Protein AF-U2RN91-F1 (afdb_monomer_lite)

pLDDT: mean 80.44, std 17.22, range [24.92, 97.69]

Organism: Leptotrichia wadei (strain F0279) (NCBI:txid888055)

Secondary structure (DSSP, 8-state):
--SHHHHHHHHHHHGGGS---EEPPPPEEEGGGS-GGG--------SSS---EEEETTEEEEEETTTEEEEETT--TTT-EEEETTEEE-SS-EEEEETTEEEE-PPTT--TTT-EEEETTEEE-SS-EEEEETTEEEEETT--TTT-EEEETTEEE-SS-EEEEEEPTTSTT-EEEEEESS--TTT-EE-STTSSEEE-SS-EEETTEE-TT--TTT-EEEETTEEEEEE-SS-EEETTEE-TT--TTT-EE-SSTTEEE-SS-EEETTEEPS-SS---SEEEETTEEEETTEEPTT--TTT-EEEGGGTEEEETTEEEEE-TT--EEEE-TTTS-GGG-B-SSTT-SEEE-SS-EEEEETTEEEEPBTPPP-S--EEEETTEEESSSEEEEETTTTEEEE-TT--SSEEEEE-SSSEEEEEEE-TTS-S-EEEEEEETTEE-TT--TTT-EEEEETTTTEEEEE-SS-EEEEE---

Sequence (478 aa):
MVMKNKIFKVLIIAILSANVVYAESSRKIRISDVPMSKIEEDYKKLGDREDLFIKDKNGVYKYSYGDTVQKLNGIDPKTVEVFNKFYLKDKNGVYYLDKNKIKILNLEGMDLKTLEVVDNSYLKDKNSVYLVQENKLKRLEKIDPNTFKNVGGNYVKDKNGVYKYYFTYITINDKELKKEPNFDAKTFEIVDPDGRYVKDKNNVYCDGEIINGADPATFEMLKKGNINYTKDKNNIYYWKTKIEGVDRDTFKIMENPNFSKDKNNIYFLGEKTESESYPPEYEKKGNDVYYKNKKLKDIDANTFETMIPFFGFKDKNGYYVLDRDGSVVKINDKEVKIKNLAKSSFNSNFFYDGKNLYFIKNHKFEKIKKAPKTDGISEISDRYVEIGKVYYLDYDKGELIKLEKNDGRGVFFALGEDYGKDFNLNAEGVETTRRYIYFKGRILKNADYDSFGIKYNDQKNVFEIRDKNRVYETLKNE

Foldseek 3Di:
DPPVVVVVVVVVVVVVPDDWDKDAKDDKDALVPPPPPDWPPPDDPQDDDPQDWTADCVAIWTDDPPRIIIGDPPAHRVAWDDFHSQWIAGLVAIWGHDPRIITGADDPPDDSVQWDDQHSAWIDGQPFIWGDFVGYIDTDPPAHRVAWDDQALQWIDGPVAIWGWDQAPLDNTDTDIGGLPDAPRVAWHAQARNSQWIDGCPFIHGNNHTLPPDHRVAKHAPDHPQPQWIDGPPFIDGRSHTQPPAPVVQWDQDPPNQWIDGPQFIAGSSHTAPDPDDDDCWDDDPQWIDGNRHTAPPAGSVAWDADPFARWIDGPVATWDADPVRHTAGDPVVVAQSVQWHDDDNPEQWIDRQAWIWGDDPSYIGTQPPDDRADDKDDQDRQWIDGVFIWGQPRVRSYTQTQPPGNVQWDWHDQDNFKTKTWHDDPVNDPDIDIFIGGNSYTDPPADRSQFDWDQDPVVRWIFRHGPVDTDDTHDPD

Structure (mmCIF, N/CA/C/O backbone):
data_AF-U2RN91-F1
#
_entry.id   AF-U2RN91-F1
#
loop_
_atom_site.group_PDB
_atom_site.id
_atom_site.type_symbol
_atom_site.label_atom_id
_atom_site.label_alt_id
_atom_site.label_comp_id
_atom_site.label_asym_id
_atom_site.label_entity_id
_atom_site.label_seq_id
_atom_site.pdbx_PDB_ins_code
_atom_site.Cartn_x
_atom_site.Cartn_y
_atom_site.Cartn_z
_atom_site.occupancy
_atom_site.B_iso_or_equiv
_atom_site.auth_seq_id
_atom_site.auth_comp_id
_atom_site.auth_asym_id
_atom_site.auth_atom_id
_atom_site.pdbx_PDB_model_num
ATOM 1 N N . MET A 1 1 ? -26.823 11.655 57.488 1.00 41.94 1 MET A N 1
ATOM 2 C CA . MET A 1 1 ? -26.639 10.578 56.483 1.00 41.94 1 MET A CA 1
ATOM 3 C C . MET A 1 1 ? -27.103 10.942 55.057 1.00 41.94 1 MET A C 1
ATOM 5 O O . MET A 1 1 ? -26.951 10.122 54.168 1.00 41.94 1 MET A O 1
ATOM 9 N N . VAL A 1 2 ? -27.566 12.175 54.776 1.00 35.31 2 VAL A N 1
ATOM 10 C CA . VAL A 1 2 ? -28.061 12.567 53.429 1.00 35.31 2 VAL A CA 1
ATOM 11 C C . VAL A 1 2 ? -27.070 13.443 52.627 1.00 35.31 2 VAL A C 1
ATOM 13 O O . VAL A 1 2 ? -27.155 13.515 51.406 1.00 35.31 2 VAL A O 1
ATOM 16 N N . MET A 1 3 ? -26.046 14.032 53.263 1.00 24.92 3 MET A N 1
ATOM 17 C CA . MET A 1 3 ? -25.064 14.900 52.577 1.00 24.92 3 MET A CA 1
ATOM 18 C C . MET A 1 3 ? -23.907 14.166 51.871 1.00 24.92 3 MET A C 1
ATOM 20 O O . MET A 1 3 ? -23.389 14.675 50.880 1.00 24.92 3 MET A O 1
ATOM 24 N N . LYS A 1 4 ? -23.531 12.947 52.295 1.00 29.11 4 LYS A N 1
ATOM 25 C CA . LYS A 1 4 ? -22.427 12.189 51.660 1.00 29.11 4 LYS A CA 1
ATOM 26 C C . LYS A 1 4 ? -22.757 11.691 50.243 1.00 29.11 4 LYS A C 1
ATOM 28 O O . LYS A 1 4 ? -21.855 11.576 49.421 1.00 29.11 4 LYS A O 1
ATOM 33 N N . ASN A 1 5 ? -24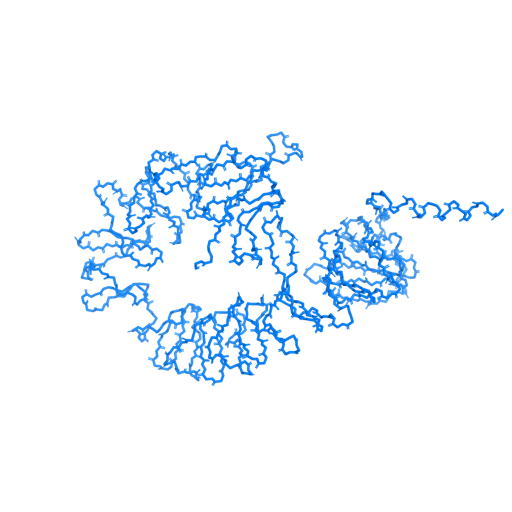.038 11.472 49.925 1.00 32.31 5 ASN A N 1
ATOM 34 C CA . ASN A 1 5 ? -24.461 10.967 48.611 1.00 32.31 5 ASN A CA 1
ATOM 35 C C . ASN A 1 5 ? -24.527 12.048 47.517 1.00 32.31 5 ASN A C 1
ATOM 37 O O . ASN A 1 5 ? -24.420 11.726 46.335 1.00 32.31 5 ASN A O 1
ATOM 41 N N . LYS A 1 6 ? -24.665 13.333 47.882 1.00 30.69 6 LYS A N 1
ATOM 42 C CA . LYS A 1 6 ? -24.594 14.438 46.909 1.00 30.69 6 LYS A CA 1
ATOM 43 C C . LYS A 1 6 ? -23.148 14.770 46.529 1.00 30.69 6 LYS A C 1
ATOM 45 O O . LYS A 1 6 ? -22.886 14.996 45.356 1.00 30.69 6 LYS A O 1
ATOM 50 N N . ILE A 1 7 ? -22.208 14.695 47.475 1.00 31.27 7 ILE A N 1
ATOM 51 C CA . ILE A 1 7 ? -20.782 14.959 47.212 1.00 31.27 7 ILE A CA 1
ATOM 52 C C . ILE A 1 7 ? -20.176 13.885 46.291 1.00 31.27 7 ILE A C 1
ATOM 54 O O . ILE A 1 7 ? -19.438 14.229 45.376 1.00 31.27 7 ILE A O 1
ATOM 58 N N . PHE A 1 8 ? -20.560 12.609 46.434 1.00 33.09 8 PHE A N 1
ATOM 59 C CA . PHE A 1 8 ? -20.076 11.538 45.546 1.00 33.09 8 PHE A CA 1
ATOM 60 C C . PHE A 1 8 ? -20.596 11.654 44.102 1.00 33.09 8 PHE A C 1
ATOM 62 O O . PHE A 1 8 ? -19.854 11.393 43.160 1.00 33.09 8 PHE A O 1
ATOM 69 N N . LYS A 1 9 ? -21.846 12.099 43.904 1.00 32.88 9 LYS A N 1
ATOM 70 C CA . LYS A 1 9 ? -22.384 12.353 42.555 1.00 32.88 9 LYS A CA 1
ATOM 71 C C . LYS A 1 9 ? -21.765 13.589 41.899 1.00 32.88 9 LYS A C 1
ATOM 73 O O . LYS A 1 9 ? -21.515 13.560 40.701 1.00 32.88 9 LYS A O 1
ATOM 78 N N . VAL A 1 10 ? -21.473 14.640 42.669 1.00 29.27 10 VAL A N 1
ATOM 79 C CA . VAL A 1 10 ? -20.812 15.850 42.149 1.00 29.27 10 VAL A CA 1
ATOM 80 C C . VAL A 1 10 ? -19.335 15.587 41.823 1.00 29.27 10 VAL A C 1
ATOM 82 O O . VAL A 1 10 ? -18.845 16.101 40.823 1.00 29.27 10 VAL A O 1
ATOM 85 N N . LEU A 1 11 ? -18.647 14.715 42.575 1.00 28.56 11 LEU A N 1
ATOM 86 C CA . LEU A 1 11 ? -17.261 14.327 42.280 1.00 28.56 11 LEU A CA 1
ATOM 87 C C . LEU A 1 11 ? -17.148 13.485 40.995 1.00 28.56 11 LEU A C 1
ATOM 89 O O . LEU A 1 11 ? -16.221 13.687 40.221 1.00 28.56 11 LEU A O 1
ATOM 93 N N . ILE A 1 12 ? -18.116 12.602 40.717 1.00 34.22 12 ILE A N 1
ATOM 94 C CA . ILE A 1 12 ? -18.158 11.828 39.459 1.00 34.22 12 ILE A CA 1
ATOM 95 C C . ILE A 1 12 ? -18.437 12.739 38.250 1.00 34.22 12 ILE A C 1
ATOM 97 O O . ILE A 1 12 ? -17.870 12.520 37.184 1.00 34.22 12 ILE A O 1
ATOM 101 N N . ILE A 1 13 ? -19.252 13.787 38.416 1.00 31.02 13 ILE A N 1
ATOM 102 C CA . ILE A 1 13 ? -19.549 14.746 37.337 1.00 31.02 13 ILE A CA 1
ATOM 103 C C . ILE A 1 13 ? -18.364 15.701 37.090 1.00 31.02 13 ILE A C 1
ATOM 105 O O . ILE A 1 13 ? -18.092 16.038 35.944 1.00 31.02 13 ILE A O 1
ATOM 109 N N . ALA A 1 14 ? -17.602 16.079 38.123 1.00 26.52 14 ALA A N 1
ATOM 110 C CA . ALA A 1 14 ? -16.435 16.961 37.981 1.00 26.52 14 ALA A CA 1
ATOM 111 C C . ALA A 1 14 ? -15.175 16.266 37.411 1.00 26.52 14 ALA A C 1
ATOM 113 O O . ALA A 1 14 ? -14.302 16.936 36.862 1.00 26.52 14 ALA A O 1
ATOM 114 N N . ILE A 1 15 ? -15.079 14.931 37.493 1.00 35.25 15 ILE A N 1
ATOM 115 C CA . ILE A 1 15 ? -13.976 14.147 36.896 1.00 35.25 15 ILE A CA 1
ATOM 116 C C . ILE A 1 15 ? -14.116 14.031 35.364 1.00 35.25 15 ILE A C 1
ATOM 118 O O . ILE A 1 15 ? -13.131 13.784 34.674 1.00 35.25 15 ILE A O 1
ATOM 122 N N . LEU A 1 16 ? -15.300 14.286 34.796 1.00 34.75 16 LEU A N 1
ATOM 123 C CA . LEU A 1 16 ? -15.509 14.257 33.341 1.00 34.75 16 LEU A CA 1
ATOM 124 C C . LEU A 1 16 ? -14.874 15.447 32.597 1.00 34.75 16 LEU A C 1
ATOM 126 O O . LEU A 1 16 ? -14.715 15.377 31.382 1.00 34.75 16 LEU A O 1
ATOM 130 N N . SER A 1 17 ? -14.475 16.515 33.297 1.00 30.55 17 SER A N 1
ATOM 131 C CA . SER A 1 17 ? -13.957 17.743 32.671 1.00 30.55 17 SER A CA 1
ATOM 132 C C . SER A 1 17 ? -12.443 17.960 32.789 1.00 30.55 17 SER A C 1
ATOM 134 O O . SER A 1 17 ? -11.943 18.958 32.273 1.00 30.55 17 SER A O 1
ATOM 136 N N . ALA A 1 18 ? -11.685 17.064 33.433 1.00 29.38 18 ALA A N 1
ATOM 137 C CA . ALA A 1 18 ? -10.234 17.218 33.531 1.00 29.38 18 ALA A CA 1
ATOM 138 C C . ALA A 1 18 ? -9.486 15.882 33.625 1.00 29.38 18 ALA A C 1
ATOM 140 O O . ALA A 1 18 ? -9.710 15.092 34.533 1.00 29.38 18 ALA A O 1
ATOM 141 N N . ASN A 1 19 ? -8.475 15.757 32.764 1.00 32.25 19 ASN A N 1
ATOM 142 C CA . ASN A 1 19 ? -7.267 14.957 32.951 1.00 32.25 19 ASN A CA 1
ATOM 143 C C . ASN A 1 19 ? -7.378 13.430 32.861 1.00 32.25 19 ASN A C 1
ATOM 145 O O . ASN A 1 19 ? -8.241 12.762 33.415 1.00 32.25 19 ASN A O 1
ATOM 149 N N . VAL A 1 20 ? -6.382 12.873 32.174 1.00 37.81 20 VAL A N 1
ATOM 150 C CA . VAL A 1 20 ? -6.059 11.450 32.143 1.00 37.81 20 VAL A CA 1
ATOM 151 C C . VAL A 1 20 ? -5.942 10.922 33.579 1.00 37.81 20 VAL A C 1
ATOM 153 O O . VAL A 1 20 ? -4.964 11.208 34.268 1.00 37.81 20 VAL A O 1
ATOM 156 N N . VAL A 1 21 ? -6.930 10.147 34.032 1.00 41.59 21 VAL A N 1
ATOM 157 C CA . VAL A 1 21 ? -6.876 9.470 35.332 1.00 41.59 21 VAL A CA 1
ATOM 158 C C . VAL A 1 21 ? -6.035 8.208 35.169 1.00 41.59 21 VAL A C 1
ATOM 160 O O . VAL A 1 21 ? -6.469 7.229 34.557 1.00 41.59 21 VAL A O 1
ATOM 163 N N . TYR A 1 22 ? -4.813 8.241 35.697 1.00 43.03 22 TYR A N 1
ATOM 164 C CA . TYR A 1 22 ? -4.023 7.034 35.909 1.00 43.03 22 TYR A CA 1
ATOM 165 C C . TYR A 1 22 ? -4.441 6.411 37.243 1.00 43.03 22 TYR A C 1
ATOM 167 O O . TYR A 1 22 ? -4.311 7.051 38.285 1.00 43.03 22 TYR A O 1
ATOM 175 N N . ALA A 1 23 ? -4.924 5.170 37.231 1.00 48.00 23 ALA A N 1
ATOM 176 C CA . ALA A 1 23 ? -5.040 4.384 38.455 1.00 48.00 23 ALA A CA 1
ATOM 177 C C . ALA A 1 23 ? -3.670 3.757 38.768 1.00 48.00 23 ALA A C 1
ATOM 179 O O . ALA A 1 23 ? -3.048 3.134 37.900 1.00 48.00 23 ALA A O 1
ATOM 180 N N . GLU A 1 24 ? -3.174 3.942 39.995 1.00 45.66 24 GLU A N 1
ATOM 181 C CA . GLU A 1 24 ? -1.916 3.336 40.437 1.00 45.66 24 GLU A CA 1
ATOM 182 C C . GLU A 1 24 ? -2.061 1.814 40.592 1.00 45.66 24 GLU A C 1
ATOM 184 O O . GLU A 1 24 ? -2.947 1.308 41.286 1.00 45.66 24 GLU A O 1
ATOM 189 N N . SER A 1 25 ? -1.153 1.066 39.967 1.00 54.28 25 SER A N 1
ATOM 190 C CA . SER A 1 25 ? -0.948 -0.363 40.220 1.00 54.28 25 SER A CA 1
ATOM 191 C C . SER A 1 25 ? -0.284 -0.607 41.575 1.00 54.28 25 SER A C 1
ATOM 193 O O . SER A 1 25 ? 0.556 0.191 41.996 1.00 54.28 25 SER A O 1
ATOM 195 N N . SER A 1 26 ? -0.566 -1.744 42.218 1.00 58.78 26 SER A N 1
ATOM 196 C CA . SER A 1 26 ? 0.095 -2.114 43.480 1.00 58.78 26 SER A CA 1
ATOM 197 C C . SER A 1 26 ? 1.604 -2.358 43.314 1.00 58.78 26 SER A C 1
ATOM 199 O O . SER A 1 26 ? 2.115 -2.498 42.202 1.00 58.78 26 SER A O 1
ATOM 201 N N . ARG A 1 27 ? 2.336 -2.498 44.430 1.00 60.38 27 ARG A N 1
ATOM 202 C CA . ARG A 1 27 ? 3.682 -3.103 44.409 1.00 60.38 27 ARG A CA 1
ATOM 203 C C . ARG A 1 27 ? 3.612 -4.532 43.847 1.00 60.38 27 ARG A C 1
ATOM 205 O O . ARG A 1 27 ? 2.570 -5.185 43.951 1.00 60.38 27 ARG A O 1
ATOM 212 N N . LYS A 1 28 ? 4.714 -4.993 43.247 1.00 66.25 28 LYS A N 1
ATOM 213 C CA . LYS A 1 28 ? 4.861 -6.377 42.773 1.00 66.25 28 LYS A CA 1
ATOM 214 C C . LYS A 1 28 ? 4.845 -7.348 43.959 1.00 66.25 28 LYS A C 1
ATOM 216 O O . LYS A 1 28 ? 5.453 -7.052 44.986 1.00 66.25 28 LYS A O 1
ATOM 221 N N . ILE A 1 29 ? 4.185 -8.488 43.791 1.00 66.69 29 ILE A N 1
ATOM 222 C CA . ILE A 1 29 ? 4.139 -9.609 44.745 1.00 66.69 29 ILE A CA 1
ATOM 223 C C . ILE A 1 29 ? 4.601 -10.891 44.043 1.00 66.69 29 ILE A C 1
ATOM 225 O O . ILE A 1 29 ? 4.631 -10.920 42.809 1.00 66.69 29 ILE A O 1
ATOM 229 N N . ARG A 1 30 ? 4.984 -11.942 44.778 1.00 62.16 30 ARG A N 1
ATOM 230 C CA . ARG A 1 30 ? 5.301 -13.231 44.141 1.00 62.16 30 ARG A CA 1
ATOM 231 C C . ARG A 1 30 ? 4.018 -13.901 43.664 1.00 62.16 30 ARG A C 1
ATOM 233 O O . ARG A 1 30 ? 2.977 -13.774 44.305 1.00 62.16 30 ARG A O 1
ATOM 240 N N . ILE A 1 31 ? 4.092 -14.639 42.559 1.00 61.38 31 ILE A N 1
ATOM 241 C CA . ILE A 1 31 ? 2.942 -15.397 42.046 1.00 61.38 31 ILE A CA 1
ATOM 242 C C . ILE A 1 31 ? 2.434 -16.432 43.062 1.00 61.38 31 ILE A C 1
ATOM 244 O O . ILE A 1 31 ? 1.232 -16.651 43.157 1.00 61.38 31 ILE A O 1
ATOM 248 N N . SER A 1 32 ? 3.335 -16.983 43.886 1.00 56.88 32 SER A N 1
ATOM 249 C CA . SER A 1 32 ? 3.022 -17.899 44.992 1.00 56.88 32 SER A CA 1
ATOM 250 C C . SER A 1 32 ? 2.084 -17.306 46.042 1.00 56.88 32 SER A C 1
ATOM 252 O O . SER A 1 32 ? 1.428 -18.050 46.765 1.00 56.88 32 SER A O 1
ATOM 254 N N . ASP A 1 33 ? 2.031 -15.976 46.135 1.00 63.97 33 ASP A N 1
ATOM 255 C CA . ASP A 1 33 ? 1.242 -15.255 47.133 1.00 63.97 33 ASP A CA 1
ATOM 256 C C . ASP A 1 33 ? -0.177 -14.946 46.618 1.00 63.97 33 ASP A C 1
ATOM 258 O O . ASP A 1 33 ? -1.017 -14.423 47.355 1.00 63.97 33 ASP A O 1
ATOM 262 N N . VAL A 1 34 ? -0.466 -15.267 45.351 1.00 57.97 34 VAL A N 1
ATOM 263 C CA . VAL A 1 34 ? -1.819 -15.228 44.791 1.00 57.97 34 VAL A CA 1
ATOM 264 C C . VAL A 1 34 ? -2.526 -16.539 45.148 1.00 57.97 34 VAL A C 1
ATOM 266 O O . VAL A 1 34 ? -1.980 -17.605 44.867 1.00 57.97 34 VAL A O 1
ATOM 269 N N . PRO A 1 35 ? -3.733 -16.510 45.750 1.00 54.44 35 PRO A N 1
ATOM 270 C CA . PRO A 1 35 ? -4.481 -17.716 46.098 1.00 54.44 35 PRO A CA 1
ATOM 271 C C . PRO A 1 35 ? -4.741 -18.603 44.872 1.00 54.44 35 PRO A C 1
ATOM 273 O O . PRO A 1 35 ? -5.682 -18.400 44.107 1.00 54.44 35 PRO A O 1
ATOM 276 N N . MET A 1 36 ? -3.903 -19.625 44.714 1.00 46.75 36 MET A N 1
ATOM 277 C CA . MET A 1 36 ? -3.785 -20.446 43.508 1.00 46.75 36 MET A CA 1
ATOM 278 C C . MET A 1 36 ? -4.944 -21.455 43.329 1.00 46.75 36 MET A C 1
ATOM 280 O O . MET A 1 36 ? -4.975 -22.244 42.396 1.00 46.75 36 MET A O 1
ATOM 284 N N . SER A 1 37 ? -5.944 -21.446 44.215 1.00 43.31 37 SER A N 1
ATOM 285 C CA . SER A 1 37 ? -7.045 -22.421 44.220 1.00 43.31 37 SER A CA 1
ATOM 286 C C . SER A 1 37 ? -8.242 -22.063 43.324 1.00 43.31 37 SER A C 1
ATOM 288 O O . SER A 1 37 ? -9.223 -22.805 43.323 1.00 43.31 37 SER A O 1
ATOM 290 N N . LYS A 1 38 ? -8.189 -20.955 42.564 1.00 42.97 38 LYS A N 1
ATOM 291 C CA . LYS A 1 38 ? -9.222 -20.535 41.588 1.00 42.97 38 LYS A CA 1
ATOM 292 C C . LYS A 1 38 ? -8.669 -19.628 40.468 1.00 42.97 38 LYS A C 1
ATOM 294 O O . LYS A 1 38 ? -9.209 -18.544 40.251 1.00 42.97 38 LYS A O 1
ATOM 299 N N . ILE A 1 39 ? -7.600 -20.023 39.772 1.00 44.12 39 ILE A N 1
ATOM 300 C CA . ILE A 1 39 ? -7.313 -19.410 38.461 1.00 44.12 39 ILE A CA 1
ATOM 301 C C . ILE A 1 39 ? -8.223 -20.103 37.446 1.00 44.12 39 ILE A C 1
ATOM 303 O O . ILE A 1 39 ? -8.055 -21.284 37.165 1.00 44.12 39 ILE A O 1
ATOM 307 N N . GLU A 1 40 ? -9.229 -19.387 36.944 1.00 43.50 40 GLU A N 1
ATOM 308 C CA . GLU A 1 40 ? -9.895 -19.777 35.701 1.00 43.50 40 GLU A CA 1
ATOM 309 C C . GLU A 1 40 ? -8.908 -19.514 34.561 1.00 43.50 40 GLU A C 1
ATOM 311 O O . GLU A 1 40 ? -8.520 -18.371 34.310 1.00 43.50 40 GLU A O 1
ATOM 316 N N . GLU A 1 41 ? -8.462 -20.597 33.934 1.00 39.50 41 GLU A N 1
ATOM 317 C CA . GLU A 1 41 ? -7.556 -20.658 32.792 1.00 39.50 41 GLU A CA 1
ATOM 318 C C . GLU A 1 41 ? -8.150 -19.998 31.528 1.00 39.50 41 GLU A C 1
ATOM 320 O O . GLU A 1 41 ? -8.399 -20.658 30.525 1.00 39.50 41 GLU A O 1
ATOM 325 N N . ASP A 1 42 ? -8.343 -18.678 31.514 1.00 40.28 42 ASP A N 1
ATOM 326 C CA . ASP A 1 42 ? -8.571 -17.923 30.267 1.00 40.28 42 ASP A CA 1
ATOM 327 C C . ASP A 1 42 ? -7.229 -17.676 29.543 1.00 40.28 42 ASP A C 1
ATOM 329 O O . ASP A 1 42 ? -6.855 -16.547 29.207 1.00 40.28 42 ASP A O 1
ATOM 333 N N . TYR A 1 43 ? -6.469 -18.754 29.314 1.00 43.78 43 TYR A N 1
ATOM 334 C CA . TYR A 1 43 ? -5.225 -18.756 28.544 1.00 43.78 43 TYR A CA 1
ATOM 335 C C . TYR A 1 43 ? -5.505 -18.377 27.080 1.00 43.78 43 TYR A C 1
ATOM 337 O O . TYR A 1 43 ? -5.684 -19.234 26.216 1.00 43.78 43 TYR A O 1
ATOM 345 N N . LYS A 1 44 ? -5.481 -17.083 26.751 1.00 40.72 44 LYS A N 1
ATOM 346 C CA . LYS A 1 44 ? -5.281 -16.627 25.368 1.00 40.72 44 LYS A CA 1
ATOM 347 C C . LYS A 1 44 ? -3.815 -16.258 25.171 1.00 40.72 44 LYS A C 1
ATOM 349 O O . LYS A 1 44 ? -3.362 -15.217 25.640 1.00 40.72 44 LYS A O 1
ATOM 354 N N . LYS A 1 45 ? -3.072 -17.094 24.435 1.00 39.28 45 LYS A N 1
ATOM 355 C CA . LYS A 1 45 ? -1.772 -16.708 23.863 1.00 39.28 45 LYS A CA 1
ATOM 356 C C . LYS A 1 45 ? -1.981 -15.505 22.938 1.00 39.28 45 LYS A C 1
ATOM 358 O O . LYS A 1 45 ? -2.527 -15.644 21.847 1.00 39.28 45 LYS A O 1
ATOM 363 N N . LEU A 1 46 ? -1.561 -14.323 23.383 1.00 43.91 46 LEU A N 1
ATOM 364 C CA . LEU A 1 46 ? -1.584 -13.081 22.607 1.00 43.91 46 LEU A CA 1
ATOM 365 C C . LEU A 1 46 ? -0.178 -12.808 22.031 1.00 43.91 46 LEU A C 1
ATOM 367 O O . LEU A 1 46 ? 0.524 -11.905 22.482 1.00 43.91 46 LEU A O 1
ATOM 371 N N . GLY A 1 47 ? 0.236 -13.597 21.033 1.00 46.28 47 GLY A N 1
ATOM 372 C CA . GLY A 1 47 ? 1.489 -13.405 20.279 1.00 46.28 47 GLY A CA 1
ATOM 373 C C . GLY A 1 47 ? 2.765 -13.974 20.926 1.00 46.28 47 GLY A C 1
ATOM 374 O O . GLY A 1 47 ? 2.699 -14.828 21.805 1.00 46.28 47 GLY A O 1
ATOM 375 N N . ASP A 1 48 ? 3.932 -13.491 20.472 1.00 39.19 48 ASP A N 1
ATOM 376 C CA . ASP A 1 48 ? 5.260 -14.102 20.719 1.00 39.19 48 ASP A CA 1
ATOM 377 C C . ASP A 1 48 ? 5.949 -13.671 22.035 1.00 39.19 48 ASP A C 1
ATOM 379 O O . ASP A 1 48 ? 7.030 -14.151 22.377 1.00 39.19 48 ASP A O 1
ATOM 383 N N . ARG A 1 49 ? 5.339 -12.752 22.797 1.00 43.16 49 ARG A N 1
ATOM 384 C CA . ARG A 1 49 ? 5.719 -12.430 24.185 1.00 43.16 49 ARG A CA 1
ATOM 385 C C . ARG A 1 49 ? 4.480 -12.541 25.062 1.00 43.16 49 ARG A C 1
ATOM 387 O O . ARG A 1 49 ? 3.595 -11.693 24.962 1.00 43.16 49 ARG A O 1
ATOM 394 N N . GLU A 1 50 ? 4.454 -13.551 25.922 1.00 46.66 50 GLU A N 1
ATOM 395 C CA . GLU A 1 50 ? 3.365 -13.826 26.861 1.00 46.66 50 GLU A CA 1
ATOM 396 C C . GLU A 1 50 ? 3.324 -12.770 27.987 1.00 46.66 50 GLU A C 1
ATOM 398 O O . GLU A 1 50 ? 3.789 -12.994 29.103 1.00 46.66 50 GLU A O 1
ATOM 403 N N . ASP A 1 51 ? 2.772 -11.584 27.714 1.00 54.69 51 ASP A N 1
ATOM 404 C CA . ASP A 1 51 ? 2.273 -10.721 28.791 1.00 54.69 51 ASP A CA 1
ATOM 405 C C . ASP A 1 51 ? 0.994 -11.384 29.330 1.00 54.69 51 ASP A C 1
ATOM 407 O O . ASP A 1 51 ? -0.102 -11.191 28.802 1.00 54.69 51 ASP A O 1
ATOM 411 N N . LEU A 1 52 ? 1.155 -12.236 30.344 1.00 61.19 52 LEU A N 1
ATOM 412 C CA . LEU A 1 52 ? 0.063 -12.998 30.948 1.00 61.19 52 LEU A CA 1
ATOM 413 C C . LEU A 1 52 ? -0.732 -12.108 31.911 1.00 61.19 52 LEU A C 1
ATOM 415 O O . LEU A 1 52 ? -0.172 -11.501 32.826 1.00 61.19 52 LEU A O 1
ATOM 419 N N . PHE A 1 53 ? -2.048 -12.053 31.729 1.00 72.38 53 PHE A N 1
ATOM 420 C CA . PHE A 1 53 ? -2.968 -11.554 32.746 1.00 72.38 53 PHE A CA 1
ATOM 421 C C . PHE A 1 53 ? -3.521 -12.750 33.515 1.00 72.38 53 PHE A C 1
ATOM 423 O O . PHE A 1 53 ? -3.944 -13.729 32.908 1.00 72.38 53 PHE A O 1
ATOM 430 N N . ILE A 1 54 ? -3.533 -12.669 34.841 1.00 71.88 54 ILE A N 1
ATOM 431 C CA . ILE A 1 54 ? -4.168 -13.668 35.705 1.00 71.88 54 ILE A CA 1
ATOM 432 C C . ILE A 1 54 ? -5.243 -12.986 36.548 1.00 71.88 54 ILE A C 1
ATOM 434 O O . ILE A 1 54 ? -5.105 -11.817 36.910 1.00 71.88 54 ILE A O 1
ATOM 438 N N . LYS A 1 55 ? -6.324 -13.694 36.866 1.00 74.06 55 LYS A N 1
ATOM 439 C CA . LYS A 1 55 ? -7.403 -13.184 37.722 1.00 74.06 55 LYS A CA 1
ATOM 440 C C . LYS A 1 55 ? -7.728 -14.196 38.815 1.00 74.06 55 LYS A C 1
ATOM 442 O O . LYS A 1 55 ? -7.629 -15.400 38.601 1.00 74.06 55 LYS A O 1
ATOM 447 N N . ASP A 1 56 ? -8.143 -13.692 39.967 1.00 72.19 56 ASP A N 1
ATOM 448 C CA . ASP A 1 56 ? -8.803 -14.465 41.014 1.00 72.19 56 ASP A CA 1
ATOM 449 C C . ASP A 1 56 ? -10.084 -13.729 41.450 1.00 72.19 56 ASP A C 1
ATOM 451 O O . ASP A 1 56 ? -10.447 -12.679 40.917 1.00 72.19 56 ASP A O 1
ATOM 455 N N . LYS A 1 57 ? -10.786 -14.243 42.463 1.00 76.50 57 LYS A N 1
ATOM 456 C CA . LYS A 1 57 ? -11.983 -13.574 43.011 1.00 76.50 57 LYS A CA 1
ATOM 457 C C . LYS A 1 57 ? -11.711 -12.182 43.619 1.00 76.50 57 LYS A C 1
ATOM 459 O O . LYS A 1 57 ? -12.663 -11.450 43.884 1.00 76.50 57 LYS A O 1
ATOM 464 N N . ASN A 1 58 ? -10.452 -11.852 43.911 1.00 75.88 58 ASN A N 1
ATOM 465 C CA . ASN A 1 58 ? -10.013 -10.668 44.651 1.00 75.88 58 ASN A CA 1
ATOM 466 C C . ASN A 1 58 ? -9.369 -9.597 43.751 1.00 75.88 58 ASN A C 1
ATOM 468 O O . ASN A 1 58 ? -9.153 -8.468 44.217 1.00 75.88 58 ASN A O 1
ATOM 472 N N . GLY A 1 59 ? -9.031 -9.918 42.502 1.00 79.94 59 GLY A N 1
ATOM 473 C CA . GLY A 1 59 ? -8.510 -8.953 41.546 1.00 79.94 59 GLY A CA 1
ATOM 474 C C . GLY A 1 59 ? -7.967 -9.538 40.249 1.00 79.94 59 GLY A C 1
ATOM 475 O O . GLY A 1 59 ? -7.993 -10.739 39.995 1.00 79.94 59 GLY A O 1
ATOM 476 N N . VAL A 1 60 ? -7.467 -8.620 39.428 1.00 82.00 60 VAL A N 1
ATOM 477 C CA . VAL A 1 60 ? -6.792 -8.894 38.159 1.00 82.00 60 VAL A CA 1
ATOM 478 C C . VAL A 1 60 ? -5.329 -8.516 38.321 1.00 82.00 60 VAL A C 1
ATOM 480 O O . VAL A 1 60 ? -5.014 -7.515 38.968 1.00 82.00 60 VAL A O 1
ATOM 483 N N . TYR A 1 61 ? -4.430 -9.305 37.756 1.00 79.12 61 TYR A N 1
ATOM 484 C CA . TYR A 1 61 ? -2.996 -9.157 37.921 1.00 79.12 61 TYR A CA 1
ATOM 485 C C . TYR A 1 61 ? -2.288 -9.293 36.578 1.00 79.12 61 TYR A C 1
ATOM 487 O O . TYR A 1 61 ? -2.692 -10.075 35.720 1.00 79.12 61 TYR A O 1
ATOM 495 N N . LYS A 1 62 ? -1.198 -8.548 36.416 1.00 77.00 62 LYS A N 1
ATOM 496 C CA . LYS A 1 62 ? -0.286 -8.663 35.279 1.00 77.00 62 LYS A CA 1
ATOM 497 C C . LYS A 1 62 ? 0.962 -9.429 35.697 1.00 77.00 62 LYS A C 1
ATOM 499 O O . LYS A 1 62 ? 1.611 -9.048 36.674 1.00 77.00 62 LYS A O 1
ATOM 504 N N . TYR A 1 63 ? 1.325 -10.452 34.941 1.00 71.38 63 TYR A N 1
ATOM 505 C CA . TYR A 1 63 ? 2.592 -11.149 35.089 1.00 71.38 63 TYR A CA 1
ATOM 506 C C . TYR A 1 63 ? 3.775 -10.237 34.735 1.00 71.38 63 TYR A C 1
ATOM 508 O O . TYR A 1 63 ? 3.708 -9.382 33.849 1.00 71.38 63 TYR A O 1
ATOM 516 N N . SER A 1 64 ? 4.862 -10.388 35.479 1.00 64.81 64 SER A N 1
ATOM 517 C CA . SER A 1 64 ? 6.112 -9.652 35.339 1.00 64.81 64 SER A CA 1
ATOM 518 C C . SER A 1 64 ? 7.287 -10.618 35.427 1.00 64.81 64 SER A C 1
ATOM 520 O O . SER A 1 64 ? 7.228 -11.634 36.111 1.00 64.81 64 SER A O 1
ATOM 522 N N . TYR A 1 65 ? 8.392 -10.257 34.773 1.00 58.22 65 TYR A N 1
ATOM 523 C CA . TYR A 1 65 ? 9.623 -11.047 34.778 1.00 58.22 65 TYR A CA 1
ATOM 524 C C . TYR A 1 65 ? 10.074 -11.425 36.205 1.00 58.22 65 TYR A C 1
ATOM 526 O O . TYR A 1 65 ? 10.080 -10.564 37.093 1.00 58.22 65 TYR A O 1
ATOM 534 N N . GLY A 1 66 ? 10.461 -12.692 36.401 1.00 62.50 66 GLY A N 1
ATOM 535 C CA . GLY A 1 66 ? 10.936 -13.241 37.678 1.00 62.50 66 GLY A CA 1
ATOM 536 C C . GLY A 1 66 ? 9.837 -13.740 38.626 1.00 62.50 66 GLY A C 1
ATOM 537 O O . GLY A 1 66 ? 9.937 -13.479 39.822 1.00 62.50 66 GLY A O 1
ATOM 538 N N . ASP A 1 67 ? 8.787 -14.393 38.109 1.00 66.81 67 ASP A N 1
ATOM 539 C CA . ASP A 1 67 ? 7.674 -14.975 38.888 1.00 66.81 67 ASP A CA 1
ATOM 540 C C . ASP A 1 67 ? 6.950 -13.980 39.806 1.00 66.81 67 ASP A C 1
ATOM 542 O O . ASP A 1 67 ? 6.444 -14.314 40.883 1.00 66.81 67 ASP A O 1
ATOM 546 N N . THR A 1 68 ? 6.895 -12.719 39.376 1.00 67.12 68 THR A N 1
ATOM 547 C CA . THR A 1 68 ? 6.175 -11.669 40.094 1.00 67.12 68 THR A CA 1
ATOM 548 C C . THR A 1 68 ? 4.927 -11.263 39.340 1.00 67.12 68 THR A C 1
ATOM 550 O O . THR A 1 68 ? 4.878 -11.285 38.113 1.00 67.12 68 THR A O 1
ATOM 553 N N . VAL A 1 69 ? 3.907 -10.849 40.079 1.00 73.75 69 VAL A N 1
ATOM 554 C CA . VAL A 1 69 ? 2.671 -10.315 39.517 1.00 73.75 69 VAL A CA 1
ATOM 555 C C . VAL A 1 69 ? 2.360 -8.964 40.133 1.00 73.75 69 VAL A C 1
ATOM 557 O O . VAL A 1 69 ? 2.778 -8.644 41.250 1.00 73.75 69 VAL A O 1
ATOM 560 N N . GLN A 1 70 ? 1.623 -8.146 39.396 1.00 77.94 70 GLN A N 1
ATOM 561 C CA . GLN A 1 70 ? 1.213 -6.824 39.838 1.00 77.94 70 GLN A CA 1
ATOM 562 C C . GLN A 1 70 ? -0.302 -6.698 39.782 1.00 77.94 70 GLN A C 1
ATOM 564 O O . GLN A 1 70 ? -0.892 -6.907 38.725 1.00 77.94 70 GLN A O 1
ATOM 569 N N . LYS A 1 71 ? -0.934 -6.335 40.904 1.00 80.81 71 LYS A N 1
ATOM 570 C CA . LYS A 1 71 ? -2.385 -6.159 40.961 1.00 80.81 71 LYS A CA 1
ATOM 571 C C . LYS A 1 71 ? -2.798 -4.891 40.214 1.00 80.81 71 LYS A C 1
ATOM 573 O O . LYS A 1 71 ? -2.272 -3.800 40.461 1.00 80.81 71 LYS A O 1
ATOM 578 N N . LEU A 1 72 ? -3.769 -5.054 39.326 1.00 80.50 72 LEU A N 1
ATOM 579 C CA . LEU A 1 72 ? -4.424 -4.004 38.564 1.00 80.50 72 LEU A CA 1
ATOM 580 C C . LEU A 1 72 ? -5.622 -3.487 39.371 1.00 80.50 72 LEU A C 1
ATOM 582 O O . LEU A 1 72 ? -6.670 -4.128 39.448 1.00 80.50 72 LEU A O 1
ATOM 586 N N . ASN A 1 73 ? -5.442 -2.347 40.036 1.00 81.50 73 ASN A N 1
ATOM 587 C CA . ASN A 1 73 ? -6.477 -1.760 40.885 1.00 81.50 73 ASN A CA 1
ATOM 588 C C . ASN A 1 73 ? -7.600 -1.132 40.047 1.00 81.50 73 ASN A C 1
ATOM 590 O O . ASN A 1 73 ? -7.349 -0.543 39.001 1.00 81.50 73 ASN A O 1
ATOM 594 N N . GLY A 1 74 ? -8.836 -1.214 40.547 1.00 81.06 74 GLY A N 1
ATOM 595 C CA . GLY A 1 74 ? -10.003 -0.598 39.904 1.00 81.06 74 GLY A CA 1
ATOM 596 C C . GLY A 1 74 ? -10.619 -1.405 38.757 1.00 81.06 74 GLY A C 1
ATOM 597 O O . GLY A 1 74 ? -11.543 -0.906 38.123 1.00 81.06 74 GLY A O 1
ATOM 598 N N . ILE A 1 75 ? -10.135 -2.630 38.521 1.00 85.94 75 ILE A N 1
ATOM 599 C CA . ILE A 1 75 ? -10.705 -3.579 37.558 1.00 85.94 75 ILE A CA 1
ATOM 600 C C . ILE A 1 75 ? -11.571 -4.594 38.305 1.00 85.94 75 ILE A C 1
ATOM 602 O O . ILE A 1 75 ? -11.118 -5.185 39.288 1.00 85.94 75 ILE A O 1
ATOM 606 N N . ASP A 1 76 ? -12.803 -4.808 37.849 1.00 87.25 76 ASP A N 1
ATOM 607 C CA . ASP A 1 76 ? -13.706 -5.824 38.386 1.00 87.25 76 ASP A CA 1
ATOM 608 C C . ASP A 1 76 ? -13.326 -7.219 37.863 1.00 87.25 76 ASP A C 1
ATOM 610 O O . ASP A 1 76 ? -13.609 -7.533 36.701 1.00 87.25 76 ASP A O 1
ATOM 614 N N . PRO A 1 77 ? -12.751 -8.098 38.707 1.00 84.88 77 PRO A N 1
ATOM 615 C CA . PRO A 1 77 ? -12.305 -9.420 38.275 1.00 84.88 77 PRO A CA 1
ATOM 616 C C . PRO A 1 77 ? -13.438 -10.315 37.766 1.00 84.88 77 PRO A C 1
ATOM 618 O O . PRO A 1 77 ? -13.176 -11.261 37.029 1.00 84.88 77 PRO A O 1
ATOM 621 N N . LYS A 1 78 ? -14.697 -10.035 38.132 1.00 87.94 78 LYS A N 1
ATOM 622 C CA . LYS A 1 78 ? -15.848 -10.841 37.697 1.00 87.94 78 LYS A CA 1
ATOM 623 C C . LYS A 1 78 ? -16.256 -10.591 36.251 1.00 87.94 78 LYS A C 1
ATOM 625 O O . LYS A 1 78 ? -16.859 -11.463 35.640 1.00 87.94 78 LYS A O 1
ATOM 630 N N . THR A 1 79 ? -15.992 -9.395 35.735 1.00 90.00 79 THR A N 1
ATOM 631 C CA . THR A 1 79 ? -16.463 -8.962 34.409 1.00 90.00 79 THR A CA 1
ATOM 632 C C . THR A 1 79 ? -15.324 -8.591 33.472 1.00 90.00 79 THR A C 1
ATOM 634 O O . THR A 1 79 ? -15.582 -8.071 32.390 1.00 90.00 79 THR A O 1
ATOM 637 N N . VAL A 1 80 ? -14.077 -8.788 33.908 1.00 88.25 80 VAL A N 1
ATOM 638 C CA . VAL A 1 80 ? -12.907 -8.426 33.118 1.00 88.25 80 VAL A CA 1
ATOM 639 C C . VAL A 1 80 ? -12.810 -9.298 31.870 1.00 88.25 80 VAL A C 1
ATOM 641 O O . VAL A 1 80 ? -12.912 -10.522 31.933 1.00 88.25 80 VAL A O 1
ATOM 644 N N . GLU A 1 81 ? -12.556 -8.651 30.744 1.00 88.94 81 GLU A N 1
ATOM 645 C CA . GLU A 1 81 ? -12.254 -9.269 29.465 1.00 88.94 81 GLU A CA 1
ATOM 646 C C . GLU A 1 81 ? -10.985 -8.616 28.906 1.00 88.94 81 GLU A C 1
ATOM 648 O O . GLU A 1 81 ? -10.940 -7.407 28.660 1.00 88.94 81 GLU A O 1
ATOM 653 N N . VAL A 1 82 ? -9.935 -9.417 28.726 1.00 85.06 82 VAL A N 1
ATOM 654 C CA . VAL A 1 82 ? -8.687 -8.988 28.085 1.00 85.06 82 VAL A CA 1
ATOM 655 C C . VAL A 1 82 ? -8.790 -9.299 26.600 1.00 85.06 82 VAL A C 1
ATOM 657 O O . VAL A 1 82 ? -8.971 -10.455 26.219 1.00 85.06 82 VAL A O 1
ATOM 660 N N . PHE A 1 83 ? -8.659 -8.276 25.758 1.00 83.56 83 PHE A N 1
ATOM 661 C CA . PHE A 1 83 ? -8.826 -8.430 24.309 1.00 83.56 83 PHE A CA 1
ATOM 662 C C . PHE A 1 83 ? -7.584 -8.066 23.499 1.00 83.56 83 PHE A C 1
ATOM 664 O O . PHE A 1 83 ? -7.491 -8.403 22.326 1.00 83.56 83 PHE A O 1
ATOM 671 N N . ASN A 1 84 ? -6.595 -7.408 24.099 1.00 80.31 84 ASN A N 1
ATOM 672 C CA . ASN A 1 84 ? -5.284 -7.203 23.491 1.00 80.31 84 ASN A CA 1
ATOM 673 C C . 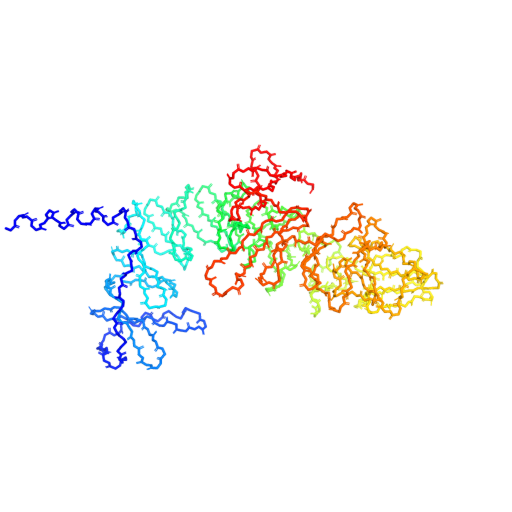ASN A 1 84 ? -4.243 -7.054 24.612 1.00 80.31 84 ASN A C 1
ATOM 675 O O . ASN A 1 84 ? -4.576 -6.700 25.740 1.00 80.31 84 ASN A O 1
ATOM 679 N N . LYS A 1 85 ? -2.966 -7.260 24.292 1.00 78.00 85 LYS A N 1
ATOM 680 C CA . LYS A 1 85 ? -1.803 -7.094 25.169 1.00 78.00 85 LYS A CA 1
ATOM 681 C C . LYS A 1 85 ? -1.821 -5.808 26.008 1.00 78.00 85 LYS A C 1
ATOM 683 O O . LYS A 1 85 ? -1.331 -5.801 27.134 1.00 78.00 85 LYS A O 1
ATOM 688 N N . PHE A 1 86 ? -2.371 -4.724 25.465 1.00 83.94 86 PHE A N 1
ATOM 689 C CA . PHE A 1 86 ? -2.412 -3.423 26.134 1.00 83.94 86 PHE A CA 1
ATOM 690 C C . PHE A 1 86 ? -3.801 -3.006 26.620 1.00 83.94 86 PHE A C 1
ATOM 692 O O . PHE A 1 86 ? -3.909 -1.942 27.223 1.00 83.94 86 PHE A O 1
ATOM 699 N N . TYR A 1 87 ? -4.855 -3.785 26.358 1.00 87.38 87 TYR A N 1
ATOM 700 C CA . TYR A 1 87 ? -6.226 -3.340 26.600 1.00 87.38 87 TYR A CA 1
ATOM 701 C C . TYR A 1 87 ? -7.111 -4.417 27.220 1.00 87.38 87 TYR A C 1
ATOM 703 O O . TYR A 1 87 ? -7.091 -5.590 26.842 1.00 87.38 87 TYR A O 1
ATOM 711 N N . LEU A 1 88 ? -7.937 -3.967 28.156 1.00 89.44 88 LEU A N 1
ATOM 712 C CA . LEU A 1 88 ? -8.922 -4.775 28.862 1.00 89.44 88 LEU A CA 1
ATOM 713 C C . LEU A 1 88 ? -10.189 -3.950 29.090 1.00 89.44 88 LEU A C 1
ATOM 715 O O . LEU A 1 88 ? -10.129 -2.719 29.146 1.00 89.44 88 LEU A O 1
ATOM 719 N N . LYS A 1 89 ? -11.334 -4.617 29.214 1.00 91.19 89 LYS A N 1
ATOM 720 C CA . LYS A 1 89 ? -12.595 -3.993 29.626 1.00 91.19 89 LYS A CA 1
ATOM 721 C C . LYS A 1 89 ? -13.191 -4.717 30.822 1.00 91.19 89 LYS A C 1
ATOM 723 O O . LYS A 1 89 ? -12.912 -5.891 31.032 1.00 91.19 89 LYS A O 1
ATOM 728 N N . ASP A 1 90 ? -14.030 -4.031 31.574 1.00 92.38 90 ASP A N 1
ATOM 729 C CA . ASP A 1 90 ? -14.920 -4.621 32.570 1.00 92.38 90 ASP A CA 1
ATOM 730 C C . ASP A 1 90 ? -16.287 -3.904 32.518 1.00 92.38 90 ASP A C 1
ATOM 732 O O . ASP A 1 90 ? -16.557 -3.125 31.601 1.00 92.38 90 ASP A O 1
ATOM 736 N N . LYS A 1 91 ? -17.173 -4.144 33.490 1.00 92.00 91 LYS A N 1
ATOM 737 C CA . LYS A 1 91 ? -18.474 -3.453 33.564 1.00 92.00 91 LYS A CA 1
ATOM 738 C C . LYS A 1 91 ? -18.390 -1.934 33.804 1.00 92.00 91 LYS A C 1
ATOM 740 O O . LYS A 1 91 ? -19.394 -1.244 33.644 1.00 92.00 91 LYS A O 1
ATOM 745 N N . ASN A 1 92 ? -17.252 -1.430 34.275 1.00 90.69 92 ASN A N 1
ATOM 746 C CA . ASN A 1 92 ? -17.020 -0.035 34.645 1.00 90.69 92 ASN A CA 1
ATOM 747 C C . ASN A 1 92 ? -16.289 0.746 33.541 1.00 90.69 92 ASN A C 1
ATOM 749 O O . ASN A 1 92 ? -16.346 1.981 33.535 1.00 90.69 92 ASN A O 1
ATOM 753 N N . GLY A 1 93 ? -15.610 0.076 32.609 1.00 91.75 93 GLY A N 1
ATOM 754 C CA . GLY A 1 93 ? -14.971 0.776 31.504 1.00 91.75 93 GLY A CA 1
ATOM 755 C C . GLY A 1 93 ? -14.028 -0.027 30.624 1.00 91.75 93 GLY A C 1
ATOM 756 O O . GLY A 1 93 ? -13.917 -1.248 30.709 1.00 91.75 93 GLY A O 1
ATOM 757 N N . VAL A 1 94 ? -13.328 0.719 29.770 1.00 93.75 94 VAL A N 1
ATOM 758 C CA . VAL A 1 94 ? -12.212 0.255 28.940 1.00 93.75 94 VAL A CA 1
ATOM 759 C C . VAL A 1 94 ? -10.923 0.873 29.453 1.00 93.75 94 VAL A C 1
ATOM 761 O O . VAL A 1 94 ? -10.872 2.060 29.787 1.00 93.75 94 VAL A O 1
ATOM 764 N N . TYR A 1 95 ? -9.865 0.077 29.473 1.00 90.12 95 TYR A N 1
ATOM 765 C CA . TYR A 1 95 ? -8.604 0.436 30.090 1.00 90.12 95 TYR A CA 1
ATOM 766 C C . TYR A 1 95 ? -7.439 0.162 29.146 1.00 90.12 95 TYR A C 1
ATOM 768 O O . TYR A 1 95 ? -7.414 -0.850 28.447 1.00 90.12 95 TYR A O 1
ATOM 776 N N . TYR A 1 96 ? -6.458 1.059 29.171 1.00 87.50 96 TYR A N 1
ATOM 777 C CA . TYR A 1 96 ? -5.163 0.903 28.524 1.00 87.50 96 TYR A CA 1
ATOM 778 C C . TYR A 1 96 ? -4.067 0.727 29.566 1.00 87.50 96 TYR A C 1
ATOM 780 O O . TYR A 1 96 ? -3.998 1.469 30.549 1.00 87.50 96 TYR A O 1
ATOM 788 N N . LEU A 1 97 ? -3.197 -0.244 29.332 1.00 80.62 97 LEU A N 1
ATOM 789 C CA . LEU A 1 97 ? -2.079 -0.579 30.192 1.00 80.62 97 LEU A CA 1
ATOM 790 C C . LEU A 1 97 ? -0.781 -0.004 29.620 1.00 80.62 97 LEU A C 1
ATOM 792 O O . LEU A 1 97 ? -0.182 -0.567 28.704 1.00 80.62 97 LEU A O 1
ATOM 796 N N . ASP A 1 98 ? -0.312 1.089 30.215 1.00 77.44 98 ASP A N 1
ATOM 797 C CA . ASP A 1 98 ? 0.993 1.674 29.919 1.00 77.44 98 ASP A CA 1
ATOM 798 C C . ASP A 1 98 ? 2.043 1.140 30.895 1.00 77.44 98 ASP A C 1
ATOM 800 O O . ASP A 1 98 ? 2.182 1.630 32.022 1.00 77.44 98 ASP A O 1
ATOM 804 N N . LYS A 1 99 ? 2.778 0.105 30.476 1.00 73.88 99 LYS A N 1
ATOM 805 C CA . LYS A 1 99 ? 3.728 -0.646 31.314 1.00 73.88 99 LYS A CA 1
ATOM 806 C C . LYS A 1 99 ? 3.041 -1.235 32.553 1.00 73.88 99 LYS A C 1
ATOM 808 O O . LYS A 1 99 ? 2.536 -2.355 32.489 1.00 73.88 99 LYS A O 1
ATOM 813 N N . ASN A 1 100 ? 3.023 -0.464 33.639 1.00 67.56 100 ASN A N 1
ATOM 814 C CA . ASN A 1 100 ? 2.454 -0.807 34.939 1.00 67.56 100 ASN A CA 1
ATOM 815 C C . ASN A 1 100 ? 1.284 0.117 35.319 1.00 67.56 100 ASN A C 1
ATOM 817 O O . ASN A 1 100 ? 0.649 -0.108 36.335 1.00 67.56 100 ASN A O 1
ATOM 821 N N . LYS A 1 101 ? 0.989 1.173 34.556 1.00 74.81 101 LYS A N 1
ATOM 822 C CA . LYS A 1 101 ? -0.087 2.123 34.867 1.00 74.81 101 LYS A CA 1
ATOM 823 C C . LYS A 1 101 ? -1.341 1.795 34.069 1.00 74.81 101 LYS A C 1
ATOM 825 O O . LYS A 1 101 ? -1.250 1.425 32.902 1.00 74.81 101 LYS A O 1
ATOM 830 N N . ILE A 1 102 ? -2.504 1.989 34.685 1.00 80.94 102 ILE A N 1
ATOM 831 C CA . ILE A 1 102 ? -3.800 1.804 34.029 1.00 80.94 102 ILE A CA 1
ATOM 832 C C . ILE A 1 102 ? -4.386 3.173 33.710 1.00 80.94 102 ILE A C 1
ATOM 834 O O . ILE A 1 102 ? -4.517 4.016 34.596 1.00 80.94 102 ILE A O 1
ATOM 838 N N . LYS A 1 103 ? -4.765 3.378 32.453 1.00 85.94 103 LYS A N 1
ATOM 839 C CA . LYS A 1 103 ? -5.459 4.565 31.959 1.00 85.94 103 LYS A CA 1
ATOM 840 C C . LYS A 1 103 ? -6.889 4.194 31.581 1.00 85.94 103 LYS A C 1
ATOM 842 O O . LYS A 1 103 ? -7.088 3.264 30.807 1.00 85.94 103 LYS A O 1
ATOM 847 N N . ILE A 1 104 ? -7.871 4.932 32.088 1.00 89.44 104 ILE A N 1
ATOM 848 C CA . ILE A 1 104 ? -9.282 4.757 31.711 1.00 89.44 104 ILE A CA 1
ATOM 849 C C . ILE A 1 104 ? -9.532 5.457 30.369 1.00 89.44 104 ILE A C 1
ATOM 851 O O . ILE A 1 104 ? -9.101 6.595 30.180 1.00 89.44 104 ILE A O 1
ATOM 855 N N . LEU A 1 105 ? -10.217 4.781 29.443 1.00 91.00 105 LEU A N 1
ATOM 856 C CA . LEU A 1 105 ? -10.466 5.250 28.073 1.00 91.00 105 LEU A CA 1
ATOM 857 C C . LEU A 1 105 ? -11.945 5.497 27.740 1.00 91.00 105 LEU A C 1
ATOM 859 O O . LEU A 1 105 ? -12.277 5.692 26.571 1.00 91.00 105 LEU A O 1
ATOM 863 N N . ASN A 1 106 ? -12.831 5.476 28.736 1.00 91.31 106 ASN A N 1
ATOM 864 C CA . ASN A 1 106 ? -14.262 5.703 28.534 1.00 91.31 106 ASN A CA 1
ATOM 865 C C . ASN A 1 106 ? -14.515 7.029 27.801 1.00 91.31 106 ASN A C 1
ATOM 867 O O . ASN A 1 106 ? -13.934 8.059 28.146 1.00 91.31 106 ASN A O 1
ATOM 871 N N . LEU A 1 107 ? -15.408 7.000 26.811 1.00 91.19 107 LEU A N 1
ATOM 872 C CA . LEU A 1 107 ? -15.838 8.189 26.077 1.00 91.19 107 LEU A CA 1
ATOM 873 C C . LEU A 1 107 ? -17.212 8.643 26.574 1.00 91.19 107 LEU A C 1
ATOM 875 O O . LEU A 1 107 ? -18.049 7.822 26.953 1.00 91.19 107 LEU A O 1
ATOM 879 N N . GLU A 1 108 ? -17.466 9.949 26.528 1.00 89.75 108 GLU A N 1
ATOM 880 C CA . GLU A 1 108 ? -18.788 10.499 26.826 1.00 89.75 108 GLU A CA 1
ATOM 881 C C . GLU A 1 108 ? -19.850 9.873 25.909 1.00 89.75 108 GLU A C 1
ATOM 883 O O . GLU A 1 108 ? -19.643 9.756 24.701 1.00 89.75 108 GLU A O 1
ATOM 888 N N . GLY A 1 109 ? -20.974 9.434 26.482 1.00 88.31 109 GLY A N 1
ATOM 889 C CA . GLY A 1 109 ? -22.070 8.798 25.743 1.00 88.31 109 GLY A CA 1
ATOM 890 C C . GLY A 1 109 ? -21.813 7.352 25.294 1.00 88.31 109 GLY A C 1
ATOM 891 O O . GLY A 1 109 ? -22.551 6.858 24.444 1.00 88.31 109 GLY A O 1
ATOM 892 N N . MET A 1 110 ? -20.774 6.686 25.806 1.00 94.44 110 MET A N 1
ATOM 893 C CA . MET A 1 110 ? -20.552 5.246 25.619 1.00 94.44 110 MET A CA 1
ATOM 894 C C . MET A 1 110 ? -21.502 4.427 26.506 1.00 94.44 110 MET A C 1
ATOM 896 O O . MET A 1 110 ? -21.607 4.679 27.709 1.00 94.44 110 MET A O 1
ATOM 900 N N . ASP A 1 111 ? -22.179 3.431 25.935 1.00 96.06 111 ASP A N 1
ATOM 901 C CA . ASP A 1 111 ? -23.061 2.522 26.674 1.00 96.06 111 ASP A CA 1
ATOM 902 C C . ASP A 1 111 ? -22.291 1.285 27.151 1.00 96.06 111 ASP A C 1
ATOM 904 O O . ASP A 1 111 ? -22.285 0.231 26.510 1.00 96.06 111 ASP A O 1
ATOM 908 N N . LEU A 1 112 ? -21.679 1.413 28.331 1.00 94.88 112 LEU A N 1
ATOM 909 C CA . LEU A 1 112 ? -20.901 0.353 28.982 1.00 94.88 112 LEU A CA 1
ATOM 910 C C . LEU A 1 112 ? -21.695 -0.938 29.234 1.00 94.88 112 LEU A C 1
ATOM 912 O O . LEU A 1 112 ? -21.098 -2.008 29.316 1.00 94.88 112 LEU A O 1
ATOM 916 N N . LYS A 1 113 ? -23.031 -0.872 29.344 1.00 95.38 113 LYS A N 1
ATOM 917 C CA . LYS A 1 113 ? -23.865 -2.060 29.585 1.00 95.38 113 LYS A CA 1
ATOM 918 C C . LYS A 1 113 ? -23.943 -2.947 28.343 1.00 95.38 113 LYS A C 1
ATOM 920 O O . LYS A 1 113 ? -24.058 -4.161 28.476 1.00 95.38 113 LYS A O 1
ATOM 925 N N . THR A 1 114 ? -23.910 -2.339 27.160 1.00 97.06 114 THR A N 1
ATOM 926 C CA . THR A 1 114 ? -23.960 -3.044 25.867 1.00 97.06 114 THR A CA 1
ATOM 927 C C . THR A 1 114 ? -22.604 -3.141 25.174 1.00 97.06 114 THR A C 1
ATOM 929 O O . THR A 1 114 ? -22.537 -3.629 24.053 1.00 97.06 114 THR A O 1
ATOM 932 N N . LEU A 1 115 ? -21.537 -2.659 25.816 1.00 97.00 115 LEU A N 1
ATOM 933 C CA . LEU A 1 115 ? -20.207 -2.613 25.228 1.00 97.00 115 LEU A CA 1
ATOM 934 C C . LEU A 1 115 ? -19.603 -4.019 25.124 1.00 97.00 115 LEU A C 1
ATOM 936 O O . LEU A 1 115 ? -19.336 -4.688 26.128 1.00 97.00 115 LEU A O 1
ATOM 940 N N . GLU A 1 116 ? -19.308 -4.432 23.903 1.00 95.75 116 GLU A N 1
ATOM 941 C CA . GLU A 1 116 ? -18.686 -5.705 23.568 1.00 95.75 116 GLU A CA 1
ATOM 942 C C . GLU A 1 116 ? -17.389 -5.505 22.779 1.00 95.75 116 GLU A C 1
ATOM 944 O O . GLU A 1 116 ? -17.211 -4.524 22.049 1.00 95.75 116 GLU A O 1
ATOM 949 N N . VAL A 1 117 ? -16.455 -6.437 22.962 1.00 94.50 117 VAL A N 1
ATOM 950 C CA . VAL A 1 117 ? -15.235 -6.516 22.157 1.00 94.50 117 VAL A CA 1
ATOM 951 C C . VAL A 1 117 ? -15.606 -7.177 20.836 1.00 94.50 117 VAL A C 1
ATOM 953 O O . VAL A 1 117 ? -16.178 -8.264 20.824 1.00 94.50 117 VAL A O 1
ATOM 956 N N . VAL A 1 118 ? -15.265 -6.531 19.724 1.00 94.50 118 VAL A N 1
ATOM 957 C CA . VAL A 1 118 ? -15.394 -7.142 18.395 1.00 94.50 118 VAL A CA 1
ATOM 958 C C . VAL A 1 118 ? -14.155 -7.984 18.106 1.00 94.50 118 VAL A C 1
ATOM 960 O O . VAL A 1 118 ? -14.267 -9.153 17.750 1.00 94.50 118 VAL A O 1
ATOM 963 N N . ASP A 1 119 ? -12.974 -7.389 18.284 1.00 90.56 119 ASP A N 1
ATOM 964 C CA . ASP A 1 119 ? -11.666 -8.033 18.154 1.00 90.56 119 ASP A CA 1
ATOM 965 C C . ASP A 1 119 ? -10.576 -7.180 18.840 1.00 90.56 119 ASP A C 1
ATOM 967 O O . ASP A 1 119 ? -10.866 -6.222 19.557 1.00 90.56 119 ASP A O 1
ATOM 971 N N . ASN A 1 120 ? -9.301 -7.500 18.599 1.00 87.88 120 ASN A N 1
ATOM 972 C CA . ASN A 1 120 ? -8.144 -6.824 19.198 1.00 87.88 120 ASN A CA 1
ATOM 973 C C . ASN A 1 120 ? -8.020 -5.321 18.852 1.00 87.88 120 ASN A C 1
ATOM 975 O O . ASN A 1 120 ? -7.178 -4.634 19.442 1.00 87.88 120 ASN A O 1
ATOM 979 N N . SER A 1 121 ? -8.796 -4.831 17.882 1.00 89.00 121 SER A N 1
ATOM 980 C CA . SER A 1 121 ? -8.759 -3.476 17.320 1.00 89.00 121 SER A CA 1
ATOM 981 C C . SER A 1 121 ? -10.074 -2.706 17.483 1.00 89.00 121 SER A C 1
ATOM 983 O O . SER A 1 121 ? -10.054 -1.483 17.341 1.00 89.00 121 SER A O 1
ATOM 985 N N . TYR A 1 122 ? -11.200 -3.367 17.779 1.00 93.62 122 TYR A N 1
ATOM 986 C CA . TYR A 1 122 ? -12.511 -2.711 17.844 1.00 93.62 122 TYR A CA 1
ATOM 987 C C . TYR A 1 122 ? -13.360 -3.145 19.036 1.00 93.62 122 TYR A C 1
ATOM 989 O O . TYR A 1 122 ? -13.431 -4.320 19.393 1.00 93.62 122 TYR A O 1
ATOM 997 N N . LEU A 1 123 ? -14.099 -2.177 19.577 1.00 96.12 123 LEU A N 1
ATOM 998 C CA . LEU A 1 123 ? -15.232 -2.397 20.473 1.00 96.12 123 LEU A CA 1
ATOM 999 C C . LEU A 1 123 ? -16.491 -1.808 19.841 1.00 96.12 123 LEU A C 1
ATOM 1001 O O . LEU A 1 123 ? -16.407 -0.910 19.002 1.00 96.12 123 LEU A O 1
ATOM 1005 N N . LYS A 1 124 ? -17.662 -2.259 20.273 1.00 97.31 124 LYS A N 1
ATOM 1006 C CA . LYS A 1 124 ? -18.929 -1.625 19.905 1.00 97.31 124 LYS A CA 1
ATOM 1007 C C . LYS A 1 124 ? -19.919 -1.668 21.048 1.00 97.31 124 LYS A C 1
ATOM 1009 O O . LYS A 1 124 ? -19.884 -2.575 21.868 1.00 97.31 124 LYS A O 1
ATOM 1014 N N . ASP A 1 125 ? -20.786 -0.675 21.093 1.00 97.38 125 ASP A N 1
ATOM 1015 C CA . ASP A 1 125 ? -21.994 -0.697 21.904 1.00 97.38 125 ASP A CA 1
ATOM 1016 C C . ASP A 1 125 ? -23.221 -0.587 20.988 1.00 97.38 125 ASP A C 1
ATOM 1018 O O . ASP A 1 125 ? -23.099 -0.569 19.761 1.00 97.38 125 ASP A O 1
ATOM 1022 N N . LYS A 1 126 ? -24.425 -0.512 21.561 1.00 96.75 126 LYS A N 1
ATOM 1023 C CA . LYS A 1 126 ? -25.662 -0.413 20.768 1.00 96.75 126 LYS A CA 1
ATOM 1024 C C . LYS A 1 126 ? -25.753 0.850 19.888 1.00 96.75 126 LYS A C 1
ATOM 1026 O O . LYS A 1 126 ? -26.592 0.899 18.992 1.00 96.75 126 LYS A O 1
ATOM 1031 N N . ASN A 1 127 ? -24.952 1.879 20.171 1.00 95.56 127 ASN A N 1
ATOM 1032 C CA . ASN A 1 127 ? -25.003 3.195 19.535 1.00 95.56 127 ASN A CA 1
ATOM 1033 C C . ASN A 1 127 ? -23.819 3.451 18.590 1.00 95.56 127 ASN A C 1
ATOM 1035 O O . ASN A 1 127 ? -23.929 4.289 17.696 1.00 95.56 127 ASN A O 1
ATOM 1039 N N . SER A 1 128 ? -22.652 2.845 18.819 1.00 96.81 128 SER A N 1
ATOM 1040 C CA . SER A 1 128 ? -21.405 3.244 18.159 1.00 96.81 128 SER A CA 1
ATOM 1041 C C . SER A 1 128 ? -20.360 2.132 18.098 1.00 96.81 128 SER A C 1
ATOM 1043 O O . SER A 1 128 ? -20.325 1.223 18.925 1.00 96.81 128 SER A O 1
ATOM 1045 N N . VAL A 1 129 ? -19.454 2.261 17.127 1.00 97.00 129 VAL A N 1
ATOM 1046 C CA . VAL A 1 129 ? -18.235 1.450 17.010 1.00 97.00 129 VAL A CA 1
ATOM 1047 C C . VAL A 1 129 ? -17.028 2.296 17.406 1.00 97.00 129 VAL A C 1
ATOM 1049 O O . VAL A 1 129 ? -16.952 3.485 17.086 1.00 97.00 129 VAL A O 1
ATOM 1052 N N . TYR A 1 130 ? -16.073 1.683 18.093 1.00 94.44 130 TYR A N 1
ATOM 1053 C CA . TYR A 1 130 ? -14.877 2.320 18.625 1.00 94.44 130 TYR A CA 1
ATOM 1054 C C . TYR A 1 130 ? -13.630 1.619 18.100 1.00 94.44 130 TYR A C 1
ATOM 1056 O O . TYR A 1 130 ? -13.440 0.425 18.323 1.00 94.44 130 TYR A O 1
ATOM 1064 N N . LEU A 1 131 ? -12.759 2.376 17.438 1.00 91.19 131 LEU A N 1
ATOM 1065 C CA . LEU A 1 131 ? -11.420 1.937 17.070 1.00 91.19 131 LEU A CA 1
ATOM 1066 C C . LEU A 1 131 ? -10.474 2.115 18.258 1.00 91.19 131 LEU A C 1
ATOM 1068 O O . LEU A 1 131 ? -10.386 3.195 18.851 1.00 91.19 131 LEU A O 1
ATOM 1072 N N . VAL A 1 132 ? -9.711 1.070 18.538 1.00 88.06 132 VAL A N 1
ATOM 1073 C CA . VAL A 1 132 ? -8.591 1.091 19.470 1.00 88.06 132 VAL A CA 1
ATOM 1074 C C . VAL A 1 132 ? -7.379 1.685 18.755 1.00 88.06 132 VAL A C 1
ATOM 1076 O O . VAL A 1 132 ? -6.888 1.139 17.770 1.00 88.06 132 VAL A O 1
ATOM 1079 N N . GLN A 1 133 ? -6.896 2.825 19.242 1.00 78.88 133 GLN A N 1
ATOM 1080 C CA . GLN A 1 133 ? -5.650 3.451 18.796 1.00 78.88 133 GLN A CA 1
ATOM 1081 C C . GLN A 1 133 ? -4.702 3.561 19.988 1.00 78.88 133 GLN A C 1
ATOM 1083 O O . GLN A 1 133 ? -5.154 3.523 21.133 1.00 78.88 133 GLN A O 1
ATOM 1088 N N . GLU A 1 134 ? -3.396 3.694 19.745 1.00 75.94 134 GLU A N 1
ATOM 1089 C CA . GLU A 1 134 ? -2.399 3.773 20.820 1.00 75.94 134 GLU A CA 1
ATOM 1090 C C . GLU A 1 134 ? -2.853 4.723 21.935 1.00 75.94 134 GLU A C 1
ATOM 1092 O O . GLU A 1 134 ? -3.050 5.913 21.701 1.00 75.94 134 GLU A O 1
ATOM 1097 N N . ASN A 1 135 ? -3.062 4.168 23.134 1.00 80.62 135 ASN A N 1
ATOM 1098 C CA . ASN A 1 135 ? -3.505 4.841 24.358 1.00 80.62 135 ASN A CA 1
ATOM 1099 C C . ASN A 1 135 ? -4.866 5.586 24.336 1.00 80.62 135 ASN A C 1
ATOM 1101 O O . ASN A 1 135 ? -5.151 6.313 25.300 1.00 80.62 135 ASN A O 1
ATOM 1105 N N . LYS A 1 136 ? -5.706 5.430 23.302 1.00 88.19 136 LYS A N 1
ATOM 1106 C CA . LYS A 1 136 ? -7.014 6.108 23.174 1.00 88.19 136 LYS A CA 1
ATOM 1107 C C . LYS A 1 136 ? -8.059 5.277 22.415 1.00 88.19 136 LYS A C 1
ATOM 1109 O O . LYS A 1 136 ? -7.727 4.385 21.642 1.00 88.19 136 LYS A O 1
ATOM 1114 N N . LEU A 1 137 ? -9.337 5.606 22.602 1.00 89.44 137 LEU A N 1
ATOM 1115 C CA . LEU A 1 137 ? -10.428 5.116 21.755 1.00 89.44 137 LEU A CA 1
ATOM 1116 C C . LEU A 1 137 ? -10.892 6.225 20.811 1.00 89.44 137 LEU A C 1
ATOM 1118 O O . LEU A 1 137 ? -10.998 7.384 21.214 1.00 89.44 137 LEU A O 1
ATOM 1122 N N . LYS A 1 138 ? -11.199 5.863 19.566 1.00 89.38 138 LYS A N 1
ATOM 1123 C CA . LYS A 1 138 ? -11.790 6.758 18.567 1.00 89.38 138 LYS A CA 1
ATOM 1124 C C . LYS A 1 138 ? -13.169 6.239 18.181 1.00 89.38 138 LYS A C 1
ATOM 1126 O O . LYS A 1 138 ? -13.280 5.142 17.641 1.00 89.38 138 LYS A O 1
ATOM 1131 N N . ARG A 1 139 ? -14.214 7.032 18.432 1.00 91.56 139 ARG A N 1
ATOM 1132 C CA . ARG A 1 139 ? -15.565 6.754 17.925 1.00 91.56 139 ARG A CA 1
ATOM 1133 C C . ARG A 1 139 ? -15.555 6.835 16.395 1.00 91.56 139 ARG A C 1
ATOM 1135 O O . ARG A 1 139 ? -14.993 7.777 15.833 1.00 91.56 139 ARG A O 1
ATOM 1142 N N . LEU A 1 140 ? -16.130 5.837 15.736 1.00 90.88 140 LEU A N 1
ATOM 1143 C CA . LEU A 1 140 ? -16.291 5.806 14.287 1.00 90.88 140 LEU A CA 1
ATOM 1144 C C . LEU A 1 140 ? -17.670 6.350 13.928 1.00 90.88 140 LEU A C 1
ATOM 1146 O O . LEU A 1 140 ? -18.695 5.754 14.252 1.00 90.88 140 LEU A O 1
ATOM 1150 N N . GLU A 1 141 ? -17.678 7.502 13.270 1.00 87.75 141 GLU A N 1
ATOM 1151 C CA . GLU A 1 141 ? -18.902 8.164 12.832 1.00 87.75 141 GLU A CA 1
ATOM 1152 C C . GLU A 1 141 ? -19.524 7.440 11.633 1.00 87.75 141 GLU A C 1
ATOM 1154 O O . GLU A 1 141 ? -18.813 6.967 10.747 1.00 87.75 141 GLU A O 1
ATOM 1159 N N . LYS A 1 142 ? -20.862 7.426 11.566 1.00 86.50 142 LYS A N 1
ATOM 1160 C CA . LYS A 1 142 ? -21.639 6.894 10.424 1.00 86.50 142 LYS A CA 1
ATOM 1161 C C . LYS A 1 142 ? -21.391 5.407 10.113 1.00 86.50 142 LYS A C 1
ATOM 1163 O O . LYS A 1 142 ? -21.558 4.984 8.968 1.00 86.50 142 LYS A O 1
ATOM 1168 N N . ILE A 1 143 ? -21.022 4.635 11.133 1.00 94.12 143 ILE A N 1
ATOM 1169 C CA . ILE A 1 143 ? -20.940 3.173 11.093 1.00 94.12 143 ILE A CA 1
ATOM 1170 C C . ILE A 1 143 ? -22.119 2.596 11.878 1.00 94.12 143 ILE A C 1
ATOM 1172 O O . ILE A 1 143 ? -22.371 3.006 13.010 1.00 94.12 143 ILE A O 1
ATOM 1176 N N . ASP A 1 144 ? -22.835 1.644 11.288 1.00 95.81 144 ASP A N 1
ATOM 1177 C CA . ASP A 1 144 ? -23.921 0.917 11.941 1.00 95.81 144 ASP A CA 1
ATOM 1178 C C . ASP A 1 144 ? -23.352 -0.188 12.854 1.00 95.81 144 ASP A C 1
ATOM 1180 O O . ASP A 1 144 ? -22.825 -1.186 12.355 1.00 95.81 144 ASP A O 1
ATOM 1184 N N . PRO A 1 145 ? -23.463 -0.064 14.192 1.00 96.94 145 PRO A N 1
ATOM 1185 C CA . PRO A 1 145 ? -22.867 -1.028 15.119 1.00 96.94 145 PRO A CA 1
ATOM 1186 C C . PRO A 1 145 ? -23.522 -2.416 15.060 1.00 96.94 145 PRO A C 1
ATOM 1188 O O . PRO A 1 145 ? -22.879 -3.423 15.359 1.00 96.94 145 PRO A O 1
ATOM 1191 N N . ASN A 1 146 ? -24.790 -2.500 14.652 1.00 96.25 146 ASN A N 1
ATOM 1192 C CA . ASN A 1 146 ? -25.527 -3.764 14.614 1.00 96.25 146 ASN A CA 1
ATOM 1193 C C . ASN A 1 146 ? -25.036 -4.691 13.496 1.00 96.25 146 ASN A C 1
ATOM 1195 O O . ASN A 1 146 ? -25.074 -5.911 13.642 1.00 96.25 146 ASN A O 1
ATOM 1199 N N . THR A 1 147 ? -24.569 -4.121 12.387 1.00 96.44 147 THR A N 1
ATOM 1200 C CA . THR A 1 147 ? -24.104 -4.864 11.207 1.00 96.44 147 THR A CA 1
ATOM 1201 C C . THR A 1 147 ? -22.600 -4.752 10.965 1.00 96.44 147 THR A C 1
ATOM 1203 O O . THR A 1 147 ? -22.100 -5.343 10.007 1.00 96.44 147 THR A O 1
ATOM 1206 N N . PHE A 1 148 ? -21.880 -4.049 11.845 1.00 96.88 148 PHE A N 1
ATOM 1207 C CA . PHE A 1 148 ? -20.435 -3.867 11.776 1.00 96.88 148 PHE A CA 1
ATOM 1208 C C . PHE A 1 148 ? -19.666 -5.192 11.793 1.00 96.88 148 PHE A C 1
ATOM 1210 O O . PHE A 1 148 ? -19.899 -6.063 12.637 1.00 96.88 148 PHE A O 1
ATOM 1217 N N . LYS A 1 149 ? -18.689 -5.302 10.893 1.00 95.25 149 LYS A N 1
ATOM 1218 C CA . LYS A 1 149 ? -17.712 -6.387 10.824 1.00 95.25 149 LYS A CA 1
ATOM 1219 C C . LYS A 1 149 ? -16.339 -5.833 10.456 1.00 95.25 149 LYS A C 1
ATOM 1221 O O . LYS A 1 149 ? -16.204 -5.129 9.455 1.00 95.25 149 LYS A O 1
ATOM 1226 N N . ASN A 1 150 ? -15.313 -6.218 11.210 1.00 93.50 150 ASN A N 1
ATOM 1227 C CA . ASN A 1 150 ? -13.933 -6.113 10.750 1.00 93.50 150 ASN A CA 1
ATOM 1228 C C . ASN A 1 150 ? -13.640 -7.288 9.810 1.00 93.50 150 ASN A C 1
ATOM 1230 O O . ASN A 1 150 ? -13.845 -8.441 10.189 1.00 93.50 150 ASN A O 1
ATOM 1234 N N . VAL A 1 151 ? -13.207 -7.000 8.584 1.00 92.44 151 VAL A N 1
ATOM 1235 C CA . VAL A 1 151 ? -12.961 -8.024 7.554 1.00 92.44 151 VAL A CA 1
ATOM 1236 C C . VAL A 1 151 ? -11.473 -8.221 7.248 1.00 92.44 151 VAL A C 1
ATOM 1238 O O . VAL A 1 151 ? -11.147 -9.092 6.451 1.00 92.44 151 VAL A O 1
ATOM 1241 N N . GLY A 1 152 ? -10.572 -7.493 7.922 1.00 89.00 152 GLY A N 1
ATOM 1242 C CA . GLY A 1 152 ? -9.119 -7.592 7.728 1.00 89.00 152 GLY A CA 1
ATOM 1243 C C . GLY A 1 152 ? -8.590 -6.646 6.647 1.00 89.00 152 GLY A C 1
ATOM 1244 O O . GLY A 1 152 ? -9.335 -5.819 6.135 1.00 89.00 152 GLY A O 1
ATOM 1245 N N . GLY A 1 153 ? -7.289 -6.702 6.331 1.00 83.88 153 GLY A N 1
ATOM 1246 C CA . GLY A 1 153 ? -6.692 -5.928 5.225 1.00 83.88 153 GLY A CA 1
ATOM 1247 C C . GLY A 1 153 ? -6.926 -4.409 5.281 1.00 83.88 153 GLY A C 1
ATOM 1248 O O . GLY A 1 153 ? -6.991 -3.755 4.248 1.00 83.88 153 GLY A O 1
ATOM 1249 N N . ASN A 1 154 ? -7.108 -3.844 6.482 1.00 87.62 154 ASN A N 1
ATOM 1250 C CA . ASN A 1 154 ? -7.542 -2.459 6.724 1.00 87.62 154 ASN A CA 1
ATOM 1251 C C . ASN A 1 154 ? -8.982 -2.114 6.286 1.00 87.62 154 ASN A C 1
ATOM 1253 O O . ASN A 1 154 ? -9.335 -0.935 6.299 1.00 87.62 154 ASN A O 1
ATOM 1257 N N . TYR A 1 155 ? -9.829 -3.097 5.977 1.00 91.81 155 TYR A N 1
ATOM 1258 C CA . TYR A 1 155 ? -11.243 -2.903 5.665 1.00 91.81 155 TYR A CA 1
ATOM 1259 C C . TYR A 1 155 ? -12.165 -3.291 6.822 1.00 91.81 155 TYR A C 1
ATOM 1261 O O . TYR A 1 155 ? -11.965 -4.273 7.542 1.00 91.81 155 TYR A O 1
ATOM 1269 N N . VAL A 1 156 ? -13.248 -2.536 6.942 1.00 94.12 156 VAL A N 1
ATOM 1270 C CA . VAL A 1 156 ? -14.410 -2.848 7.776 1.00 94.12 156 VAL A CA 1
ATOM 1271 C C . VAL A 1 156 ? -15.671 -2.674 6.937 1.00 94.12 156 VAL A C 1
ATOM 1273 O O . VAL A 1 156 ? -15.663 -1.959 5.935 1.00 94.12 156 VAL A O 1
ATOM 1276 N N . LYS A 1 157 ? -16.771 -3.317 7.316 1.00 94.69 157 LYS A N 1
ATOM 1277 C CA . LYS A 1 157 ? -18.046 -3.166 6.609 1.00 94.69 157 LYS A CA 1
ATOM 1278 C C . LYS A 1 157 ? -19.235 -3.168 7.547 1.00 94.69 157 LYS A C 1
ATOM 1280 O O . LYS A 1 157 ? -19.176 -3.734 8.635 1.00 94.69 157 LYS A O 1
ATOM 1285 N N . ASP A 1 158 ? -20.313 -2.554 7.097 1.00 95.38 158 ASP A N 1
ATOM 1286 C CA . ASP A 1 158 ? -21.630 -2.598 7.720 1.00 95.38 158 ASP A CA 1
ATOM 1287 C C . ASP A 1 158 ? -22.710 -2.710 6.622 1.00 95.38 158 ASP A C 1
ATOM 1289 O O . ASP A 1 158 ? -22.409 -2.938 5.446 1.00 95.38 158 ASP A O 1
ATOM 1293 N N . LYS A 1 159 ? -23.988 -2.566 6.980 1.0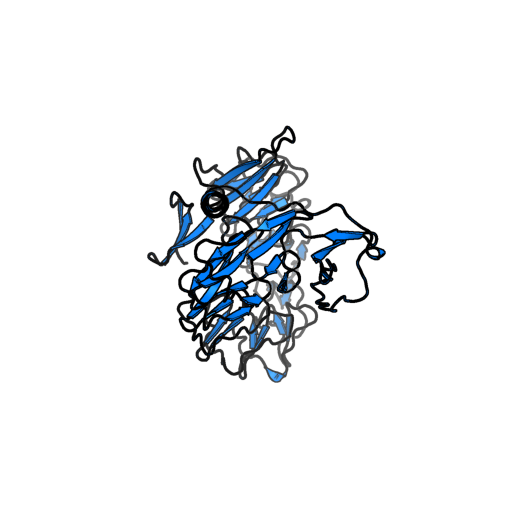0 92.75 159 LYS A N 1
ATOM 1294 C CA . LYS A 1 159 ? -25.094 -2.557 6.007 1.00 92.75 159 LYS A CA 1
ATOM 1295 C C . LYS A 1 159 ? -25.071 -1.368 5.037 1.00 92.75 159 LYS A C 1
ATOM 1297 O O . LYS A 1 159 ? -25.732 -1.427 4.004 1.00 92.75 159 LYS A O 1
ATOM 1302 N N . ASN A 1 160 ? -24.381 -0.283 5.384 1.00 90.56 160 ASN A N 1
ATOM 1303 C CA . ASN A 1 160 ? -24.322 0.958 4.616 1.00 90.56 160 ASN A CA 1
ATOM 1304 C C . ASN A 1 160 ? -23.170 0.956 3.604 1.00 90.56 160 ASN A C 1
ATOM 1306 O O . ASN A 1 160 ? -23.224 1.725 2.637 1.00 90.56 160 ASN A O 1
ATOM 1310 N N . GLY A 1 161 ? -22.131 0.145 3.811 1.00 92.62 161 GLY A N 1
ATOM 1311 C CA . GLY A 1 161 ? -21.036 0.010 2.859 1.00 92.62 161 GLY A CA 1
ATOM 1312 C C . GLY A 1 161 ? -19.806 -0.721 3.385 1.00 92.62 161 GLY A C 1
ATOM 1313 O O . GLY A 1 161 ? -19.781 -1.290 4.476 1.00 92.62 161 GLY A O 1
ATOM 1314 N N . VAL A 1 162 ? -18.762 -0.672 2.564 1.00 94.25 162 VAL A N 1
ATOM 1315 C CA . VAL A 1 162 ? -17.401 -1.079 2.912 1.00 94.25 162 VAL A CA 1
ATOM 1316 C C . VAL A 1 162 ? -16.579 0.180 3.140 1.00 94.25 162 VAL A C 1
ATOM 1318 O O . VAL A 1 162 ? -16.791 1.199 2.483 1.00 94.25 162 VAL A O 1
ATOM 1321 N N . TYR A 1 163 ? -15.653 0.117 4.081 1.00 92.38 163 TYR A N 1
ATOM 1322 C CA . TYR A 1 163 ? -14.809 1.229 4.465 1.00 92.38 163 TYR A CA 1
ATOM 1323 C C . TYR A 1 163 ? -13.367 0.753 4.581 1.00 92.38 163 TYR A C 1
ATOM 1325 O O . TYR A 1 163 ? -13.124 -0.343 5.085 1.00 92.38 163 TYR A O 1
ATOM 1333 N N . LYS A 1 164 ? -12.415 1.587 4.170 1.00 88.50 164 LYS A N 1
ATOM 1334 C CA . LYS A 1 164 ? -10.980 1.307 4.243 1.00 88.50 164 LYS A CA 1
ATOM 1335 C C . LYS A 1 164 ? -10.279 2.326 5.126 1.00 88.50 164 LYS A C 1
ATOM 1337 O O . LYS A 1 164 ? -10.582 3.522 5.089 1.00 88.50 164 LYS A O 1
ATOM 1342 N N . TYR A 1 165 ? -9.325 1.851 5.917 1.00 83.88 165 TYR A N 1
ATOM 1343 C CA . TYR A 1 165 ? -8.385 2.717 6.606 1.00 83.88 165 TYR A CA 1
ATOM 1344 C C . TYR A 1 165 ? -7.250 3.124 5.683 1.00 83.88 165 TYR A C 1
ATOM 1346 O O . TYR A 1 165 ? -6.489 2.287 5.199 1.00 83.88 165 TYR A O 1
ATOM 1354 N N . TYR A 1 166 ? -7.086 4.430 5.537 1.00 72.75 166 TYR A N 1
ATOM 1355 C CA . TYR A 1 166 ? -5.921 5.026 4.913 1.00 72.75 166 TYR A CA 1
ATOM 1356 C C . TYR A 1 166 ? -4.981 5.524 6.003 1.00 72.75 166 TYR A C 1
ATOM 1358 O O . TYR A 1 166 ? -5.397 6.224 6.935 1.00 72.75 166 TYR A O 1
ATOM 1366 N N . PHE A 1 167 ? -3.706 5.155 5.892 1.00 61.44 167 PHE A N 1
ATOM 1367 C CA . PHE A 1 167 ? -2.664 5.810 6.666 1.00 61.44 167 PHE A CA 1
ATOM 1368 C C . PHE A 1 167 ? -2.586 7.257 6.197 1.00 61.44 167 PHE A C 1
ATOM 1370 O O . PHE A 1 167 ? -2.393 7.529 5.014 1.00 61.44 167 PHE A O 1
ATOM 1377 N N . THR A 1 168 ? -2.775 8.190 7.120 1.00 50.06 168 THR A N 1
ATOM 1378 C CA . THR A 1 168 ? -2.553 9.600 6.819 1.00 50.06 168 THR A CA 1
ATOM 1379 C C . THR A 1 168 ? -1.117 9.930 7.207 1.00 50.06 168 THR A C 1
ATOM 1381 O O . THR A 1 168 ? -0.696 9.613 8.314 1.00 50.06 168 THR A O 1
ATOM 1384 N N . TYR A 1 169 ? -0.347 10.586 6.330 1.00 43.91 169 TYR A N 1
ATOM 1385 C CA . TYR A 1 169 ? 1.054 10.998 6.583 1.00 43.91 169 TYR A CA 1
ATOM 1386 C C . TYR A 1 169 ? 1.204 12.086 7.671 1.00 43.91 169 TYR A C 1
ATOM 1388 O O . TYR A 1 169 ? 2.217 12.786 7.767 1.00 43.91 169 TYR A O 1
ATOM 1396 N N . ILE A 1 170 ? 0.156 12.258 8.471 1.00 43.44 170 ILE A N 1
ATOM 1397 C CA . ILE A 1 170 ? -0.017 13.303 9.460 1.00 43.44 170 ILE A CA 1
ATOM 1398 C C . ILE A 1 170 ? 0.781 12.951 10.716 1.00 43.44 170 ILE A C 1
ATOM 1400 O O . ILE A 1 170 ? 1.719 13.640 11.116 1.00 43.44 170 ILE A O 1
ATOM 1404 N N . THR A 1 171 ? 0.502 11.771 11.251 1.00 42.28 171 THR A N 1
ATOM 1405 C CA . THR A 1 171 ? 1.301 11.096 12.266 1.00 42.28 171 THR A CA 1
ATOM 1406 C C . THR A 1 171 ? 1.386 9.632 11.856 1.00 42.28 171 THR A C 1
ATOM 1408 O O . THR A 1 171 ? 0.458 9.114 11.240 1.00 42.28 171 THR A O 1
ATOM 1411 N N . ILE A 1 172 ? 2.479 8.945 12.194 1.00 44.31 172 ILE A N 1
ATOM 1412 C CA . ILE A 1 172 ? 2.724 7.538 11.813 1.00 44.31 172 ILE A CA 1
ATOM 1413 C C . ILE A 1 172 ? 1.556 6.609 12.247 1.00 44.31 172 ILE A C 1
ATOM 1415 O O . ILE A 1 172 ? 1.397 5.518 11.706 1.00 44.31 172 ILE A O 1
ATOM 1419 N N . ASN A 1 173 ? 0.678 7.076 13.151 1.00 49.44 173 ASN A N 1
ATOM 1420 C CA . ASN A 1 173 ? -0.353 6.279 13.812 1.00 49.44 173 ASN A CA 1
ATOM 1421 C C . ASN A 1 173 ? -1.808 6.743 13.562 1.00 49.44 173 ASN A C 1
ATOM 1423 O O . ASN A 1 173 ? -2.737 6.068 14.020 1.00 49.44 173 ASN A O 1
ATOM 1427 N N . ASP A 1 174 ? -2.060 7.845 12.840 1.00 56.16 174 ASP A N 1
ATOM 1428 C CA . ASP A 1 174 ? -3.434 8.295 12.567 1.00 56.16 174 ASP A CA 1
ATOM 1429 C C . ASP A 1 174 ? -4.004 7.666 11.285 1.00 56.16 174 ASP A C 1
ATOM 1431 O O . ASP A 1 174 ? -3.558 7.917 10.161 1.00 56.16 174 ASP A O 1
ATOM 1435 N N . LYS A 1 175 ? -5.058 6.862 11.476 1.00 65.00 175 LYS A N 1
ATOM 1436 C CA . LYS A 1 175 ? -5.836 6.242 10.403 1.00 65.00 175 LYS A CA 1
ATOM 1437 C C . LYS A 1 175 ? -7.154 6.988 10.179 1.00 65.00 175 LYS A C 1
ATOM 1439 O O . LYS A 1 175 ? -7.903 7.276 11.128 1.00 65.00 175 LYS A O 1
ATOM 1444 N N . GLU A 1 176 ? -7.458 7.271 8.919 1.00 75.62 176 GLU A N 1
ATOM 1445 C CA . GLU A 1 176 ? -8.758 7.786 8.490 1.00 75.62 176 GLU A CA 1
ATOM 1446 C C . GLU A 1 176 ? -9.570 6.652 7.872 1.00 75.62 176 GLU A C 1
ATOM 1448 O O . GLU A 1 176 ? -9.071 5.945 7.001 1.00 75.62 176 GLU A O 1
ATOM 1453 N N . LEU A 1 177 ? -10.804 6.471 8.344 1.00 83.94 177 LEU A N 1
ATOM 1454 C CA . LEU A 1 177 ? -11.729 5.495 7.786 1.00 83.94 177 LEU A CA 1
ATOM 1455 C C . LEU A 1 177 ? -12.581 6.185 6.727 1.00 83.94 177 LEU A C 1
ATOM 1457 O O . LEU A 1 177 ? -13.326 7.109 7.055 1.00 83.94 177 LEU A O 1
ATOM 1461 N N . LYS A 1 178 ? -12.483 5.737 5.478 1.00 85.44 178 LYS A N 1
ATOM 1462 C CA . LYS A 1 178 ? -13.268 6.280 4.367 1.00 85.44 178 LYS A CA 1
ATOM 1463 C C . LYS A 1 178 ? -14.183 5.215 3.804 1.00 85.44 178 LYS A C 1
ATOM 1465 O O . LYS A 1 178 ? -13.805 4.050 3.739 1.00 85.44 178 LYS A O 1
ATOM 1470 N N . LYS A 1 179 ? -15.388 5.625 3.411 1.00 87.25 179 LYS A N 1
ATOM 1471 C CA . LYS A 1 179 ? -16.329 4.751 2.715 1.00 87.25 179 LYS A CA 1
ATOM 1472 C C . LYS A 1 179 ? -15.849 4.543 1.282 1.00 87.25 179 LYS A C 1
ATOM 1474 O O . LYS A 1 179 ? -15.591 5.516 0.582 1.00 87.25 179 LYS A O 1
ATOM 1479 N N . GLU A 1 180 ? -15.791 3.293 0.861 1.00 85.94 180 GLU A N 1
ATOM 1480 C CA . GLU A 1 180 ? -15.463 2.905 -0.505 1.00 85.94 180 GLU A CA 1
ATOM 1481 C C . GLU A 1 180 ? -16.734 2.985 -1.363 1.00 85.94 180 GLU A C 1
ATOM 1483 O O . GLU A 1 180 ? -17.736 2.339 -1.030 1.00 85.94 180 GLU A O 1
ATOM 1488 N N . PRO A 1 181 ? -16.756 3.798 -2.433 1.00 74.94 181 PRO A N 1
ATOM 1489 C CA . PRO A 1 181 ? -17.996 4.115 -3.140 1.00 74.94 181 PRO A CA 1
ATOM 1490 C C . PRO A 1 181 ? -18.558 2.947 -3.961 1.00 74.94 181 PRO A C 1
ATOM 1492 O O . PRO A 1 181 ? -19.764 2.910 -4.195 1.00 74.94 181 PRO A O 1
ATOM 1495 N N . ASN A 1 182 ? -17.716 1.995 -4.376 1.00 78.62 182 ASN A N 1
ATOM 1496 C CA . ASN A 1 182 ? -18.047 1.070 -5.467 1.00 78.62 182 ASN A CA 1
ATOM 1497 C C . ASN A 1 182 ? -18.262 -0.392 -5.044 1.00 78.62 182 ASN A C 1
ATOM 1499 O O . ASN A 1 182 ? -18.615 -1.209 -5.891 1.00 78.62 182 ASN A O 1
ATOM 1503 N N . PHE A 1 183 ? -18.076 -0.741 -3.767 1.00 89.75 183 PHE A N 1
ATOM 1504 C CA . PHE A 1 183 ? -18.180 -2.136 -3.329 1.00 89.75 183 PHE A CA 1
ATOM 1505 C C . PHE A 1 183 ? -19.608 -2.557 -2.973 1.00 89.75 183 PHE A C 1
ATOM 1507 O O . PHE A 1 183 ? -20.304 -1.892 -2.199 1.00 89.75 183 PHE A O 1
ATOM 1514 N N . ASP A 1 184 ? -20.009 -3.743 -3.433 1.00 90.44 184 ASP A N 1
ATOM 1515 C CA . ASP A 1 184 ? -21.175 -4.440 -2.881 1.00 90.44 184 ASP A CA 1
ATOM 1516 C C . ASP A 1 184 ? -20.818 -5.026 -1.502 1.00 90.44 184 ASP A C 1
ATOM 1518 O O . ASP A 1 184 ? -20.193 -6.078 -1.378 1.00 90.44 184 ASP A O 1
ATOM 1522 N N . ALA A 1 185 ? -21.230 -4.346 -0.428 1.00 90.00 185 ALA A N 1
ATOM 1523 C CA . ALA A 1 185 ? -20.868 -4.724 0.944 1.00 90.00 185 ALA A CA 1
ATOM 1524 C C . ALA A 1 185 ? -21.302 -6.147 1.343 1.00 90.00 185 ALA A C 1
ATOM 1526 O O . ALA A 1 185 ? -20.641 -6.810 2.156 1.00 90.00 185 ALA A O 1
ATOM 1527 N N . LYS A 1 186 ? -22.401 -6.643 0.760 1.00 91.62 186 LYS A N 1
ATOM 1528 C CA . LYS A 1 186 ? -22.932 -7.978 1.053 1.00 91.62 186 LYS A CA 1
ATOM 1529 C C . LYS A 1 186 ? -21.985 -9.071 0.561 1.00 91.62 186 LYS A C 1
ATOM 1531 O O . LYS A 1 186 ? -21.789 -10.048 1.280 1.00 91.62 186 LYS A O 1
ATOM 1536 N N . THR A 1 187 ? -21.392 -8.882 -0.612 1.00 94.56 187 THR A N 1
ATOM 1537 C CA . THR A 1 187 ? -20.517 -9.856 -1.284 1.00 94.56 187 THR A CA 1
ATOM 1538 C C . THR A 1 187 ? -19.034 -9.494 -1.233 1.00 94.56 187 THR A C 1
ATOM 1540 O O . THR A 1 187 ? -18.220 -10.238 -1.759 1.00 94.56 187 THR A O 1
ATOM 1543 N N . PHE A 1 188 ? -18.676 -8.391 -0.565 1.00 95.50 188 PHE A N 1
ATOM 1544 C CA . PHE A 1 188 ? -17.289 -7.976 -0.375 1.00 95.50 188 PHE A CA 1
ATOM 1545 C C . PHE A 1 188 ? -16.459 -9.017 0.383 1.00 95.50 188 PHE A C 1
ATOM 1547 O O . PHE A 1 188 ? -16.798 -9.380 1.525 1.00 95.50 188 PHE A O 1
ATOM 1554 N N . GLU A 1 189 ? -15.338 -9.388 -0.225 1.00 95.12 189 GLU A N 1
ATOM 1555 C CA . GLU A 1 189 ? -14.358 -10.359 0.243 1.00 95.12 189 GLU A CA 1
ATOM 1556 C C . GLU A 1 189 ? -12.929 -9.856 0.008 1.00 95.12 189 GLU A C 1
ATOM 1558 O O . GLU A 1 189 ? -12.628 -9.179 -0.977 1.00 95.12 189 GLU A O 1
ATOM 1563 N N . ILE A 1 190 ? -12.031 -10.230 0.918 1.00 94.12 190 ILE A N 1
ATOM 1564 C CA . ILE A 1 190 ? -10.597 -9.979 0.794 1.00 94.12 190 ILE A CA 1
ATOM 1565 C C . ILE A 1 190 ? -9.933 -11.232 0.230 1.00 94.12 190 ILE A C 1
ATOM 1567 O O . ILE A 1 190 ? -10.169 -12.333 0.725 1.00 94.12 190 ILE A O 1
ATOM 1571 N N . VAL A 1 191 ? -9.104 -11.060 -0.798 1.00 93.75 191 VAL A N 1
ATOM 1572 C CA . VAL A 1 191 ? -8.441 -12.168 -1.497 1.00 93.75 191 VAL A CA 1
ATOM 1573 C C . VAL A 1 191 ? -7.063 -12.460 -0.899 1.00 93.75 191 VAL A C 1
ATOM 1575 O O . VAL A 1 191 ? -6.668 -13.624 -0.832 1.00 93.75 191 VAL A O 1
ATOM 1578 N N . ASP A 1 192 ? -6.341 -11.438 -0.432 1.00 90.94 192 ASP A N 1
ATOM 1579 C CA . ASP A 1 192 ? -4.998 -11.573 0.142 1.00 90.94 192 ASP A CA 1
ATOM 1580 C C . ASP A 1 192 ? -4.881 -10.980 1.564 1.00 90.94 192 ASP A C 1
ATOM 1582 O O . ASP A 1 192 ? -5.643 -10.087 1.930 1.00 90.94 192 ASP A O 1
ATOM 1586 N N . PRO A 1 193 ? -3.911 -11.424 2.386 1.00 84.81 193 PRO A N 1
ATOM 1587 C CA . PRO A 1 193 ? -3.785 -10.967 3.773 1.00 84.81 193 PRO A CA 1
ATOM 1588 C C . PRO A 1 193 ? -3.622 -9.449 3.961 1.00 84.81 193 PRO A C 1
ATOM 1590 O O . PRO A 1 193 ? -4.045 -8.927 4.996 1.00 84.81 193 PRO A O 1
ATOM 1593 N N . ASP A 1 194 ? -3.033 -8.746 2.987 1.00 84.00 194 ASP A N 1
ATOM 1594 C CA . ASP A 1 194 ? -2.758 -7.310 3.086 1.00 84.00 194 ASP A CA 1
ATOM 1595 C C . ASP A 1 194 ? -3.967 -6.456 2.662 1.00 84.00 194 ASP A C 1
ATOM 1597 O O . ASP A 1 194 ? -3.985 -5.250 2.921 1.00 84.00 194 ASP A O 1
ATOM 1601 N N . GLY A 1 195 ? -4.988 -7.053 2.035 1.00 88.88 195 GLY A N 1
ATOM 1602 C CA . GLY A 1 195 ? -6.134 -6.324 1.487 1.00 88.88 195 GLY A CA 1
ATOM 1603 C C . GLY A 1 195 ? -5.810 -5.527 0.220 1.00 88.88 195 GLY A C 1
ATOM 1604 O O . GLY A 1 195 ? -6.468 -4.519 -0.061 1.00 88.88 195 GLY A O 1
ATOM 1605 N N . ARG A 1 196 ? -4.797 -5.940 -0.547 1.00 89.38 196 ARG A N 1
ATOM 1606 C CA . ARG A 1 196 ? -4.497 -5.320 -1.849 1.00 89.38 196 ARG A CA 1
ATOM 1607 C C . ARG A 1 196 ? -5.494 -5.770 -2.901 1.00 89.38 196 ARG A C 1
ATOM 1609 O O . ARG A 1 196 ? -6.027 -4.938 -3.628 1.00 89.38 196 ARG A O 1
ATOM 1616 N N . TYR A 1 197 ? -5.784 -7.064 -2.933 1.00 93.62 197 TYR A N 1
ATOM 1617 C CA . TYR A 1 197 ? -6.813 -7.674 -3.749 1.00 93.62 197 TYR A CA 1
ATOM 1618 C C . TYR A 1 197 ? -8.080 -7.875 -2.939 1.00 93.62 197 TYR A C 1
ATOM 1620 O O . TYR A 1 197 ? -8.123 -8.594 -1.935 1.00 93.62 197 TYR A O 1
ATOM 1628 N N . VAL A 1 198 ? -9.145 -7.263 -3.424 1.00 94.94 198 VAL A N 1
ATOM 1629 C CA . VAL A 1 198 ? -10.489 -7.409 -2.875 1.00 94.94 198 VAL A CA 1
ATOM 1630 C C . VAL A 1 198 ? -11.451 -7.670 -4.017 1.00 94.94 198 VAL A C 1
ATOM 1632 O O . VAL A 1 198 ? -11.173 -7.336 -5.169 1.00 94.94 198 VAL A O 1
ATOM 1635 N N . LYS A 1 199 ? -12.579 -8.299 -3.721 1.00 95.94 199 LYS A N 1
ATOM 1636 C CA . LYS A 1 199 ? -13.594 -8.599 -4.724 1.00 95.94 199 LYS A CA 1
ATOM 1637 C C . LYS A 1 199 ? -14.988 -8.458 -4.152 1.00 95.94 199 LYS A C 1
ATOM 1639 O O . LYS A 1 199 ? -15.198 -8.571 -2.947 1.00 95.94 199 LYS A O 1
ATOM 1644 N N . ASP A 1 200 ? -15.933 -8.227 -5.039 1.00 96.12 200 ASP A N 1
ATOM 1645 C CA . ASP A 1 200 ? -17.353 -8.383 -4.777 1.00 96.12 200 ASP A CA 1
ATOM 1646 C C . ASP A 1 200 ? -17.982 -9.218 -5.903 1.00 96.12 200 ASP A C 1
ATOM 1648 O O . ASP A 1 200 ? -17.282 -9.738 -6.771 1.00 96.12 200 ASP A O 1
ATOM 1652 N N . LYS A 1 201 ? -19.305 -9.390 -5.903 1.00 95.75 201 LYS A N 1
ATOM 1653 C CA . LYS A 1 201 ? -19.987 -10.176 -6.946 1.00 95.75 201 LYS A CA 1
ATOM 1654 C C . LYS A 1 201 ? -19.819 -9.620 -8.369 1.00 95.75 201 LYS A C 1
ATOM 1656 O O . LYS A 1 201 ? -20.085 -10.353 -9.317 1.00 95.75 201 LYS A O 1
ATOM 1661 N N . ASN A 1 202 ? -19.477 -8.339 -8.516 1.00 94.50 202 ASN A N 1
ATOM 1662 C CA . ASN A 1 202 ? -19.414 -7.644 -9.799 1.00 94.50 202 ASN A CA 1
ATOM 1663 C C . ASN A 1 202 ? -17.977 -7.559 -10.322 1.00 94.50 202 ASN A C 1
ATOM 1665 O O . ASN A 1 202 ? -17.761 -7.766 -11.511 1.00 94.50 202 ASN A O 1
ATOM 1669 N N . ASN A 1 203 ? -17.011 -7.245 -9.453 1.00 95.81 203 ASN A N 1
ATOM 1670 C CA . ASN A 1 203 ? -15.653 -6.885 -9.854 1.00 95.81 203 ASN A CA 1
ATOM 1671 C C . ASN A 1 203 ? -14.585 -7.456 -8.914 1.00 95.81 203 ASN A C 1
ATOM 1673 O O . ASN A 1 203 ? -14.819 -7.722 -7.732 1.00 95.81 203 ASN A O 1
ATOM 1677 N N . VAL A 1 204 ? -13.371 -7.550 -9.451 1.00 96.56 204 VAL A N 1
ATOM 1678 C CA . VAL A 1 204 ? -12.134 -7.745 -8.692 1.00 96.56 204 VAL A CA 1
ATOM 1679 C C . VAL A 1 204 ? -11.328 -6.457 -8.745 1.00 96.56 204 VAL A C 1
ATOM 1681 O O . VAL A 1 204 ? -11.284 -5.800 -9.785 1.00 96.56 204 VAL A O 1
ATOM 1684 N N . TYR A 1 205 ? -10.676 -6.113 -7.641 1.00 93.31 205 TYR A N 1
ATOM 1685 C CA . TYR A 1 205 ? -9.922 -4.881 -7.492 1.00 93.31 205 TYR A CA 1
ATOM 1686 C C . TYR A 1 205 ? -8.516 -5.163 -6.967 1.00 93.31 205 TYR A C 1
ATOM 1688 O O . TYR A 1 205 ? -8.347 -6.029 -6.111 1.00 93.31 205 TYR A O 1
ATOM 1696 N N . CYS A 1 206 ? -7.528 -4.403 -7.436 1.00 91.94 206 CYS A N 1
ATOM 1697 C CA . CYS A 1 206 ? -6.156 -4.370 -6.933 1.00 91.94 206 CYS A CA 1
ATOM 1698 C C . CYS A 1 206 ? -5.818 -2.930 -6.529 1.00 91.94 206 CYS A C 1
ATOM 1700 O O . CYS A 1 206 ? -5.890 -2.027 -7.358 1.00 91.94 206 CYS A O 1
ATOM 1702 N N . ASP A 1 207 ? -5.491 -2.702 -5.256 1.00 85.75 207 ASP A N 1
ATOM 1703 C CA . ASP A 1 207 ? -5.197 -1.380 -4.677 1.00 85.75 207 ASP A CA 1
ATOM 1704 C C . ASP A 1 207 ? -6.261 -0.300 -4.980 1.00 85.75 207 ASP A C 1
ATOM 1706 O O . ASP A 1 207 ? -5.981 0.895 -5.012 1.00 85.75 207 ASP A O 1
ATOM 1710 N N . GLY A 1 208 ? -7.521 -0.728 -5.122 1.00 85.19 208 GLY A N 1
ATOM 1711 C CA . GLY A 1 208 ? -8.677 0.134 -5.396 1.00 85.19 208 GLY A CA 1
ATOM 1712 C C . GLY A 1 208 ? -9.046 0.260 -6.878 1.00 85.19 208 GLY A C 1
ATOM 1713 O O . GLY A 1 208 ? -10.113 0.784 -7.189 1.00 85.19 208 GLY A O 1
ATOM 1714 N N . GLU A 1 209 ? -8.227 -0.260 -7.791 1.00 87.81 209 GLU A N 1
ATOM 1715 C CA . GLU A 1 209 ? -8.508 -0.256 -9.229 1.00 87.81 209 GLU A CA 1
ATOM 1716 C C . GLU A 1 209 ? -9.150 -1.565 -9.692 1.00 87.81 209 GLU A C 1
ATOM 1718 O O . GLU A 1 209 ? -8.741 -2.638 -9.259 1.00 87.81 209 GLU A O 1
ATOM 1723 N N . ILE A 1 210 ? -10.120 -1.491 -10.607 1.00 92.06 210 ILE A N 1
ATOM 1724 C CA . ILE A 1 210 ? -10.771 -2.674 -11.191 1.00 92.06 210 ILE A CA 1
ATOM 1725 C C . ILE A 1 210 ? -9.788 -3.434 -12.094 1.00 92.06 210 ILE A C 1
ATOM 1727 O O . ILE A 1 210 ? -9.169 -2.852 -12.985 1.00 92.06 210 ILE A O 1
ATOM 1731 N N . ILE A 1 211 ? -9.709 -4.754 -11.919 1.00 94.88 211 ILE A N 1
ATOM 1732 C CA . ILE A 1 211 ? -9.021 -5.664 -12.840 1.00 94.88 211 ILE A CA 1
ATOM 1733 C C . ILE A 1 211 ? -10.000 -6.041 -13.957 1.00 94.88 211 ILE A C 1
ATOM 1735 O O . ILE A 1 211 ? -10.867 -6.901 -13.791 1.00 94.88 211 ILE A O 1
ATOM 1739 N N . ASN A 1 212 ? -9.884 -5.372 -15.103 1.00 91.44 212 ASN A N 1
ATOM 1740 C CA . ASN A 1 212 ? -10.799 -5.578 -16.226 1.00 91.44 212 ASN A CA 1
ATOM 1741 C C . ASN A 1 212 ? -10.755 -7.025 -16.744 1.00 91.44 212 ASN A C 1
ATOM 1743 O O . ASN A 1 212 ? -9.690 -7.561 -17.043 1.00 91.44 212 ASN A O 1
ATOM 1747 N N . GLY A 1 213 ? -11.934 -7.636 -16.892 1.00 91.38 213 GLY A N 1
ATOM 1748 C CA . GLY A 1 213 ? -12.083 -9.001 -17.408 1.00 91.38 213 GLY A CA 1
ATOM 1749 C C . GLY A 1 213 ? -11.842 -10.116 -16.385 1.00 91.38 213 GLY A C 1
ATOM 1750 O O . GLY A 1 213 ? -11.983 -11.285 -16.748 1.00 91.38 213 GLY A O 1
ATOM 1751 N N . ALA A 1 214 ? -11.525 -9.778 -15.131 1.00 96.69 214 ALA A N 1
ATOM 1752 C CA . ALA A 1 214 ? -11.424 -10.756 -14.056 1.00 96.69 214 ALA A CA 1
ATOM 1753 C C . ALA A 1 214 ? -12.781 -11.360 -13.698 1.00 96.69 214 ALA A C 1
ATOM 1755 O O . ALA A 1 214 ? -13.779 -10.648 -13.608 1.00 96.69 214 ALA A O 1
ATOM 1756 N N . ASP A 1 215 ? -12.808 -12.674 -13.469 1.00 97.69 215 ASP A N 1
ATOM 1757 C CA . ASP A 1 215 ? -13.990 -13.389 -12.981 1.00 97.69 215 ASP A CA 1
ATOM 1758 C C . ASP A 1 215 ? -13.992 -13.408 -11.441 1.00 97.69 215 ASP A C 1
ATOM 1760 O O . ASP A 1 215 ? -13.225 -14.172 -10.845 1.00 97.69 215 ASP A O 1
ATOM 1764 N N . PRO A 1 216 ? -14.853 -12.625 -10.758 1.00 97.38 216 PRO A N 1
ATOM 1765 C CA . PRO A 1 216 ? -14.799 -12.518 -9.300 1.00 97.38 216 PRO A CA 1
ATOM 1766 C C . PRO A 1 216 ? -15.141 -13.827 -8.578 1.00 97.38 216 PRO A C 1
ATOM 1768 O O . PRO A 1 216 ? -14.596 -14.118 -7.509 1.00 97.38 216 PRO A O 1
ATOM 1771 N N . ALA A 1 217 ? -16.007 -14.657 -9.165 1.00 97.50 217 ALA A N 1
ATOM 1772 C CA . ALA A 1 217 ? -16.439 -15.910 -8.551 1.00 97.50 217 ALA A CA 1
ATOM 1773 C C . ALA A 1 217 ? -15.279 -16.904 -8.399 1.00 97.50 217 ALA A C 1
ATOM 1775 O O . ALA A 1 217 ? -15.254 -17.679 -7.444 1.00 97.50 217 ALA A O 1
ATOM 1776 N N . THR A 1 218 ? -14.305 -16.855 -9.307 1.00 97.50 218 THR A N 1
ATOM 1777 C CA . THR A 1 218 ? -13.170 -17.792 -9.347 1.00 97.50 218 THR A CA 1
ATOM 1778 C C . THR A 1 218 ? -11.814 -17.144 -9.080 1.00 97.50 218 THR A C 1
ATOM 1780 O O . THR A 1 218 ? -10.809 -17.850 -9.045 1.00 97.50 218 THR A O 1
ATOM 1783 N N . PHE A 1 219 ? -11.776 -15.825 -8.861 1.00 97.62 219 PHE A N 1
ATOM 1784 C CA . PHE A 1 219 ? -10.543 -15.098 -8.581 1.00 97.62 219 PHE A CA 1
ATOM 1785 C C . PHE A 1 219 ? -9.939 -15.479 -7.224 1.00 97.62 219 PHE A C 1
ATOM 1787 O O . PHE A 1 219 ? -10.604 -15.371 -6.183 1.00 97.62 219 PHE A O 1
ATOM 1794 N N . GLU A 1 220 ? -8.667 -15.870 -7.239 1.00 95.56 220 GLU A N 1
ATOM 1795 C CA . GLU A 1 220 ? -7.885 -16.257 -6.067 1.00 95.56 220 GLU A CA 1
ATOM 1796 C C . GLU A 1 220 ? -6.385 -15.955 -6.239 1.00 95.56 220 GLU A C 1
ATOM 1798 O O . GLU A 1 220 ? -5.878 -15.726 -7.342 1.00 95.56 220 GLU A O 1
ATOM 1803 N N . MET A 1 221 ? -5.640 -15.977 -5.129 1.00 94.06 221 MET A N 1
ATOM 1804 C CA . MET A 1 221 ? -4.177 -15.920 -5.175 1.00 94.06 221 MET A CA 1
ATOM 1805 C C . MET A 1 221 ? -3.615 -17.165 -5.867 1.00 94.06 221 MET A C 1
ATOM 1807 O O . MET A 1 221 ? -4.018 -18.287 -5.559 1.00 94.06 221 MET A O 1
ATOM 1811 N N . LEU A 1 222 ? -2.612 -16.995 -6.734 1.00 90.81 222 LEU A N 1
ATOM 1812 C CA . LEU A 1 222 ? -1.960 -18.139 -7.376 1.00 90.81 222 LEU A CA 1
ATOM 1813 C C . LEU A 1 222 ? -1.166 -18.978 -6.359 1.00 90.81 222 LEU A C 1
ATOM 1815 O O . LEU A 1 222 ? -1.146 -20.206 -6.436 1.00 90.81 222 LEU A O 1
ATOM 1819 N N . LYS A 1 223 ? -0.507 -18.317 -5.397 1.00 84.88 223 LYS A N 1
ATOM 1820 C CA . LYS A 1 223 ? 0.253 -18.961 -4.319 1.00 84.88 223 LYS A CA 1
ATOM 1821 C C . LYS A 1 223 ? 0.157 -18.145 -3.033 1.00 84.88 223 LYS A C 1
ATOM 1823 O O . LYS A 1 223 ? 0.476 -16.959 -3.018 1.00 84.88 223 LYS A O 1
ATOM 1828 N N . LYS A 1 224 ? -0.209 -18.793 -1.922 1.00 77.12 224 LYS A N 1
ATOM 1829 C CA . LYS A 1 224 ? -0.253 -18.151 -0.598 1.00 77.12 224 LYS A CA 1
ATOM 1830 C C . LYS A 1 224 ? 1.116 -17.553 -0.243 1.00 77.12 224 LYS A C 1
ATOM 1832 O O . LYS A 1 224 ? 2.132 -18.237 -0.343 1.00 77.12 224 LYS A O 1
ATOM 1837 N N . GLY A 1 225 ? 1.132 -16.285 0.169 1.00 72.62 225 GLY A N 1
ATOM 1838 C CA . GLY A 1 225 ? 2.357 -15.548 0.508 1.00 72.62 225 GLY A CA 1
ATOM 1839 C C . GLY A 1 225 ? 3.105 -14.938 -0.685 1.00 72.62 225 GLY A C 1
ATOM 1840 O O . GLY A 1 225 ? 4.095 -14.249 -0.471 1.00 72.62 225 GLY A O 1
ATOM 1841 N N . ASN A 1 226 ? 2.640 -15.143 -1.923 1.00 79.44 226 ASN A N 1
ATOM 1842 C CA . ASN A 1 226 ? 3.091 -14.378 -3.084 1.00 79.44 226 ASN A CA 1
ATOM 1843 C C . ASN A 1 226 ? 1.920 -13.547 -3.618 1.00 79.44 226 ASN A C 1
ATOM 1845 O O . ASN A 1 226 ? 0.989 -14.079 -4.215 1.00 79.44 226 ASN A O 1
ATOM 1849 N N . ILE A 1 227 ? 1.981 -12.241 -3.383 1.00 79.12 227 ILE A N 1
ATOM 1850 C CA . ILE A 1 227 ? 0.930 -11.285 -3.755 1.00 79.12 227 ILE A CA 1
ATOM 1851 C C . ILE A 1 227 ? 1.054 -10.776 -5.199 1.00 79.12 227 ILE A C 1
ATOM 1853 O O . ILE A 1 227 ? 0.192 -10.043 -5.670 1.00 79.12 227 ILE A O 1
ATOM 1857 N N . ASN A 1 228 ? 2.111 -11.148 -5.921 1.00 86.69 228 ASN A N 1
ATOM 1858 C CA . ASN A 1 228 ? 2.358 -10.608 -7.255 1.00 86.69 228 ASN A CA 1
ATOM 1859 C C . ASN A 1 228 ? 1.517 -11.302 -8.330 1.00 86.69 228 ASN A C 1
ATOM 1861 O O . ASN A 1 228 ? 1.250 -10.691 -9.358 1.00 86.69 228 ASN A O 1
ATOM 1865 N N . TYR A 1 229 ? 1.117 -12.559 -8.110 1.00 93.00 229 TYR A N 1
ATOM 1866 C CA . TYR A 1 229 ? 0.363 -13.344 -9.087 1.00 93.00 229 TYR A CA 1
ATOM 1867 C C . TYR A 1 229 ? -0.977 -13.819 -8.530 1.00 93.00 229 TYR A C 1
ATOM 1869 O O . TYR A 1 229 ? -1.059 -14.449 -7.470 1.00 93.00 229 TYR A O 1
ATOM 1877 N N . THR A 1 230 ? -2.024 -13.584 -9.306 1.00 95.25 230 THR A N 1
ATOM 1878 C CA . THR A 1 230 ? -3.394 -14.035 -9.045 1.00 95.25 230 THR A CA 1
ATOM 1879 C C . THR A 1 230 ? -3.934 -14.748 -10.280 1.00 95.25 230 THR A C 1
ATOM 1881 O O . THR A 1 230 ? -3.319 -14.735 -11.350 1.00 95.25 230 THR A O 1
ATOM 1884 N N . LYS A 1 231 ? -5.050 -15.452 -10.133 1.00 95.88 231 LYS A N 1
ATOM 1885 C CA . LYS A 1 231 ? -5.693 -16.159 -11.239 1.00 95.88 231 LYS A CA 1
ATOM 1886 C C . LYS A 1 231 ? -7.197 -16.176 -11.060 1.00 95.88 231 LYS A C 1
ATOM 1888 O O . LYS A 1 231 ? -7.691 -16.072 -9.942 1.00 95.88 231 LYS A O 1
ATOM 1893 N N . ASP A 1 232 ? -7.900 -16.404 -12.154 1.00 97.25 232 ASP A N 1
ATOM 1894 C CA . ASP A 1 232 ? -9.294 -16.832 -12.141 1.00 97.25 232 ASP A CA 1
ATOM 1895 C C . ASP A 1 232 ? -9.458 -18.122 -12.967 1.00 97.25 232 ASP A C 1
ATOM 1897 O O . ASP A 1 232 ? -8.481 -18.840 -13.226 1.00 97.25 232 ASP A O 1
ATOM 1901 N N . LYS A 1 233 ? -10.687 -18.492 -13.339 1.00 95.56 233 LYS A N 1
ATOM 1902 C CA . LYS A 1 233 ? -10.945 -19.689 -14.157 1.00 95.56 233 LYS A CA 1
ATOM 1903 C C . LYS A 1 233 ? -10.345 -19.633 -15.568 1.00 95.56 233 LYS A C 1
ATOM 1905 O O . LYS A 1 233 ? -10.080 -20.690 -16.128 1.00 95.56 233 LYS A O 1
ATOM 1910 N N . ASN A 1 234 ? -10.120 -18.442 -16.119 1.00 94.25 234 ASN A N 1
ATOM 1911 C CA . ASN A 1 234 ? -9.699 -18.226 -17.504 1.00 94.25 234 ASN A CA 1
ATOM 1912 C C . ASN A 1 234 ? -8.273 -17.667 -17.616 1.00 94.25 234 ASN A C 1
ATOM 1914 O O . ASN A 1 234 ? -7.587 -17.939 -18.595 1.00 94.25 234 ASN A O 1
ATOM 1918 N N . ASN A 1 235 ? -7.826 -16.891 -16.629 1.00 96.38 235 ASN A N 1
ATOM 1919 C CA . ASN A 1 235 ? -6.693 -15.983 -16.770 1.00 96.38 235 ASN A CA 1
ATOM 1920 C C . ASN A 1 235 ? -5.697 -16.111 -15.609 1.00 96.38 235 ASN A C 1
ATOM 1922 O O . ASN A 1 235 ? -6.062 -16.466 -14.484 1.00 96.38 235 ASN A O 1
ATOM 1926 N N . ILE A 1 236 ? -4.440 -15.756 -15.887 1.00 96.50 236 ILE A N 1
ATOM 1927 C CA . ILE A 1 236 ? -3.418 -15.439 -14.883 1.00 96.50 236 ILE A CA 1
ATOM 1928 C C . ILE A 1 236 ? -3.151 -13.936 -14.947 1.00 96.50 236 ILE A C 1
ATOM 1930 O O . ILE A 1 236 ? -3.080 -13.363 -16.037 1.00 96.50 236 ILE A O 1
ATOM 1934 N N . TYR A 1 237 ? -2.962 -13.315 -13.790 1.00 95.62 237 TYR A N 1
ATOM 1935 C CA . TYR A 1 237 ? -2.631 -11.903 -13.668 1.00 95.62 237 TYR A CA 1
ATOM 1936 C C . TYR A 1 237 ? -1.311 -11.735 -12.928 1.00 95.62 237 TYR A C 1
ATOM 1938 O O . TYR A 1 237 ? -1.025 -12.452 -11.963 1.00 95.62 237 TYR A O 1
ATOM 1946 N N . TYR A 1 238 ? -0.531 -10.756 -13.367 1.00 92.56 238 TYR A N 1
ATOM 1947 C CA . TYR A 1 238 ? 0.545 -10.168 -12.589 1.00 92.56 238 TYR A CA 1
ATOM 1948 C C . TYR A 1 238 ? 0.090 -8.781 -12.137 1.00 92.56 238 TYR A C 1
ATOM 1950 O O . TYR A 1 238 ? -0.190 -7.910 -12.964 1.00 92.56 238 TYR A O 1
ATOM 1958 N N . TRP A 1 239 ? -0.027 -8.574 -10.827 1.00 90.81 239 TRP A N 1
ATOM 1959 C CA . TRP A 1 239 ? -0.726 -7.413 -10.273 1.00 90.81 239 TRP A CA 1
ATOM 1960 C C . TRP A 1 239 ? -2.147 -7.284 -10.846 1.00 90.81 239 TRP A C 1
ATOM 1962 O O . TRP A 1 239 ? -2.952 -8.208 -10.749 1.00 90.81 239 TRP A O 1
ATOM 1972 N N . LYS A 1 240 ? -2.447 -6.149 -11.479 1.00 91.81 240 LYS A N 1
ATOM 1973 C CA . LYS A 1 240 ? -3.723 -5.858 -12.143 1.00 91.81 240 LYS A CA 1
ATOM 1974 C C . LYS A 1 240 ? -3.742 -6.229 -13.629 1.00 91.81 240 LYS A C 1
ATOM 1976 O O . LYS A 1 240 ? -4.758 -6.039 -14.290 1.00 91.81 240 LYS A O 1
ATOM 1981 N N . THR A 1 241 ? -2.634 -6.733 -14.166 1.00 92.06 241 THR A N 1
ATOM 1982 C CA . THR A 1 241 ? -2.464 -6.953 -15.604 1.00 92.06 241 THR A CA 1
ATOM 1983 C C . THR A 1 241 ? -2.637 -8.425 -15.938 1.00 92.06 241 THR A C 1
ATOM 1985 O O . THR A 1 241 ? -1.951 -9.283 -15.382 1.00 92.06 241 THR A O 1
ATOM 1988 N N . LYS A 1 242 ? -3.547 -8.724 -16.866 1.00 95.31 242 LYS A N 1
ATOM 1989 C CA . LYS A 1 242 ? -3.703 -10.066 -17.432 1.00 95.31 242 LYS A CA 1
ATOM 1990 C C . LYS A 1 242 ? -2.469 -10.422 -18.263 1.00 95.31 242 LYS A C 1
ATOM 1992 O O . LYS A 1 242 ? -2.052 -9.639 -19.112 1.00 95.31 242 LYS A O 1
ATOM 1997 N N . ILE A 1 243 ? -1.927 -11.617 -18.052 1.00 94.50 243 ILE A N 1
ATOM 1998 C CA . ILE A 1 243 ? -0.837 -12.157 -18.868 1.00 94.50 243 ILE A CA 1
ATOM 1999 C C . ILE A 1 243 ? -1.445 -12.791 -20.122 1.00 94.50 243 ILE A C 1
ATOM 2001 O O . ILE A 1 243 ? -2.152 -13.797 -20.042 1.00 94.50 243 ILE A O 1
ATOM 2005 N N . GLU A 1 244 ? -1.198 -12.195 -21.286 1.00 91.69 244 GLU A N 1
ATOM 2006 C CA . GLU A 1 244 ? -1.778 -12.663 -22.547 1.00 91.69 244 GLU A CA 1
ATOM 2007 C C . GLU A 1 244 ? -1.077 -13.913 -23.099 1.00 91.69 244 GLU A C 1
ATOM 2009 O O . GLU A 1 244 ? 0.146 -14.043 -23.057 1.00 91.69 244 GLU A O 1
ATOM 2014 N N . GLY A 1 245 ? -1.869 -14.836 -23.657 1.00 89.00 245 GLY A N 1
ATOM 2015 C CA . GLY A 1 245 ? -1.367 -16.043 -24.329 1.00 89.00 245 GLY A CA 1
ATOM 2016 C C . GLY A 1 245 ? -0.765 -17.116 -23.412 1.00 89.00 245 GLY A C 1
ATOM 2017 O O . GLY A 1 245 ? -0.139 -18.051 -23.913 1.00 89.00 245 GLY A O 1
ATOM 2018 N N . VAL A 1 246 ? -0.950 -16.991 -22.097 1.00 94.06 246 VAL A N 1
ATOM 2019 C CA . VAL A 1 246 ? -0.412 -17.923 -21.102 1.00 94.06 246 VAL A CA 1
ATOM 2020 C C . VAL A 1 246 ? -1.147 -19.260 -21.085 1.00 94.06 246 VAL A C 1
ATOM 2022 O O . VAL A 1 246 ? -2.378 -19.316 -21.096 1.00 94.06 246 VAL A O 1
ATOM 2025 N N . ASP A 1 247 ? -0.395 -20.357 -20.985 1.00 94.12 247 ASP A N 1
ATOM 2026 C CA . ASP A 1 247 ? -0.974 -21.653 -20.633 1.00 94.12 247 ASP A CA 1
ATOM 2027 C C . ASP A 1 247 ? -1.195 -21.710 -19.114 1.00 94.12 247 ASP A C 1
ATOM 2029 O O . ASP A 1 247 ? -0.293 -21.997 -18.324 1.00 94.12 247 ASP A O 1
ATOM 2033 N N . ARG A 1 248 ? -2.425 -21.381 -18.710 1.00 93.94 248 ARG A N 1
ATOM 2034 C CA . ARG A 1 248 ? -2.850 -21.267 -17.310 1.00 93.94 248 ARG A CA 1
ATOM 2035 C C . ARG A 1 248 ? -2.576 -22.528 -16.491 1.00 93.94 248 ARG A C 1
ATOM 2037 O O . ARG A 1 248 ? -2.153 -22.423 -15.342 1.00 93.94 248 ARG A O 1
ATOM 2044 N N . ASP A 1 249 ? -2.841 -23.701 -17.057 1.00 92.75 249 ASP A N 1
ATOM 2045 C CA . ASP A 1 249 ? -2.817 -24.963 -16.312 1.00 92.75 249 ASP A CA 1
ATOM 2046 C C . ASP A 1 249 ? -1.387 -25.420 -15.997 1.00 92.75 249 ASP A C 1
ATOM 2048 O O . ASP A 1 249 ? -1.148 -26.115 -15.005 1.00 92.75 249 ASP A O 1
ATOM 2052 N N . THR A 1 250 ? -0.416 -24.994 -16.807 1.00 95.00 250 THR A N 1
ATOM 2053 C CA . THR A 1 250 ? 1.007 -25.287 -16.596 1.00 95.00 250 THR A CA 1
ATOM 2054 C C . THR A 1 250 ? 1.793 -24.132 -15.975 1.00 95.00 250 THR A C 1
ATOM 2056 O O . THR A 1 250 ? 2.964 -24.325 -15.632 1.00 95.00 250 THR A O 1
ATOM 2059 N N . PHE A 1 251 ? 1.163 -22.969 -15.775 1.00 94.88 251 PHE A N 1
ATOM 2060 C CA . PHE A 1 251 ? 1.807 -21.773 -15.240 1.00 94.88 251 PHE A CA 1
ATOM 2061 C C . PHE A 1 251 ? 2.312 -21.958 -13.802 1.00 94.88 251 PHE A C 1
ATOM 2063 O O . PHE A 1 251 ? 1.587 -22.401 -12.906 1.00 94.88 251 PHE A O 1
ATOM 2070 N N . LYS A 1 252 ? 3.571 -21.589 -13.553 1.00 92.56 252 LYS A N 1
ATOM 2071 C CA . LYS A 1 252 ? 4.242 -21.706 -12.253 1.00 92.56 252 LYS A CA 1
ATOM 2072 C C . LYS A 1 252 ? 5.181 -20.531 -12.005 1.00 92.56 252 LYS A C 1
ATOM 2074 O O . LYS A 1 252 ? 5.927 -20.109 -12.885 1.00 92.56 252 LYS A O 1
ATOM 2079 N N . ILE A 1 253 ? 5.199 -20.063 -10.760 1.00 90.69 253 ILE A N 1
ATOM 2080 C CA . ILE A 1 253 ? 6.197 -19.109 -10.264 1.00 90.69 253 ILE A CA 1
ATOM 2081 C C . ILE A 1 253 ? 7.512 -19.864 -10.039 1.00 90.69 253 ILE A C 1
ATOM 2083 O O . ILE A 1 253 ? 7.508 -20.940 -9.432 1.00 90.69 253 ILE A O 1
ATOM 2087 N N . MET A 1 254 ? 8.619 -19.317 -10.535 1.00 85.44 254 MET A N 1
ATOM 2088 C CA . MET A 1 254 ? 9.952 -19.912 -10.398 1.00 85.44 254 MET A CA 1
ATOM 2089 C C . MET A 1 254 ? 10.574 -19.584 -9.028 1.00 85.44 254 MET A C 1
ATOM 2091 O O . MET A 1 254 ? 9.972 -18.886 -8.213 1.00 85.44 254 MET A O 1
ATOM 2095 N N . GLU A 1 255 ? 11.776 -20.104 -8.749 1.00 80.38 255 GLU A N 1
ATOM 2096 C CA . GLU A 1 255 ? 12.487 -19.836 -7.485 1.00 80.38 255 GLU A CA 1
ATOM 2097 C C . GLU A 1 255 ? 12.711 -18.339 -7.253 1.00 80.38 255 GLU A C 1
ATOM 2099 O O . GLU A 1 255 ? 12.462 -17.835 -6.159 1.00 80.38 255 GLU A O 1
ATOM 2104 N N . ASN A 1 256 ? 13.109 -17.612 -8.302 1.00 77.00 256 ASN A N 1
ATOM 2105 C CA . ASN A 1 256 ? 13.042 -16.160 -8.296 1.00 77.00 256 ASN A CA 1
ATOM 2106 C C . ASN A 1 256 ? 11.590 -15.728 -8.576 1.00 77.00 256 ASN A C 1
ATOM 2108 O O . ASN A 1 256 ? 11.110 -15.955 -9.689 1.00 77.00 256 ASN A O 1
ATOM 2112 N N . PRO A 1 257 ? 10.902 -15.057 -7.633 1.00 78.81 257 PRO A N 1
ATOM 2113 C CA . PRO A 1 257 ? 9.495 -14.683 -7.775 1.00 78.81 257 PRO A CA 1
ATOM 2114 C C . PRO A 1 257 ? 9.240 -13.618 -8.850 1.00 78.81 257 PRO A C 1
ATOM 2116 O O . PRO A 1 257 ? 8.083 -13.377 -9.196 1.00 78.81 257 PRO A O 1
ATOM 2119 N N . ASN A 1 258 ? 10.291 -12.992 -9.387 1.00 81.31 258 ASN A N 1
ATOM 2120 C CA . ASN A 1 258 ? 10.181 -12.102 -10.540 1.00 81.31 258 ASN A CA 1
ATOM 2121 C C . ASN A 1 258 ? 9.973 -12.872 -11.848 1.00 81.31 258 ASN A C 1
ATOM 2123 O O . ASN A 1 258 ? 9.482 -12.296 -12.814 1.00 81.31 258 ASN A O 1
ATOM 2127 N N . PHE A 1 259 ? 10.321 -14.160 -11.875 1.00 83.75 259 PHE A N 1
ATOM 2128 C CA . PHE A 1 259 ? 10.145 -15.026 -13.028 1.00 83.75 259 PHE A CA 1
ATOM 2129 C C . PHE A 1 259 ? 9.016 -16.027 -12.809 1.00 83.75 259 PHE A C 1
ATOM 2131 O O . PHE A 1 259 ? 8.814 -16.588 -11.727 1.00 83.75 259 PHE A O 1
ATOM 2138 N N . SER A 1 260 ? 8.289 -16.282 -13.879 1.00 89.56 260 SER A N 1
ATOM 2139 C CA . SER A 1 260 ? 7.299 -17.343 -13.968 1.00 89.56 260 SER A CA 1
ATOM 2140 C C . SER A 1 260 ? 7.408 -18.014 -15.329 1.00 89.56 260 SER A C 1
ATOM 2142 O O . SER A 1 260 ? 8.114 -17.539 -16.215 1.00 89.56 260 SER A O 1
ATOM 2144 N N . LYS A 1 261 ? 6.784 -19.172 -15.486 1.00 90.44 261 LYS A N 1
ATOM 2145 C CA . LYS A 1 261 ? 6.795 -19.908 -16.746 1.00 90.44 261 LYS A CA 1
ATOM 2146 C C . LYS A 1 261 ? 5.520 -20.697 -16.916 1.00 90.44 261 LYS A C 1
ATOM 2148 O O . LYS A 1 261 ? 4.931 -21.115 -15.923 1.00 90.44 261 LYS A O 1
ATOM 2153 N N . ASP A 1 262 ? 5.158 -20.957 -18.155 1.00 93.62 262 ASP A N 1
ATOM 2154 C CA . ASP A 1 262 ? 4.243 -22.031 -18.516 1.00 93.62 262 ASP A CA 1
ATOM 2155 C C . ASP A 1 262 ? 5.007 -23.107 -19.313 1.00 93.62 262 ASP A C 1
ATOM 2157 O O . ASP A 1 262 ? 6.242 -23.136 -19.302 1.00 93.62 262 ASP A O 1
ATOM 2161 N N . LYS A 1 263 ? 4.303 -24.045 -19.952 1.00 90.38 263 LYS A N 1
ATOM 2162 C CA . LYS A 1 263 ? 4.938 -25.108 -20.751 1.00 90.38 263 LYS A CA 1
ATOM 2163 C C . LYS A 1 263 ? 5.686 -24.614 -22.001 1.00 90.38 263 LYS A C 1
ATOM 2165 O O . LYS A 1 263 ? 6.522 -25.353 -22.506 1.00 90.38 263 LYS A O 1
ATOM 2170 N N . ASN A 1 264 ? 5.369 -23.421 -22.502 1.00 87.88 264 ASN A N 1
ATOM 2171 C CA . ASN A 1 264 ? 5.853 -22.870 -23.772 1.00 87.88 264 ASN A CA 1
ATOM 2172 C C . ASN A 1 264 ? 6.712 -21.607 -23.595 1.00 87.88 264 ASN A C 1
ATOM 2174 O O . ASN A 1 264 ? 7.492 -21.274 -24.479 1.00 87.88 264 ASN A O 1
ATOM 2178 N N . ASN A 1 265 ? 6.526 -20.862 -22.505 1.00 87.69 265 ASN A N 1
ATOM 2179 C CA . ASN A 1 265 ? 7.032 -19.504 -22.350 1.00 87.69 265 ASN A CA 1
ATOM 2180 C C . ASN A 1 265 ? 7.586 -19.270 -20.944 1.00 87.69 265 ASN A C 1
ATOM 2182 O O . ASN A 1 265 ? 7.110 -19.838 -19.957 1.00 87.69 265 ASN A O 1
ATOM 2186 N N . ILE A 1 266 ? 8.531 -18.340 -20.848 1.00 85.75 266 ILE A N 1
ATOM 2187 C CA . ILE A 1 266 ? 8.953 -17.725 -19.591 1.00 85.75 266 ILE A CA 1
ATOM 2188 C C . ILE A 1 266 ? 8.398 -16.301 -19.554 1.00 85.75 266 ILE A C 1
ATOM 2190 O O . ILE A 1 266 ? 8.191 -15.671 -20.588 1.00 85.75 266 ILE A O 1
ATOM 2194 N N . TYR A 1 267 ? 8.136 -15.800 -18.354 1.00 86.69 267 TYR A N 1
ATOM 2195 C CA . TYR A 1 267 ? 7.627 -14.463 -18.096 1.00 86.69 267 TYR A CA 1
ATOM 2196 C C . TYR A 1 267 ? 8.484 -13.782 -17.032 1.00 86.69 267 TYR A C 1
ATOM 2198 O O . TYR A 1 267 ? 8.894 -14.410 -16.050 1.00 86.69 267 TYR A O 1
ATOM 2206 N N . PHE A 1 268 ? 8.729 -12.489 -17.203 1.00 82.75 268 PHE A N 1
ATOM 2207 C CA . PHE A 1 268 ? 9.379 -11.631 -16.220 1.00 82.75 268 PHE A CA 1
ATOM 2208 C C . PHE A 1 268 ? 8.394 -10.551 -15.782 1.00 82.75 268 PHE A C 1
ATOM 2210 O O . PHE A 1 268 ? 7.975 -9.736 -16.595 1.00 82.75 268 PHE A O 1
ATOM 2217 N N . LEU A 1 269 ? 8.019 -10.550 -14.500 1.00 84.75 269 LEU A N 1
ATOM 2218 C CA . LEU A 1 269 ? 7.025 -9.627 -13.936 1.00 84.75 269 LEU A CA 1
ATOM 2219 C C . LEU A 1 269 ? 5.735 -9.578 -14.779 1.00 84.75 269 LEU A C 1
ATOM 2221 O O . LEU A 1 269 ? 5.232 -8.508 -15.098 1.00 84.75 269 LEU A O 1
ATOM 2225 N N . GLY A 1 270 ? 5.241 -10.751 -15.185 1.00 87.88 270 GLY A N 1
ATOM 2226 C CA . GLY A 1 270 ? 4.038 -10.890 -16.010 1.00 87.88 270 GLY A CA 1
ATOM 2227 C C . GLY A 1 270 ? 4.233 -10.711 -17.516 1.00 87.88 270 GLY A C 1
ATOM 2228 O O . GLY A 1 270 ? 3.372 -11.135 -18.277 1.00 87.88 270 GLY A O 1
ATOM 2229 N N . GLU A 1 271 ? 5.361 -10.168 -17.967 1.00 85.94 271 GLU A N 1
ATOM 2230 C CA . GLU A 1 271 ? 5.622 -9.945 -19.391 1.00 85.94 271 GLU A CA 1
ATOM 2231 C C . GLU A 1 271 ? 6.301 -11.158 -20.022 1.00 85.94 271 GLU A C 1
ATOM 2233 O O . GLU A 1 271 ? 7.303 -11.658 -19.500 1.00 85.94 271 GLU A O 1
ATOM 2238 N N . LYS A 1 272 ? 5.769 -11.634 -21.154 1.00 86.81 272 LYS A N 1
ATOM 2239 C CA . LYS A 1 272 ? 6.340 -12.767 -21.891 1.00 86.81 272 LYS A CA 1
ATOM 2240 C C . LYS A 1 272 ? 7.764 -12.434 -22.333 1.00 86.81 272 LYS A C 1
ATOM 2242 O O . LYS A 1 272 ? 8.005 -11.413 -22.974 1.00 86.81 272 LYS A O 1
ATOM 2247 N N . THR A 1 273 ? 8.705 -13.314 -22.012 1.00 75.25 273 THR A N 1
ATOM 2248 C CA . THR A 1 273 ? 10.082 -13.213 -22.483 1.00 75.25 273 THR A CA 1
ATOM 2249 C C . THR A 1 273 ? 10.218 -13.859 -23.856 1.00 75.25 273 THR A C 1
ATOM 2251 O O . THR A 1 273 ? 9.437 -14.718 -24.267 1.00 75.25 273 THR A O 1
ATOM 2254 N N . GLU A 1 274 ? 11.256 -13.460 -24.572 1.00 70.12 274 GLU A N 1
ATOM 2255 C CA . GLU A 1 274 ? 11.639 -14.088 -25.833 1.00 70.12 274 GLU A CA 1
ATOM 2256 C C . GLU A 1 274 ? 12.677 -15.217 -25.619 1.00 70.12 274 GLU A C 1
ATOM 2258 O O . GLU A 1 274 ? 13.362 -15.611 -26.563 1.00 70.12 274 GLU A O 1
ATOM 2263 N N . SER A 1 275 ? 12.877 -15.678 -24.379 1.00 57.81 275 SER A N 1
ATOM 2264 C CA . SER A 1 275 ? 13.872 -16.698 -24.028 1.00 57.81 275 SER A CA 1
ATOM 2265 C C . SER A 1 275 ? 13.189 -17.908 -23.402 1.00 57.81 275 SER A C 1
ATOM 2267 O O . SER A 1 275 ? 12.401 -17.773 -22.468 1.00 57.81 275 SER A O 1
ATOM 2269 N N . GLU A 1 276 ? 13.526 -19.101 -23.887 1.00 58.53 276 GLU A N 1
ATOM 2270 C CA . GLU A 1 276 ? 13.066 -20.383 -23.330 1.00 58.53 276 GLU A CA 1
ATOM 2271 C C . GLU A 1 276 ? 13.821 -20.772 -22.040 1.00 58.53 276 GLU A C 1
ATOM 2273 O O . GLU A 1 276 ? 13.546 -21.808 -21.433 1.00 58.53 276 GLU A O 1
ATOM 2278 N N . SER A 1 277 ? 14.770 -19.939 -21.588 1.00 54.06 277 SER A N 1
ATOM 2279 C CA . SER A 1 277 ? 15.565 -20.139 -20.369 1.00 54.06 277 SER A CA 1
ATOM 2280 C C . SER A 1 277 ? 15.611 -18.875 -19.498 1.00 54.06 277 SER A C 1
ATOM 2282 O O . SER A 1 277 ? 15.286 -17.787 -19.963 1.00 54.06 277 SER A O 1
ATOM 2284 N N . TYR A 1 278 ? 15.965 -19.020 -18.212 1.00 46.94 278 TYR A N 1
ATOM 2285 C CA . TYR A 1 278 ? 16.060 -17.916 -17.244 1.00 46.94 278 TYR A CA 1
ATOM 2286 C C . TYR A 1 278 ? 16.950 -16.795 -17.810 1.00 46.94 278 TYR A C 1
ATOM 2288 O O . TYR A 1 278 ? 18.161 -17.009 -17.924 1.00 46.94 278 TYR A O 1
ATOM 2296 N N . PRO A 1 279 ? 16.402 -15.629 -18.203 1.00 51.38 279 PRO A N 1
ATOM 2297 C CA . PRO A 1 279 ? 17.197 -14.672 -18.939 1.00 51.38 279 PRO A CA 1
ATOM 2298 C C . PRO A 1 279 ? 18.196 -14.007 -17.985 1.00 51.38 279 PRO A C 1
ATOM 2300 O O . PRO A 1 279 ? 17.814 -13.557 -16.896 1.00 51.38 279 PRO A O 1
ATOM 2303 N N . PRO A 1 280 ? 19.479 -13.917 -18.368 1.00 57.72 280 PRO A N 1
ATOM 2304 C CA . PRO A 1 280 ? 20.382 -12.969 -17.737 1.00 57.72 280 PRO A CA 1
ATOM 2305 C C . PRO A 1 280 ? 19.790 -11.553 -17.845 1.00 57.72 280 PRO A C 1
ATOM 2307 O O . PRO A 1 280 ? 19.037 -11.251 -18.768 1.00 57.72 280 PRO A O 1
ATOM 2310 N N . GLU A 1 281 ? 20.113 -10.671 -16.893 1.00 70.44 281 GLU A N 1
ATOM 2311 C CA . GLU A 1 281 ? 19.589 -9.292 -16.851 1.00 70.44 281 GLU A CA 1
ATOM 2312 C C . GLU A 1 281 ? 19.759 -8.544 -18.192 1.00 70.44 281 GLU A C 1
ATOM 2314 O O . GLU A 1 281 ? 18.895 -7.754 -18.586 1.00 70.44 281 GLU A O 1
ATOM 2319 N N . TYR A 1 282 ? 20.830 -8.877 -18.917 1.00 79.50 282 TYR A N 1
ATOM 2320 C CA . TYR A 1 282 ? 21.066 -8.497 -20.302 1.00 79.50 282 TYR A CA 1
ATOM 2321 C C . TYR A 1 282 ? 21.199 -9.736 -21.186 1.00 79.50 282 TYR A C 1
ATOM 2323 O O . TYR A 1 282 ? 21.915 -10.671 -20.832 1.00 79.50 282 TYR A O 1
ATOM 2331 N N . GLU A 1 283 ? 20.587 -9.710 -22.367 1.00 84.44 283 GLU A N 1
ATOM 2332 C CA . GLU A 1 283 ? 20.627 -10.799 -23.345 1.00 84.44 283 GLU A CA 1
ATOM 2333 C C . GLU A 1 283 ? 21.101 -10.276 -24.708 1.00 84.44 283 GLU A C 1
ATOM 2335 O O . GLU A 1 283 ? 20.677 -9.208 -25.154 1.00 84.44 283 GLU A O 1
ATOM 2340 N N . LYS A 1 284 ? 21.984 -11.022 -25.383 1.00 86.06 284 LYS A N 1
ATOM 2341 C CA . LYS A 1 284 ? 22.403 -10.736 -26.764 1.00 86.06 284 LYS A CA 1
ATOM 2342 C C . LYS A 1 284 ? 21.648 -11.658 -27.718 1.00 86.06 284 LYS A C 1
ATOM 2344 O O . LYS A 1 284 ? 21.724 -12.875 -27.559 1.00 86.06 284 LYS A O 1
ATOM 2349 N N . LYS A 1 285 ? 20.977 -11.096 -28.727 1.00 83.00 285 LYS A N 1
ATOM 2350 C CA . LYS A 1 285 ? 20.327 -11.859 -29.809 1.00 83.00 285 LYS A CA 1
ATOM 2351 C C . LYS A 1 285 ? 20.793 -11.339 -31.153 1.00 83.00 285 LYS A C 1
ATOM 2353 O O . LYS A 1 285 ? 20.430 -10.240 -31.568 1.00 83.00 285 LYS A O 1
ATOM 2358 N N . GLY A 1 286 ? 21.629 -12.126 -31.826 1.00 86.75 286 GLY A N 1
ATOM 2359 C CA . GLY A 1 286 ? 22.314 -11.668 -33.030 1.00 86.75 286 GLY A CA 1
ATOM 2360 C C . GLY A 1 286 ? 23.115 -10.393 -32.746 1.00 86.75 286 GLY A C 1
ATOM 2361 O O . GLY A 1 286 ? 23.974 -10.387 -31.868 1.00 86.75 286 GLY A O 1
ATOM 2362 N N . ASN A 1 287 ? 22.795 -9.315 -33.466 1.00 90.81 287 ASN A N 1
ATOM 2363 C CA . ASN A 1 287 ? 23.461 -8.013 -33.339 1.00 90.81 287 ASN A CA 1
ATOM 2364 C C . ASN A 1 287 ? 22.785 -7.052 -32.348 1.00 90.81 287 ASN A C 1
ATOM 2366 O O . ASN A 1 287 ? 23.212 -5.905 -32.239 1.00 90.81 287 ASN A O 1
ATOM 2370 N N . ASP A 1 288 ? 21.758 -7.504 -31.630 1.00 92.94 288 ASP A N 1
ATOM 2371 C CA . ASP A 1 288 ? 20.982 -6.677 -30.712 1.00 92.94 288 ASP A CA 1
ATOM 2372 C C . ASP A 1 288 ? 21.227 -7.065 -29.248 1.00 92.94 288 ASP A C 1
ATOM 2374 O O . ASP A 1 288 ? 21.469 -8.231 -28.918 1.00 92.94 288 ASP A O 1
ATOM 2378 N N . VAL A 1 289 ? 21.115 -6.076 -28.359 1.00 91.69 289 VAL A N 1
ATOM 2379 C CA . VAL A 1 289 ? 21.148 -6.266 -26.903 1.00 91.69 289 VAL A CA 1
ATOM 2380 C C . VAL A 1 289 ? 19.788 -5.926 -26.314 1.00 91.69 289 VAL A C 1
ATOM 2382 O O . VAL A 1 289 ? 19.173 -4.921 -26.670 1.00 91.69 289 VAL A O 1
ATOM 2385 N N . TYR A 1 290 ? 19.342 -6.748 -25.375 1.00 87.88 290 TYR A N 1
ATOM 2386 C CA . TYR A 1 290 ? 18.081 -6.604 -24.670 1.00 87.88 290 TYR A CA 1
ATOM 2387 C C . TYR A 1 290 ? 18.357 -6.454 -23.179 1.00 87.88 290 TYR A C 1
ATOM 2389 O O . TYR A 1 290 ? 19.171 -7.186 -22.621 1.00 87.88 290 TYR A O 1
ATOM 2397 N N . TYR A 1 291 ? 17.655 -5.532 -22.530 1.00 83.62 291 TYR A N 1
ATOM 2398 C CA . TYR A 1 291 ? 17.557 -5.468 -21.074 1.00 83.62 291 TYR A CA 1
ATOM 2399 C C . TYR A 1 291 ? 16.161 -5.923 -20.676 1.00 83.62 291 TYR A C 1
ATOM 2401 O O . TYR A 1 291 ? 15.185 -5.277 -21.062 1.00 83.62 291 TYR A O 1
ATOM 2409 N N . LYS A 1 292 ? 16.042 -7.039 -19.946 1.00 75.38 292 LYS A N 1
ATOM 2410 C CA . LYS A 1 292 ? 14.734 -7.609 -19.552 1.00 75.38 292 LYS A CA 1
ATOM 2411 C C . LYS A 1 292 ? 13.735 -7.701 -20.728 1.00 75.38 292 LYS A C 1
ATOM 2413 O O . LYS A 1 292 ? 12.569 -7.355 -20.584 1.00 75.38 292 LYS A O 1
ATOM 2418 N N . ASN A 1 293 ? 14.206 -8.140 -21.900 1.00 71.50 293 ASN A N 1
ATOM 2419 C CA . ASN A 1 293 ? 13.465 -8.211 -23.177 1.00 71.50 293 ASN A CA 1
ATOM 2420 C C . ASN A 1 293 ? 13.093 -6.873 -23.847 1.00 71.50 293 ASN A C 1
ATOM 2422 O O . ASN A 1 293 ? 12.461 -6.882 -24.900 1.00 71.50 293 ASN A O 1
ATOM 2426 N N . LYS A 1 294 ? 13.520 -5.717 -23.330 1.00 80.88 294 LYS A N 1
ATOM 2427 C CA . LYS A 1 294 ? 13.436 -4.446 -24.065 1.00 80.88 294 LYS A CA 1
ATOM 2428 C C . LYS A 1 294 ? 14.698 -4.269 -24.905 1.00 80.88 294 LYS A C 1
ATOM 2430 O O . LYS A 1 294 ? 15.794 -4.163 -24.350 1.00 80.88 294 LYS A O 1
ATOM 2435 N N . LYS A 1 295 ? 14.549 -4.216 -26.234 1.00 89.50 295 LYS A N 1
ATOM 2436 C CA . LYS A 1 295 ? 15.661 -3.925 -27.151 1.00 89.50 295 LYS A CA 1
ATOM 2437 C C . LYS A 1 295 ? 16.278 -2.570 -26.804 1.00 89.50 295 LYS A C 1
ATOM 2439 O O . LYS A 1 295 ? 15.592 -1.544 -26.818 1.00 89.50 295 LYS A O 1
ATOM 2444 N N . LEU A 1 296 ? 17.575 -2.568 -26.519 1.00 92.75 296 LEU A N 1
ATOM 2445 C CA . LEU A 1 296 ? 18.345 -1.353 -26.302 1.00 92.75 296 LEU A CA 1
ATOM 2446 C C . LEU A 1 296 ? 18.686 -0.742 -27.661 1.00 92.75 296 LEU A C 1
ATOM 2448 O O . LEU A 1 296 ? 19.279 -1.395 -28.520 1.00 92.75 296 LEU A O 1
ATOM 2452 N N . LYS A 1 297 ? 18.270 0.507 -27.874 1.00 92.31 297 LYS A N 1
ATOM 2453 C CA . LYS A 1 297 ? 18.558 1.230 -29.116 1.00 92.31 297 LYS A CA 1
ATOM 2454 C C . LYS A 1 297 ? 20.026 1.643 -29.156 1.00 92.31 297 LYS A C 1
ATOM 2456 O O . LYS A 1 297 ? 20.572 2.060 -28.139 1.00 92.31 297 LYS A O 1
ATOM 2461 N N . ASP A 1 298 ? 20.615 1.551 -30.345 1.00 92.50 298 ASP A N 1
ATOM 2462 C CA . ASP A 1 298 ? 21.951 2.064 -30.666 1.00 92.50 298 ASP A CA 1
ATOM 2463 C C . ASP A 1 298 ? 23.107 1.453 -29.848 1.00 92.50 298 ASP A C 1
ATOM 2465 O O . ASP A 1 298 ? 24.131 2.102 -29.644 1.00 92.50 298 ASP A O 1
ATOM 2469 N N . ILE A 1 299 ? 22.960 0.194 -29.409 1.00 96.50 299 ILE A N 1
ATOM 2470 C CA . ILE A 1 299 ? 23.989 -0.558 -28.675 1.00 96.50 299 ILE A CA 1
ATOM 2471 C C . ILE A 1 299 ? 24.607 -1.641 -29.557 1.00 96.50 299 ILE A C 1
ATOM 2473 O O . ILE A 1 299 ? 23.909 -2.499 -30.094 1.00 96.50 299 ILE A O 1
ATOM 2477 N N . ASP A 1 300 ? 25.934 -1.634 -29.668 1.00 96.12 300 ASP A N 1
ATOM 2478 C CA . ASP A 1 300 ? 26.688 -2.652 -30.394 1.00 96.12 300 ASP A CA 1
ATOM 2479 C C . ASP A 1 300 ? 26.821 -3.942 -29.566 1.00 96.12 300 ASP A C 1
ATOM 2481 O O . ASP A 1 300 ? 27.575 -4.014 -28.593 1.00 96.12 300 ASP A O 1
ATOM 2485 N N . ALA A 1 301 ? 26.109 -4.997 -29.973 1.00 94.44 301 ALA A N 1
ATOM 2486 C CA . ALA A 1 301 ? 26.112 -6.270 -29.250 1.00 94.44 301 ALA A CA 1
ATOM 2487 C C . ALA A 1 301 ? 27.483 -6.966 -29.221 1.00 94.44 301 ALA A C 1
ATOM 2489 O O . ALA A 1 301 ? 27.808 -7.639 -28.237 1.00 94.44 301 ALA A O 1
ATOM 2490 N N . ASN A 1 302 ? 28.311 -6.784 -30.254 1.00 93.94 302 ASN A N 1
ATOM 2491 C CA . ASN A 1 302 ? 29.620 -7.439 -30.359 1.00 93.94 302 ASN A CA 1
ATOM 2492 C C . ASN A 1 302 ? 30.590 -6.967 -29.272 1.00 93.94 302 ASN A C 1
ATOM 2494 O O . ASN A 1 302 ? 31.375 -7.756 -28.753 1.00 93.94 302 ASN A O 1
ATOM 2498 N N . THR A 1 303 ? 30.502 -5.695 -28.893 1.00 96.06 303 THR A N 1
ATOM 2499 C CA . THR A 1 303 ? 31.384 -5.064 -27.900 1.00 96.06 303 THR A CA 1
ATOM 2500 C C . THR A 1 303 ? 30.695 -4.761 -26.570 1.00 96.06 303 THR A C 1
ATOM 2502 O O . THR A 1 303 ? 31.320 -4.191 -25.676 1.00 96.06 303 THR A O 1
ATOM 2505 N N . PHE A 1 304 ? 29.433 -5.176 -26.421 1.00 95.19 304 PHE A N 1
ATOM 2506 C CA . PHE A 1 304 ? 28.650 -4.981 -25.206 1.00 95.19 304 PHE A CA 1
ATOM 2507 C C . PHE A 1 304 ? 29.258 -5.686 -23.987 1.00 95.19 304 PHE A C 1
ATOM 2509 O O . PHE A 1 304 ? 29.494 -6.902 -24.019 1.00 95.19 304 PHE A O 1
ATOM 2516 N N . GLU A 1 305 ? 29.394 -4.930 -22.898 1.00 92.44 305 GLU A N 1
ATOM 2517 C CA . GLU A 1 305 ? 29.859 -5.380 -21.587 1.00 92.44 305 GLU A CA 1
ATOM 2518 C C . GLU A 1 305 ? 29.104 -4.650 -20.462 1.00 92.44 305 GLU A C 1
ATOM 2520 O O . GLU A 1 305 ? 28.946 -3.428 -20.488 1.00 92.44 305 GLU A O 1
ATOM 2525 N N . THR A 1 306 ? 28.645 -5.389 -19.452 1.00 89.25 306 THR A N 1
ATOM 2526 C CA . THR A 1 306 ? 27.955 -4.832 -18.278 1.00 89.25 306 THR A CA 1
ATOM 2527 C C . THR A 1 306 ? 28.934 -4.223 -17.277 1.00 89.25 306 THR A C 1
ATOM 2529 O O . THR A 1 306 ? 29.982 -4.801 -17.001 1.00 89.25 306 THR A O 1
ATOM 2532 N N . MET A 1 307 ? 28.551 -3.110 -16.654 1.00 82.25 307 MET A N 1
ATOM 2533 C CA . MET A 1 307 ? 29.367 -2.361 -15.697 1.00 82.25 307 MET A CA 1
ATOM 2534 C C . MET A 1 307 ? 28.692 -2.337 -14.319 1.00 82.25 307 MET A C 1
ATOM 2536 O O . MET A 1 307 ? 27.849 -1.486 -14.031 1.00 82.25 307 MET A O 1
ATOM 2540 N N . ILE A 1 308 ? 29.096 -3.269 -13.451 1.00 76.62 308 ILE A N 1
ATOM 2541 C CA . ILE A 1 308 ? 28.517 -3.465 -12.109 1.00 76.62 308 ILE A CA 1
ATOM 2542 C C . ILE A 1 308 ? 28.581 -2.208 -11.213 1.00 76.62 308 ILE A C 1
ATOM 2544 O O . ILE A 1 308 ? 27.554 -1.888 -10.618 1.00 76.62 308 ILE A O 1
ATOM 2548 N N . PRO A 1 309 ? 29.704 -1.458 -11.109 1.00 75.56 309 PRO A N 1
ATOM 2549 C CA . PRO A 1 309 ? 29.853 -0.405 -10.091 1.00 75.56 309 PRO A CA 1
ATOM 2550 C C . PRO A 1 309 ? 28.786 0.699 -10.117 1.00 75.56 309 PRO A C 1
ATOM 2552 O O . PRO A 1 309 ? 28.472 1.280 -9.079 1.00 75.56 309 PRO A O 1
ATOM 2555 N N . PHE A 1 310 ? 28.218 0.984 -11.289 1.00 81.56 310 PHE A N 1
ATOM 2556 C CA . PHE A 1 310 ? 27.192 2.012 -11.482 1.00 81.56 310 PHE A CA 1
ATOM 2557 C C . PHE A 1 310 ? 25.919 1.480 -12.152 1.00 81.56 310 PHE A C 1
ATOM 2559 O O . PHE A 1 310 ? 25.101 2.275 -12.614 1.00 81.56 310 PHE A O 1
ATOM 2566 N N . PHE A 1 311 ? 25.740 0.153 -12.194 1.00 84.75 311 PHE A N 1
ATOM 2567 C CA . PHE A 1 311 ? 24.590 -0.514 -12.821 1.00 84.75 311 PHE A CA 1
ATOM 2568 C C . PHE A 1 311 ? 24.352 -0.083 -14.280 1.00 84.75 311 PHE A C 1
ATOM 2570 O O . PHE A 1 311 ? 23.216 0.120 -14.706 1.00 84.75 311 PHE A O 1
ATOM 2577 N N . GLY A 1 312 ? 25.434 0.095 -15.038 1.00 90.62 312 GLY A N 1
ATOM 2578 C CA . GLY A 1 312 ? 25.383 0.492 -16.443 1.00 90.62 312 GLY A CA 1
ATOM 2579 C C . GLY A 1 312 ? 25.988 -0.555 -17.367 1.00 90.62 312 GLY A C 1
ATOM 2580 O O . GLY A 1 312 ? 26.149 -1.723 -17.010 1.00 90.62 312 GLY A O 1
ATOM 2581 N N . PHE A 1 313 ? 26.347 -0.130 -18.570 1.00 94.19 313 PHE A N 1
ATOM 2582 C CA . PHE A 1 313 ? 26.990 -0.970 -19.578 1.00 94.19 313 PHE A CA 1
ATOM 2583 C C . PHE A 1 313 ? 27.807 -0.115 -20.549 1.00 94.19 313 PHE A C 1
ATOM 2585 O O . PHE A 1 313 ? 27.709 1.113 -20.557 1.00 94.19 313 PHE A O 1
ATOM 2592 N N . LYS A 1 314 ? 28.647 -0.760 -21.353 1.00 95.00 314 LYS A N 1
ATOM 2593 C CA . LYS A 1 314 ? 29.446 -0.118 -22.396 1.00 95.00 314 LYS A CA 1
ATOM 2594 C C . LYS A 1 314 ? 29.426 -0.921 -23.683 1.00 95.00 314 LYS A C 1
ATOM 2596 O O . LYS A 1 314 ? 29.191 -2.126 -23.661 1.00 95.00 314 LYS A O 1
ATOM 2601 N N . ASP A 1 315 ? 29.726 -0.240 -24.774 1.00 96.56 315 ASP A N 1
ATOM 2602 C CA . ASP A 1 315 ? 30.043 -0.817 -26.075 1.00 96.56 315 ASP A CA 1
ATOM 2603 C C . ASP A 1 315 ? 31.209 -0.028 -26.703 1.00 96.56 315 ASP A C 1
ATOM 2605 O O . ASP A 1 315 ? 31.809 0.842 -26.064 1.00 96.56 315 ASP A O 1
ATOM 2609 N N . LYS A 1 316 ? 31.554 -0.300 -27.963 1.00 95.88 316 LYS A N 1
ATOM 2610 C CA . LYS A 1 316 ? 32.593 0.445 -28.696 1.00 95.88 316 LYS A CA 1
ATOM 2611 C C . LYS A 1 316 ? 32.290 1.940 -28.859 1.00 95.88 316 LYS A C 1
ATOM 2613 O O . LYS A 1 316 ? 33.201 2.712 -29.143 1.00 95.88 316 LYS A O 1
ATOM 2618 N N . ASN A 1 317 ? 31.026 2.342 -28.730 1.00 95.25 317 ASN A N 1
ATOM 2619 C CA . ASN A 1 317 ? 30.556 3.705 -28.948 1.00 95.25 317 ASN A CA 1
ATOM 2620 C C . ASN A 1 317 ? 30.500 4.526 -27.644 1.00 95.25 317 ASN A C 1
ATOM 2622 O O . ASN A 1 317 ? 30.314 5.748 -27.721 1.00 95.25 317 ASN A O 1
ATOM 2626 N N . GLY A 1 318 ? 30.647 3.904 -26.468 1.00 95.56 318 GLY A N 1
ATOM 2627 C CA . GLY A 1 318 ? 30.754 4.600 -25.184 1.00 95.56 318 GLY A CA 1
ATOM 2628 C C . GLY A 1 318 ? 30.170 3.838 -23.993 1.00 95.56 318 GLY A C 1
ATOM 2629 O O . GLY A 1 318 ? 30.109 2.611 -23.980 1.00 95.56 318 GLY A O 1
ATOM 2630 N N . TYR A 1 319 ? 29.751 4.598 -22.979 1.00 96.25 319 TYR A N 1
ATOM 2631 C CA . TYR A 1 319 ? 29.196 4.101 -21.718 1.00 96.25 319 TYR A CA 1
ATOM 2632 C C . TYR A 1 319 ? 27.769 4.605 -21.536 1.00 96.25 319 TYR A C 1
ATOM 2634 O O . TYR A 1 319 ? 27.446 5.725 -21.940 1.00 96.25 319 TYR A O 1
ATOM 2642 N N . TYR A 1 320 ? 26.932 3.796 -20.895 1.00 95.94 320 TYR A N 1
ATOM 2643 C CA . TYR A 1 320 ? 25.502 4.041 -20.789 1.00 95.94 320 TYR A CA 1
ATOM 2644 C C . TYR A 1 320 ? 24.944 3.575 -19.447 1.00 95.94 320 TYR A C 1
ATOM 2646 O O . TYR A 1 320 ? 25.497 2.693 -18.784 1.00 95.94 320 TYR A O 1
ATOM 2654 N N . VAL A 1 321 ? 23.804 4.152 -19.093 1.00 93.25 321 VAL A N 1
ATOM 2655 C CA . VAL A 1 321 ? 22.917 3.725 -18.005 1.00 93.25 321 VAL A CA 1
ATOM 2656 C C . VAL A 1 321 ? 21.479 3.705 -18.513 1.00 93.25 321 VAL A C 1
ATOM 2658 O O . VAL A 1 321 ? 21.179 4.276 -19.563 1.00 93.25 321 VAL A O 1
ATOM 2661 N N . LEU A 1 322 ? 20.590 3.044 -17.774 1.00 90.00 322 LEU A N 1
ATOM 2662 C CA . LEU A 1 322 ? 19.155 3.101 -18.036 1.00 90.00 322 LEU A CA 1
ATOM 2663 C C . LEU A 1 322 ? 18.498 4.145 -17.136 1.00 90.00 322 LEU A C 1
ATOM 2665 O O . LEU A 1 322 ? 18.762 4.190 -15.933 1.00 90.00 322 LEU A O 1
ATOM 2669 N N . ASP A 1 323 ? 17.639 4.961 -17.735 1.00 87.88 323 ASP A N 1
ATOM 2670 C CA . ASP A 1 323 ? 16.661 5.776 -17.018 1.00 87.88 323 ASP A CA 1
ATOM 2671 C C . ASP A 1 323 ? 15.511 4.886 -16.494 1.00 87.88 323 ASP A C 1
ATOM 2673 O O . ASP A 1 323 ? 15.419 3.700 -16.830 1.00 87.88 323 ASP A O 1
ATOM 2677 N N . ARG A 1 324 ? 14.624 5.425 -15.655 1.00 79.38 324 ARG A N 1
ATOM 2678 C CA . ARG A 1 324 ? 13.552 4.668 -14.978 1.00 79.38 324 ARG A CA 1
ATOM 2679 C C . ARG A 1 324 ? 12.538 4.035 -15.915 1.00 79.38 324 ARG A C 1
ATOM 2681 O O . ARG A 1 324 ? 12.026 2.958 -15.628 1.00 79.38 324 ARG A O 1
ATOM 2688 N N . ASP A 1 325 ? 12.269 4.682 -17.037 1.00 82.56 325 ASP A N 1
ATOM 2689 C CA . ASP A 1 325 ? 11.428 4.154 -18.114 1.00 82.56 325 ASP A CA 1
ATOM 2690 C C . ASP A 1 325 ? 12.165 3.105 -18.983 1.00 82.56 325 ASP A C 1
ATOM 2692 O O . ASP A 1 325 ? 11.630 2.580 -19.968 1.00 82.56 325 ASP A O 1
ATOM 2696 N N . GLY A 1 326 ? 13.421 2.799 -18.644 1.00 84.25 326 GLY A N 1
ATOM 2697 C CA . GLY A 1 326 ? 14.307 1.903 -19.374 1.00 84.25 326 GLY A CA 1
ATOM 2698 C C . GLY A 1 326 ? 14.876 2.518 -20.650 1.00 84.25 326 GLY A C 1
ATOM 2699 O O . GLY A 1 326 ? 15.208 1.770 -21.572 1.00 84.25 326 GLY A O 1
ATOM 2700 N N . SER A 1 327 ? 14.892 3.844 -20.789 1.00 90.25 327 SER A N 1
ATOM 2701 C CA . SER A 1 327 ? 15.554 4.529 -21.904 1.00 90.25 327 SER A CA 1
ATOM 2702 C C . SER A 1 327 ? 17.074 4.516 -21.731 1.00 90.25 327 SER A C 1
ATOM 2704 O O . SER A 1 327 ? 17.591 4.651 -20.624 1.00 90.25 327 SER A O 1
ATOM 2706 N N . VAL A 1 328 ? 17.803 4.336 -22.836 1.00 94.50 328 VAL A N 1
ATOM 2707 C CA . VAL A 1 328 ? 19.273 4.326 -22.841 1.00 94.50 328 VAL A CA 1
ATOM 2708 C C . VAL A 1 328 ? 19.789 5.758 -22.742 1.00 94.50 328 VAL A C 1
ATOM 2710 O O . VAL A 1 328 ? 19.503 6.586 -23.604 1.00 94.50 328 VAL A O 1
ATOM 2713 N N . VAL A 1 329 ? 20.595 6.035 -21.720 1.00 95.38 329 VAL A N 1
ATOM 2714 C CA . VAL A 1 329 ? 21.223 7.338 -21.489 1.00 95.38 329 VAL A CA 1
ATOM 2715 C C . VAL A 1 329 ? 22.729 7.205 -21.660 1.00 95.38 329 VAL A C 1
ATOM 2717 O O . VAL A 1 329 ? 23.390 6.475 -20.921 1.00 95.38 329 VAL A O 1
ATOM 2720 N N . LYS A 1 330 ? 23.285 7.931 -22.634 1.00 95.62 330 LYS A N 1
ATOM 2721 C CA . LYS A 1 330 ? 24.726 7.952 -22.906 1.00 95.62 330 LYS A CA 1
ATOM 2722 C C . LYS A 1 330 ? 25.465 8.853 -21.917 1.00 95.62 330 LYS A C 1
ATOM 2724 O O . LYS A 1 330 ? 25.046 9.980 -21.658 1.00 95.62 330 LYS A O 1
ATOM 2729 N N . ILE A 1 331 ? 26.596 8.370 -21.415 1.00 95.56 331 ILE A N 1
ATOM 2730 C CA . ILE A 1 331 ? 27.495 9.103 -20.522 1.00 95.56 331 ILE A CA 1
ATOM 2731 C C . ILE A 1 331 ? 28.606 9.753 -21.350 1.00 95.56 331 ILE A C 1
ATOM 2733 O O . ILE A 1 331 ? 29.239 9.100 -22.182 1.00 95.56 331 ILE A O 1
ATOM 2737 N N . ASN A 1 332 ? 28.874 11.035 -21.096 1.00 93.31 332 ASN A N 1
ATOM 2738 C CA . ASN A 1 332 ? 30.035 11.728 -21.650 1.00 93.31 332 ASN A CA 1
ATOM 2739 C C . ASN A 1 332 ? 31.288 11.397 -20.820 1.00 93.31 332 ASN A C 1
ATOM 2741 O O . ASN A 1 332 ? 31.597 12.052 -19.824 1.00 93.31 332 ASN A O 1
ATOM 2745 N N . ASP A 1 333 ? 32.019 10.369 -21.233 1.00 90.12 333 ASP A N 1
ATOM 2746 C CA . ASP A 1 333 ? 33.223 9.862 -20.565 1.00 90.12 333 ASP A CA 1
ATOM 2747 C C . ASP A 1 333 ? 34.416 10.837 -20.571 1.00 90.12 333 ASP A C 1
ATOM 2749 O O . ASP A 1 333 ? 35.375 10.642 -19.825 1.00 90.12 333 ASP A O 1
ATOM 2753 N N . LYS A 1 334 ? 34.344 11.932 -21.339 1.00 90.69 334 LYS A N 1
ATOM 2754 C CA . LYS A 1 334 ? 35.310 13.043 -21.256 1.00 90.69 334 LYS A CA 1
ATOM 2755 C C . LYS A 1 334 ? 35.105 13.915 -20.017 1.00 90.69 334 LYS A C 1
ATOM 2757 O O . LYS A 1 334 ? 36.053 14.537 -19.541 1.00 90.69 334 LYS A O 1
ATOM 2762 N N . GLU A 1 335 ? 33.880 13.979 -19.506 1.00 88.69 335 GLU A N 1
ATOM 2763 C CA . GLU A 1 335 ? 33.513 14.803 -18.348 1.00 88.69 335 GLU A CA 1
ATOM 2764 C C . GLU A 1 335 ? 33.395 13.987 -17.057 1.00 88.69 335 GLU A C 1
ATOM 2766 O O . GLU A 1 335 ? 33.513 14.546 -15.963 1.00 88.69 335 GLU A O 1
ATOM 2771 N N . VAL A 1 336 ? 33.204 12.671 -17.185 1.00 91.69 336 VAL A N 1
ATOM 2772 C CA . VAL A 1 336 ? 32.947 11.746 -16.079 1.00 91.69 336 VAL A CA 1
ATOM 2773 C C . VAL A 1 336 ? 34.116 10.786 -15.896 1.00 91.69 336 VAL A C 1
ATOM 2775 O O . VAL A 1 336 ? 34.536 10.101 -16.827 1.00 91.69 336 VAL A O 1
ATOM 2778 N N . LYS A 1 337 ? 34.614 10.652 -14.663 1.00 90.69 337 LYS A N 1
ATOM 2779 C CA . LYS A 1 337 ? 35.629 9.638 -14.340 1.00 90.69 337 LYS A CA 1
ATOM 2780 C C . LYS A 1 337 ? 34.994 8.252 -14.208 1.00 90.69 337 LYS A C 1
ATOM 2782 O O . LYS A 1 337 ? 34.780 7.775 -13.099 1.00 90.69 337 LYS A O 1
ATOM 2787 N N . ILE A 1 338 ? 34.752 7.586 -15.337 1.00 91.69 338 ILE A N 1
ATOM 2788 C CA . ILE A 1 338 ? 34.047 6.291 -15.401 1.00 91.69 338 ILE A CA 1
ATOM 2789 C C . ILE A 1 338 ? 34.613 5.235 -14.439 1.00 91.69 338 ILE A C 1
ATOM 2791 O O . ILE A 1 338 ? 33.846 4.535 -13.789 1.00 91.69 338 ILE A O 1
ATOM 2795 N N . LYS A 1 339 ? 35.943 5.148 -14.287 1.00 88.38 339 LYS A N 1
ATOM 2796 C CA . LYS A 1 339 ? 36.593 4.171 -13.386 1.00 88.38 339 LYS A CA 1
ATOM 2797 C C . LYS A 1 339 ? 36.153 4.284 -11.923 1.00 88.38 339 LYS A C 1
ATOM 2799 O O . LYS A 1 339 ? 36.213 3.298 -11.201 1.00 88.38 339 LYS A O 1
ATOM 2804 N N . ASN A 1 340 ? 35.740 5.477 -11.508 1.00 87.94 340 ASN A N 1
ATOM 2805 C CA . ASN A 1 340 ? 35.310 5.768 -10.147 1.00 87.94 340 ASN A CA 1
ATOM 2806 C C . ASN A 1 340 ? 33.795 5.976 -10.059 1.00 87.94 340 ASN A C 1
ATOM 2808 O O . ASN A 1 340 ? 33.301 6.299 -8.982 1.00 87.94 340 ASN A O 1
ATOM 2812 N N . LEU A 1 341 ? 33.078 5.870 -11.184 1.00 90.56 341 LEU A N 1
ATOM 2813 C CA . LEU A 1 341 ? 31.648 6.107 -11.224 1.00 90.56 341 LEU A CA 1
ATOM 2814 C C . LEU A 1 341 ? 30.930 4.981 -10.480 1.00 90.56 341 LEU A C 1
ATOM 2816 O O . LEU A 1 341 ? 31.112 3.804 -10.787 1.00 90.56 341 LEU A O 1
ATOM 2820 N N . ALA A 1 342 ? 30.109 5.362 -9.515 1.00 87.06 342 ALA A N 1
ATOM 2821 C CA . ALA A 1 342 ? 29.345 4.462 -8.677 1.00 87.06 342 ALA A CA 1
ATOM 2822 C C . ALA A 1 342 ? 27.962 5.041 -8.370 1.00 87.06 342 ALA A C 1
ATOM 2824 O O . ALA A 1 342 ? 27.715 6.241 -8.527 1.00 87.06 342 ALA A O 1
ATOM 2825 N N . LYS A 1 343 ? 27.064 4.173 -7.910 1.00 84.50 343 LYS A N 1
ATOM 2826 C CA . LYS A 1 343 ? 25.707 4.520 -7.481 1.00 84.50 343 LYS A CA 1
ATOM 2827 C C . LYS A 1 343 ? 25.301 3.635 -6.296 1.00 84.50 343 LYS A C 1
ATOM 2829 O O . LYS A 1 343 ? 25.700 2.476 -6.232 1.00 84.50 343 LYS A O 1
ATOM 2834 N N . SER A 1 344 ? 24.553 4.188 -5.340 1.00 70.56 344 SER A N 1
ATOM 2835 C CA . SER A 1 344 ? 24.290 3.553 -4.033 1.00 70.56 344 SER A CA 1
ATOM 2836 C C . SER A 1 344 ? 23.326 2.363 -4.095 1.00 70.56 344 SER A C 1
ATOM 2838 O O . SER A 1 344 ? 23.434 1.439 -3.293 1.00 70.56 344 SER A O 1
ATOM 2840 N N . SER A 1 345 ? 22.381 2.367 -5.034 1.00 70.94 345 SER A N 1
ATOM 2841 C CA . SER A 1 345 ? 21.420 1.281 -5.244 1.00 70.94 345 SER A CA 1
ATOM 2842 C C . SER A 1 345 ? 20.942 1.257 -6.692 1.00 70.94 345 SER A C 1
ATOM 2844 O O . SER A 1 345 ? 21.023 2.270 -7.380 1.00 70.94 345 SER A O 1
ATOM 2846 N N . PHE A 1 346 ? 20.387 0.136 -7.159 1.00 66.88 346 PHE A N 1
ATOM 2847 C CA . PHE A 1 346 ? 19.868 0.017 -8.528 1.00 66.88 346 PHE A CA 1
ATOM 2848 C C . PHE A 1 346 ? 18.830 1.111 -8.875 1.00 66.88 346 PHE A C 1
ATOM 2850 O O . PHE A 1 346 ? 18.903 1.726 -9.940 1.00 66.88 346 PHE A O 1
ATOM 2857 N N . ASN A 1 347 ? 17.931 1.433 -7.937 1.00 69.06 347 ASN A N 1
ATOM 2858 C CA . ASN A 1 347 ? 16.845 2.406 -8.135 1.00 69.06 347 ASN A CA 1
ATOM 2859 C C . ASN A 1 347 ? 17.264 3.873 -7.960 1.00 69.06 347 ASN A C 1
ATOM 2861 O O . ASN A 1 347 ? 16.443 4.773 -8.159 1.00 69.06 347 ASN A O 1
ATOM 2865 N N . SER A 1 348 ? 18.525 4.116 -7.600 1.00 77.75 348 SER A N 1
ATOM 2866 C CA . SER A 1 348 ? 18.979 5.457 -7.260 1.00 77.75 348 SER A CA 1
ATOM 2867 C C . SER A 1 348 ? 19.010 6.427 -8.428 1.00 77.75 348 SER A C 1
ATOM 2869 O O . SER A 1 348 ? 19.382 6.056 -9.535 1.00 77.75 348 SER A O 1
ATOM 2871 N N . ASN A 1 349 ? 18.668 7.691 -8.219 1.00 84.31 349 ASN A N 1
ATOM 2872 C CA . ASN A 1 349 ? 18.868 8.697 -9.261 1.00 84.31 349 ASN A CA 1
ATOM 2873 C C . ASN A 1 349 ? 20.251 9.372 -9.199 1.00 84.31 349 ASN A C 1
ATOM 2875 O O . ASN A 1 349 ? 20.598 10.140 -10.092 1.00 84.31 349 ASN A O 1
ATOM 2879 N N . PHE A 1 350 ? 21.063 9.094 -8.175 1.00 88.75 350 PHE A N 1
ATOM 2880 C CA . PHE A 1 350 ? 22.336 9.784 -7.956 1.00 88.75 350 PHE A CA 1
ATOM 2881 C C . PHE A 1 350 ? 23.541 8.917 -8.322 1.00 88.75 350 PHE A C 1
ATOM 2883 O O . PHE A 1 350 ? 23.653 7.764 -7.910 1.00 88.75 350 PHE A O 1
ATOM 2890 N N . PHE A 1 351 ? 24.492 9.508 -9.041 1.00 90.50 351 PHE A N 1
ATOM 2891 C CA . PHE A 1 351 ? 25.762 8.881 -9.405 1.00 90.50 351 PHE A CA 1
ATOM 2892 C C . PHE A 1 351 ? 26.925 9.732 -8.902 1.00 90.50 351 PHE A C 1
ATOM 2894 O O . PHE A 1 351 ? 26.833 10.959 -8.845 1.00 90.50 351 PHE A O 1
ATOM 2901 N N . TYR A 1 352 ? 28.039 9.095 -8.567 1.00 87.94 352 TYR A N 1
ATOM 2902 C CA . TYR A 1 352 ? 29.207 9.757 -7.995 1.00 87.94 352 TYR A CA 1
ATOM 2903 C C . TYR A 1 352 ? 30.499 9.190 -8.567 1.00 87.94 352 TYR A C 1
ATOM 2905 O O . TYR A 1 352 ? 30.624 7.979 -8.678 1.00 87.94 352 TYR A O 1
ATOM 2913 N N . ASP A 1 353 ? 31.469 10.043 -8.901 1.00 88.00 353 ASP A N 1
ATOM 2914 C CA . ASP A 1 353 ? 32.748 9.629 -9.509 1.00 88.00 353 ASP A CA 1
ATOM 2915 C C . ASP A 1 353 ? 33.984 9.825 -8.606 1.00 88.00 353 ASP A C 1
ATOM 2917 O O . ASP A 1 353 ? 35.123 9.907 -9.084 1.00 88.00 353 ASP A O 1
ATOM 2921 N N . GLY A 1 354 ? 33.785 9.979 -7.296 1.00 81.44 354 GLY A N 1
ATOM 2922 C CA . GLY A 1 354 ? 34.863 10.326 -6.362 1.00 81.44 354 GLY A CA 1
ATOM 2923 C C . GLY A 1 354 ? 35.127 11.832 -6.231 1.00 81.44 354 GLY A C 1
ATOM 2924 O O . GLY A 1 354 ? 35.914 12.240 -5.380 1.00 81.44 354 GLY A O 1
ATOM 2925 N N . LYS A 1 355 ? 34.517 12.679 -7.069 1.00 83.88 355 LYS A N 1
ATOM 2926 C CA . LYS A 1 355 ? 34.668 14.144 -6.992 1.00 83.88 355 LYS A CA 1
ATOM 2927 C C . LYS A 1 355 ? 33.366 14.901 -7.230 1.00 83.88 355 LYS A C 1
ATOM 2929 O O . LYS A 1 355 ? 33.170 15.970 -6.657 1.00 83.88 355 LYS A O 1
ATOM 2934 N N . ASN A 1 356 ? 32.525 14.398 -8.120 1.00 89.31 356 ASN A N 1
ATOM 2935 C CA . ASN A 1 356 ? 31.342 15.069 -8.628 1.00 89.31 356 ASN A CA 1
ATOM 2936 C C . ASN A 1 356 ? 30.119 14.172 -8.469 1.00 89.31 356 ASN A C 1
ATOM 2938 O O . ASN A 1 356 ? 30.233 12.950 -8.558 1.00 89.31 356 ASN A O 1
ATOM 2942 N N . LEU A 1 357 ? 28.958 14.805 -8.311 1.00 90.44 357 LEU A N 1
ATOM 2943 C CA . LEU A 1 357 ? 27.663 14.139 -8.341 1.00 90.44 357 LEU A CA 1
ATOM 2944 C C . LEU A 1 357 ? 26.964 14.377 -9.672 1.00 90.44 357 LEU A C 1
ATOM 2946 O O . LEU A 1 357 ? 27.097 15.448 -10.272 1.00 90.44 357 LEU A O 1
ATOM 2950 N N . TYR A 1 358 ? 26.189 13.389 -10.086 1.00 92.62 358 TYR A N 1
ATOM 2951 C CA . TYR A 1 358 ? 25.414 13.385 -11.314 1.00 92.62 358 TYR A CA 1
ATOM 2952 C C . TYR A 1 358 ? 24.030 12.797 -11.058 1.00 92.62 358 TYR A C 1
ATOM 2954 O O . TYR A 1 358 ? 23.813 12.112 -10.057 1.00 92.62 358 TYR A O 1
ATOM 2962 N N . PHE A 1 359 ? 23.113 13.066 -11.973 1.00 92.62 359 PHE A N 1
ATOM 2963 C CA . PHE A 1 359 ? 21.744 12.573 -11.952 1.00 92.62 359 PHE A CA 1
ATOM 2964 C C . PHE A 1 359 ? 21.212 12.435 -13.376 1.00 92.62 359 PHE A C 1
ATOM 2966 O O . PHE A 1 359 ? 21.812 12.964 -14.318 1.00 92.62 359 PHE A O 1
ATOM 2973 N N . ILE A 1 360 ? 20.095 11.730 -13.539 1.00 91.19 360 ILE A N 1
ATOM 2974 C CA . ILE A 1 360 ? 19.409 11.656 -14.828 1.00 91.19 360 ILE A CA 1
ATOM 2975 C C . ILE A 1 360 ? 18.249 12.653 -14.836 1.00 91.19 360 ILE A C 1
ATOM 2977 O O . ILE A 1 360 ? 17.445 12.707 -13.905 1.00 91.19 360 ILE A O 1
ATOM 2981 N N . LYS A 1 361 ? 18.177 13.463 -15.894 1.00 88.44 361 LYS A N 1
ATOM 2982 C CA . LYS A 1 361 ? 17.094 14.416 -16.156 1.00 88.44 361 LYS A CA 1
ATOM 2983 C C . LYS A 1 361 ? 16.688 14.330 -17.615 1.00 88.44 361 LYS A C 1
ATOM 2985 O O . LYS A 1 361 ? 17.515 14.575 -18.488 1.00 88.44 361 LYS A O 1
ATOM 2990 N N . ASN A 1 362 ? 15.418 14.032 -17.886 1.00 87.69 362 ASN A N 1
ATOM 2991 C CA . ASN A 1 362 ? 14.871 13.965 -19.247 1.00 87.69 362 ASN A CA 1
ATOM 2992 C C . ASN A 1 362 ? 15.757 13.120 -20.189 1.00 87.69 362 ASN A C 1
ATOM 2994 O O . ASN A 1 362 ? 16.156 13.593 -21.257 1.00 87.69 362 ASN A O 1
ATOM 2998 N N . HIS A 1 363 ? 16.128 11.911 -19.749 1.00 91.00 363 HIS A N 1
ATOM 2999 C CA . HIS A 1 363 ? 17.015 10.986 -20.467 1.00 91.00 363 HIS A CA 1
ATOM 3000 C C . HIS A 1 363 ? 18.428 11.526 -20.754 1.00 91.00 363 HIS A C 1
ATOM 3002 O O . HIS A 1 363 ? 19.090 11.100 -21.703 1.00 91.00 363 HIS A O 1
ATOM 3008 N N . LYS A 1 364 ? 18.914 12.474 -19.946 1.00 92.94 364 LYS A N 1
ATOM 3009 C CA . LYS A 1 364 ? 20.279 13.008 -20.024 1.00 92.94 364 LYS A CA 1
ATOM 3010 C C . LYS A 1 364 ? 21.014 12.808 -18.713 1.00 92.94 364 LYS A C 1
ATOM 3012 O O . LYS A 1 364 ? 20.460 13.041 -17.644 1.00 92.94 364 LYS A O 1
ATOM 3017 N N . PHE A 1 365 ? 22.278 12.417 -18.820 1.00 94.38 365 PHE A N 1
ATOM 3018 C CA . PHE A 1 365 ? 23.186 12.308 -17.687 1.00 94.38 365 PHE A CA 1
ATOM 3019 C C . PHE A 1 365 ? 23.788 13.684 -17.391 1.00 94.38 365 PHE A C 1
ATOM 3021 O O . PHE A 1 365 ? 24.622 14.178 -18.152 1.00 94.38 365 PHE A O 1
ATOM 3028 N N . GLU A 1 366 ? 23.347 14.323 -16.312 1.00 93.62 366 GLU A N 1
ATOM 3029 C CA . GLU A 1 366 ? 23.727 15.691 -15.969 1.00 93.62 366 GLU A CA 1
ATOM 3030 C C . GLU A 1 366 ? 24.559 15.749 -14.692 1.00 93.62 366 GLU A C 1
ATOM 3032 O O . GLU A 1 366 ? 24.313 15.052 -13.710 1.00 93.62 366 GLU A O 1
ATOM 3037 N N . LYS A 1 367 ? 25.554 16.637 -14.687 1.00 93.25 367 LYS A N 1
ATOM 3038 C CA . LYS A 1 367 ? 26.350 16.939 -13.501 1.00 93.25 367 LYS A CA 1
ATOM 3039 C C . LYS A 1 367 ? 25.600 17.901 -12.587 1.00 93.25 367 LYS A C 1
ATOM 3041 O O . LYS A 1 367 ? 25.192 18.981 -13.013 1.00 93.25 367 LYS A O 1
ATOM 3046 N N . ILE A 1 368 ? 25.519 17.561 -11.305 1.00 92.44 368 ILE A N 1
ATOM 3047 C CA . ILE A 1 368 ? 24.989 18.453 -10.275 1.00 92.44 368 ILE A CA 1
ATOM 3048 C C . ILE A 1 368 ? 25.967 19.611 -10.061 1.00 92.44 368 ILE A C 1
ATOM 3050 O O . ILE A 1 368 ? 27.148 19.431 -9.736 1.00 92.44 368 ILE A O 1
ATOM 3054 N N . LYS A 1 369 ? 25.463 20.833 -10.208 1.00 88.62 369 LYS A N 1
ATOM 3055 C CA . LYS A 1 369 ? 26.220 22.062 -9.974 1.00 88.62 369 LYS A CA 1
ATOM 3056 C C . LYS A 1 369 ? 26.412 22.280 -8.472 1.00 88.62 369 LYS A C 1
ATOM 3058 O O . LYS A 1 369 ? 25.490 22.098 -7.682 1.00 88.62 369 LYS A O 1
ATOM 3063 N N . LYS A 1 370 ? 27.622 22.714 -8.089 1.00 81.69 370 LYS A N 1
ATOM 3064 C CA . LYS A 1 370 ? 27.996 23.074 -6.702 1.00 81.69 370 LYS A CA 1
ATOM 3065 C C . LYS A 1 370 ? 27.684 21.979 -5.667 1.00 81.69 370 LYS A C 1
ATOM 3067 O O . LYS A 1 370 ? 27.331 22.280 -4.529 1.00 81.69 370 LYS A O 1
ATOM 3072 N N . ALA A 1 371 ? 27.828 20.714 -6.057 1.00 83.38 371 ALA A N 1
ATOM 3073 C CA . ALA A 1 371 ? 27.683 19.593 -5.142 1.00 83.38 371 ALA A CA 1
ATOM 3074 C C . ALA A 1 371 ? 28.675 19.699 -3.958 1.00 83.38 371 ALA A C 1
ATOM 3076 O O . ALA A 1 371 ? 29.834 20.079 -4.168 1.00 83.38 371 ALA A O 1
ATOM 3077 N N . PRO A 1 372 ? 28.254 19.369 -2.722 1.00 82.00 372 PRO A N 1
ATOM 3078 C CA . PRO A 1 372 ? 29.172 19.241 -1.591 1.00 82.00 372 PRO A CA 1
ATOM 3079 C C . PRO A 1 372 ? 30.245 18.168 -1.871 1.00 82.00 372 PRO A C 1
ATOM 3081 O O . PRO A 1 372 ? 30.007 17.234 -2.631 1.00 82.00 372 PRO A O 1
ATOM 3084 N N . LYS A 1 373 ? 31.438 18.306 -1.272 1.00 74.12 373 LYS A N 1
ATOM 3085 C CA . LYS A 1 373 ? 32.499 17.274 -1.310 1.00 74.12 373 LYS A CA 1
ATOM 3086 C C . LYS A 1 373 ? 32.165 16.162 -0.315 1.00 74.12 373 LYS A C 1
ATOM 3088 O O . LYS A 1 373 ? 31.734 16.493 0.787 1.00 74.12 373 LYS A O 1
ATOM 3093 N N . THR A 1 374 ? 32.359 14.886 -0.664 1.00 62.19 374 THR A N 1
ATOM 3094 C CA . THR A 1 374 ? 31.781 13.796 0.146 1.00 62.19 374 THR A CA 1
ATOM 3095 C C . THR A 1 374 ? 32.625 12.526 0.191 1.00 62.19 374 THR A C 1
ATOM 3097 O O . THR A 1 374 ? 32.979 11.999 -0.862 1.00 62.19 374 THR A O 1
ATOM 3100 N N . ASP A 1 375 ? 32.785 11.982 1.397 1.00 58.59 375 ASP A N 1
ATOM 3101 C CA . ASP A 1 375 ? 32.912 10.546 1.651 1.00 58.59 375 ASP A CA 1
ATOM 3102 C C . ASP A 1 375 ? 31.558 10.078 2.218 1.00 58.59 375 ASP A C 1
ATOM 3104 O O . ASP A 1 375 ? 31.151 10.529 3.287 1.00 58.59 375 ASP A O 1
ATOM 3108 N N . GLY A 1 376 ? 30.833 9.226 1.486 1.00 70.50 376 GLY A N 1
ATOM 3109 C CA . GLY A 1 376 ? 29.527 8.687 1.900 1.00 70.50 376 GLY A CA 1
ATOM 3110 C C . GLY A 1 376 ? 28.314 9.462 1.364 1.00 70.50 376 GLY A C 1
ATOM 3111 O O . GLY A 1 376 ? 28.133 10.648 1.638 1.00 70.50 376 GLY A O 1
ATOM 3112 N N . ILE A 1 377 ? 27.471 8.761 0.601 1.00 77.81 377 ILE A N 1
ATOM 3113 C CA . ILE A 1 377 ? 26.219 9.262 0.020 1.00 77.81 377 ILE A CA 1
ATOM 3114 C C . ILE A 1 377 ? 25.143 8.216 0.286 1.00 77.81 377 ILE A C 1
ATOM 3116 O O . ILE A 1 377 ? 25.320 7.048 -0.067 1.00 77.81 377 ILE A O 1
ATOM 3120 N N . SER A 1 378 ? 24.031 8.639 0.878 1.00 82.00 378 SER A N 1
ATOM 3121 C CA . SER A 1 378 ? 22.844 7.806 1.051 1.00 82.00 378 SER A CA 1
ATOM 3122 C C . SER A 1 378 ? 21.671 8.487 0.372 1.00 82.00 378 SER A C 1
ATOM 3124 O O . SER A 1 378 ? 21.376 9.651 0.629 1.00 82.00 378 SER A O 1
ATOM 3126 N N . GLU A 1 379 ? 21.011 7.792 -0.539 1.00 84.12 379 GLU A N 1
ATOM 3127 C CA . GLU A 1 379 ? 19.813 8.337 -1.157 1.00 84.12 379 GLU A CA 1
ATOM 3128 C C . GLU A 1 379 ? 18.610 8.098 -0.253 1.00 84.12 379 GLU A C 1
ATOM 3130 O O . GLU A 1 379 ? 18.411 7.001 0.266 1.00 84.12 379 GLU A O 1
ATOM 3135 N N . ILE A 1 380 ? 17.797 9.136 -0.097 1.00 81.62 380 ILE A N 1
ATOM 3136 C CA . ILE A 1 380 ? 16.536 9.073 0.638 1.00 81.62 380 ILE A CA 1
ATOM 3137 C C . ILE A 1 380 ? 15.375 8.918 -0.352 1.00 81.62 380 ILE A C 1
ATOM 3139 O O . ILE A 1 380 ? 14.433 8.174 -0.100 1.00 81.62 380 ILE A O 1
ATOM 3143 N N . SER A 1 381 ? 15.431 9.643 -1.470 1.00 85.50 381 SER A N 1
ATOM 3144 C CA . SER A 1 381 ? 14.498 9.551 -2.599 1.00 85.50 381 SER A CA 1
ATOM 3145 C C . SER A 1 381 ? 15.115 10.220 -3.831 1.00 85.50 381 SER A C 1
ATOM 3147 O O . SER A 1 381 ? 16.185 10.818 -3.743 1.00 85.50 381 SER A O 1
ATOM 3149 N N . ASP A 1 382 ? 14.386 10.241 -4.938 1.00 83.50 382 ASP A N 1
ATOM 3150 C CA . ASP A 1 382 ? 14.789 10.812 -6.230 1.00 83.50 382 ASP A CA 1
ATOM 3151 C C . ASP A 1 382 ? 15.303 12.249 -6.159 1.00 83.50 382 ASP A C 1
ATOM 3153 O O . ASP A 1 382 ? 16.144 12.657 -6.963 1.00 83.50 382 ASP A O 1
ATOM 3157 N N . ARG A 1 383 ? 14.766 13.030 -5.214 1.00 90.44 383 ARG A N 1
ATOM 3158 C CA . ARG A 1 383 ? 15.137 14.430 -4.999 1.00 90.44 383 ARG A CA 1
ATOM 3159 C C . ARG A 1 383 ? 15.782 14.683 -3.652 1.00 90.44 383 ARG A C 1
ATOM 3161 O O . ARG A 1 383 ? 16.217 15.804 -3.425 1.00 90.44 383 ARG A O 1
ATOM 3168 N N . TYR A 1 384 ? 15.875 13.698 -2.764 1.00 91.12 384 TYR A N 1
ATOM 3169 C CA . TYR A 1 384 ? 16.496 13.883 -1.454 1.00 91.12 384 TYR A CA 1
ATOM 3170 C C . TYR A 1 384 ? 17.689 12.954 -1.282 1.00 91.12 384 TYR A C 1
ATOM 3172 O O . TYR A 1 384 ? 17.567 11.734 -1.364 1.00 91.12 384 TYR A O 1
ATOM 3180 N N . VAL A 1 385 ? 18.838 13.544 -0.974 1.00 89.31 385 VAL A N 1
ATOM 3181 C CA . VAL A 1 385 ? 20.087 12.816 -0.751 1.00 89.31 385 VAL A CA 1
ATOM 3182 C C . VAL A 1 385 ? 20.729 13.270 0.551 1.00 89.31 385 VAL A C 1
ATOM 3184 O O . VAL A 1 385 ? 20.742 14.458 0.882 1.00 89.31 385 VAL A O 1
ATOM 3187 N N . GLU A 1 386 ? 21.255 12.318 1.304 1.00 87.81 386 GLU A N 1
ATOM 3188 C CA . GLU A 1 386 ? 22.014 12.547 2.519 1.00 87.81 386 GLU A CA 1
ATOM 3189 C C . GLU A 1 386 ? 23.513 12.467 2.243 1.00 87.81 386 GLU A C 1
ATOM 3191 O O . GLU A 1 386 ? 24.044 11.480 1.732 1.00 87.81 386 GLU A O 1
ATOM 3196 N N . ILE A 1 387 ? 24.187 13.552 2.607 1.00 86.25 387 ILE A N 1
ATOM 3197 C CA . ILE A 1 387 ? 25.618 13.771 2.449 1.00 86.25 387 ILE A CA 1
ATOM 3198 C C . ILE A 1 387 ? 26.113 14.474 3.718 1.00 86.25 387 ILE A C 1
ATOM 3200 O O . ILE A 1 387 ? 26.317 15.692 3.745 1.00 86.25 387 ILE A O 1
ATOM 3204 N N . GLY A 1 388 ? 26.134 13.750 4.840 1.00 83.44 388 GLY A N 1
ATOM 3205 C CA . GLY A 1 388 ? 26.329 14.299 6.196 1.00 83.44 388 GLY A CA 1
ATOM 3206 C C . GLY A 1 388 ? 25.231 15.274 6.679 1.00 83.44 388 GLY A C 1
ATOM 3207 O O . GLY A 1 388 ? 25.103 15.534 7.878 1.00 83.44 388 GLY A O 1
ATOM 3208 N N . LYS A 1 389 ? 24.453 15.829 5.746 1.00 87.69 389 LYS A N 1
ATOM 3209 C CA . LYS A 1 389 ? 23.232 16.628 5.871 1.00 87.69 389 LYS A CA 1
ATOM 3210 C C . LYS A 1 389 ? 22.293 16.227 4.740 1.00 87.69 389 LYS A C 1
ATOM 3212 O O . LYS A 1 389 ? 22.749 15.719 3.717 1.00 87.69 389 LYS A O 1
ATOM 3217 N N . VAL A 1 390 ? 21.007 16.512 4.892 1.00 90.44 390 VAL A N 1
ATOM 3218 C CA . VAL A 1 390 ? 20.033 16.283 3.822 1.00 90.44 390 VAL A CA 1
ATOM 3219 C 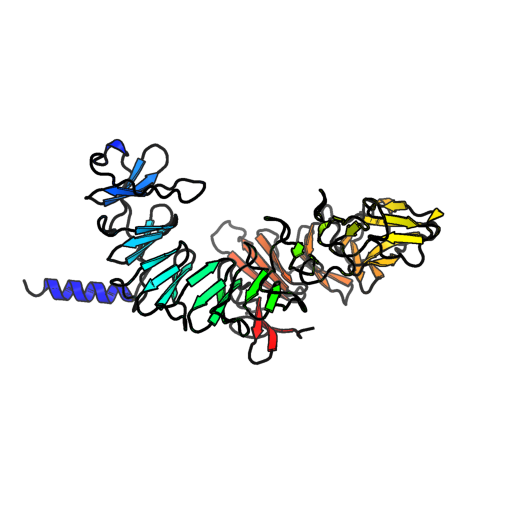C . VAL A 1 390 ? 20.024 17.454 2.839 1.00 90.44 390 VAL A C 1
ATOM 3221 O O . VAL A 1 390 ? 19.990 18.629 3.225 1.00 90.44 390 VAL A O 1
ATOM 3224 N N . TYR A 1 391 ? 20.033 17.114 1.555 1.00 92.31 391 TYR A N 1
ATOM 3225 C CA . TYR A 1 391 ? 19.941 18.033 0.431 1.00 92.31 391 TYR A CA 1
ATOM 3226 C C . TYR A 1 391 ? 18.737 17.679 -0.435 1.00 92.31 391 TYR A C 1
ATOM 3228 O O . TYR A 1 391 ? 18.399 16.508 -0.590 1.00 92.31 391 TYR A O 1
ATOM 3236 N N . TYR A 1 392 ? 18.124 18.704 -1.017 1.00 94.19 392 TYR A N 1
ATOM 3237 C CA . TYR A 1 392 ? 17.086 18.582 -2.031 1.00 94.19 392 TYR A CA 1
ATOM 3238 C C . TYR A 1 392 ? 17.658 18.910 -3.416 1.00 94.19 392 TYR A C 1
ATOM 3240 O O . TYR A 1 392 ? 18.315 19.939 -3.575 1.00 94.19 392 TYR A O 1
ATOM 3248 N N . LEU A 1 393 ? 17.403 18.072 -4.414 1.00 93.44 393 LEU A N 1
ATOM 3249 C CA . LEU A 1 393 ? 17.760 18.307 -5.807 1.00 93.44 393 LEU A CA 1
ATOM 3250 C C . LEU A 1 393 ? 16.690 19.168 -6.480 1.00 93.44 393 LEU A C 1
ATOM 3252 O O . LEU A 1 393 ? 15.581 18.717 -6.759 1.00 93.44 393 LEU A O 1
ATOM 3256 N N . ASP A 1 394 ? 17.053 20.409 -6.787 1.00 92.19 394 ASP A N 1
ATOM 3257 C CA . ASP A 1 394 ? 16.262 21.269 -7.659 1.00 92.19 394 ASP A CA 1
ATOM 3258 C C . ASP A 1 394 ? 16.540 20.861 -9.110 1.00 92.19 394 ASP A C 1
ATOM 3260 O O . ASP A 1 394 ? 17.565 21.236 -9.688 1.00 92.19 394 ASP A O 1
ATOM 3264 N N . TYR A 1 395 ? 15.640 20.053 -9.678 1.00 88.44 395 TYR A N 1
ATOM 3265 C CA . TYR A 1 395 ? 15.752 19.551 -11.047 1.00 88.44 395 TYR A CA 1
ATOM 3266 C C . TYR A 1 395 ? 15.910 20.670 -12.072 1.00 88.44 395 TYR A C 1
ATOM 3268 O O . TYR A 1 395 ? 16.712 20.536 -12.997 1.00 88.44 395 TYR A O 1
ATOM 3276 N N . ASP A 1 396 ? 15.184 21.778 -11.922 1.00 87.94 396 ASP A N 1
ATOM 3277 C CA . ASP A 1 396 ? 15.207 22.879 -12.886 1.00 87.94 396 ASP A CA 1
ATOM 3278 C C . ASP A 1 396 ? 16.586 23.531 -12.940 1.00 87.94 396 ASP A C 1
ATOM 3280 O O . ASP A 1 396 ? 17.111 23.796 -14.026 1.00 87.94 396 ASP A O 1
ATOM 3284 N N . LYS A 1 397 ? 17.218 23.718 -11.778 1.00 90.12 397 LYS A N 1
ATOM 3285 C CA . LYS A 1 397 ? 18.552 24.329 -11.684 1.00 90.12 397 LYS A CA 1
ATOM 3286 C C . LYS A 1 397 ? 19.699 23.335 -11.866 1.00 90.12 397 LYS A C 1
ATOM 3288 O O . LYS A 1 397 ? 20.796 23.751 -12.269 1.00 90.12 397 LYS A O 1
ATOM 3293 N N . GLY A 1 398 ? 19.458 22.055 -11.581 1.00 91.19 398 GLY A N 1
ATOM 3294 C CA . GLY A 1 398 ? 20.488 21.022 -11.467 1.00 91.19 398 GLY A CA 1
ATOM 3295 C C . GLY A 1 398 ? 21.430 21.284 -10.288 1.00 91.19 398 GLY A C 1
ATOM 3296 O O . GLY A 1 398 ? 22.640 21.105 -10.413 1.00 91.19 398 GLY A O 1
ATOM 3297 N N . GLU A 1 399 ? 20.899 21.793 -9.173 1.00 93.06 399 GLU A N 1
ATOM 3298 C CA . GLU A 1 399 ? 21.656 22.168 -7.970 1.00 93.06 399 GLU A CA 1
ATOM 3299 C C . GLU A 1 399 ? 21.095 21.455 -6.731 1.00 93.06 399 GLU A C 1
ATOM 3301 O O . GLU A 1 399 ? 19.886 21.259 -6.603 1.00 93.06 399 GLU A O 1
ATOM 3306 N N . LEU A 1 400 ? 21.979 21.113 -5.788 1.00 92.75 400 LEU A N 1
ATOM 3307 C CA . LEU A 1 400 ? 21.581 20.618 -4.470 1.00 92.75 400 LEU A CA 1
ATOM 3308 C C . LEU A 1 400 ? 21.382 21.783 -3.498 1.00 92.75 400 LEU A C 1
ATOM 3310 O O . LEU A 1 400 ? 22.299 22.558 -3.220 1.00 92.75 400 LEU A O 1
ATOM 3314 N N . ILE A 1 401 ? 20.186 21.866 -2.929 1.00 92.31 401 ILE A N 1
ATOM 3315 C CA . ILE A 1 401 ? 19.805 22.826 -1.900 1.00 92.31 401 ILE A CA 1
ATOM 3316 C C . ILE A 1 401 ? 19.952 22.147 -0.542 1.00 92.31 401 ILE A C 1
ATOM 3318 O O . ILE A 1 401 ? 19.220 21.212 -0.220 1.00 92.31 401 ILE A O 1
ATOM 3322 N N . LYS A 1 402 ? 20.888 22.630 0.280 1.00 92.19 402 LYS A N 1
ATOM 3323 C CA . LYS A 1 402 ? 21.004 22.191 1.675 1.00 92.19 402 LYS A CA 1
ATOM 3324 C C . LYS A 1 402 ? 19.738 22.579 2.438 1.00 92.19 402 LYS A C 1
ATOM 3326 O O . LYS A 1 402 ? 19.361 23.752 2.432 1.00 92.19 402 LYS A O 1
ATOM 3331 N N . LEU A 1 403 ? 19.130 21.630 3.144 1.00 91.88 403 LEU A N 1
ATOM 3332 C CA . LEU A 1 403 ? 17.980 21.931 3.992 1.00 91.88 403 LEU A CA 1
ATOM 3333 C C . LEU A 1 403 ? 18.415 22.769 5.206 1.00 91.88 403 LEU A C 1
ATOM 3335 O O . LEU A 1 403 ? 19.290 22.368 5.972 1.00 91.88 403 LEU A O 1
ATOM 3339 N N . GLU A 1 404 ? 17.806 23.948 5.371 1.00 85.62 404 GLU A N 1
ATOM 3340 C CA . GLU A 1 404 ? 18.268 25.008 6.285 1.00 85.62 404 GLU A CA 1
ATOM 3341 C C . GLU A 1 404 ? 18.426 24.547 7.744 1.00 85.62 404 GLU A C 1
ATOM 3343 O O . GLU A 1 404 ? 19.390 24.927 8.407 1.00 85.62 404 GLU A O 1
ATOM 3348 N N . LYS A 1 405 ? 17.495 23.725 8.245 1.00 80.44 405 LYS A N 1
ATOM 3349 C CA . LYS A 1 405 ? 17.422 23.336 9.664 1.00 80.44 405 LYS A CA 1
ATOM 3350 C C . LYS A 1 405 ? 17.545 21.834 9.910 1.00 80.44 405 LYS A C 1
ATOM 3352 O O . LYS A 1 405 ? 17.285 21.377 11.020 1.00 80.44 405 LYS A O 1
ATOM 3357 N N . ASN A 1 406 ? 18.001 21.091 8.904 1.00 80.81 406 ASN A N 1
ATOM 3358 C CA . ASN A 1 406 ? 18.411 19.707 9.069 1.00 80.81 406 ASN A CA 1
ATOM 3359 C C . ASN A 1 406 ? 19.836 19.693 9.645 1.00 80.81 406 ASN A C 1
ATOM 3361 O O . ASN A 1 406 ? 20.813 19.927 8.930 1.00 80.81 406 ASN A O 1
ATOM 3365 N N . ASP A 1 407 ? 19.965 19.484 10.956 1.00 72.06 407 ASP A N 1
ATOM 3366 C CA . ASP A 1 407 ? 21.265 19.464 11.636 1.00 72.06 407 ASP A CA 1
ATOM 3367 C C . ASP A 1 407 ? 21.850 18.048 11.777 1.00 72.06 407 ASP A C 1
ATOM 3369 O O . ASP A 1 407 ? 22.963 17.900 12.285 1.00 72.06 407 ASP A O 1
ATOM 3373 N N . GLY A 1 408 ? 21.171 17.030 11.240 1.00 66.12 408 GLY A N 1
ATOM 3374 C CA . GLY A 1 408 ? 21.596 15.626 11.239 1.00 66.12 408 GLY A CA 1
ATOM 3375 C C . GLY A 1 408 ? 21.362 14.893 12.564 1.00 66.12 408 GLY A C 1
ATOM 3376 O O . GLY A 1 408 ? 21.703 13.720 12.668 1.00 66.12 408 GLY A O 1
ATOM 3377 N N . ARG A 1 409 ? 20.788 15.549 13.582 1.00 67.62 409 ARG A N 1
ATOM 3378 C CA . ARG A 1 409 ? 20.399 14.911 14.849 1.00 67.62 409 ARG A CA 1
ATOM 3379 C C . ARG A 1 409 ? 18.905 14.639 14.842 1.00 67.62 409 ARG A C 1
ATOM 3381 O O . ARG A 1 409 ? 18.132 15.309 15.521 1.00 67.62 409 ARG A O 1
ATOM 3388 N N . GLY A 1 410 ? 18.493 13.658 14.052 1.00 73.75 410 GLY A N 1
ATOM 3389 C CA . GLY A 1 410 ? 17.082 13.408 13.817 1.00 73.75 410 GLY A CA 1
ATOM 3390 C C . GLY A 1 410 ? 16.826 12.384 12.727 1.00 73.75 410 GLY A C 1
ATOM 3391 O O . GLY A 1 410 ? 17.755 11.771 12.209 1.00 73.75 410 GLY A O 1
ATOM 3392 N N . VAL A 1 411 ? 15.554 12.227 12.371 1.00 81.50 411 VAL A N 1
ATOM 3393 C CA . VAL A 1 411 ? 15.135 11.417 11.222 1.00 81.50 411 VAL A CA 1
ATOM 3394 C C . VAL A 1 411 ? 14.461 12.329 10.207 1.00 81.50 411 VAL A C 1
ATOM 3396 O O . VAL A 1 411 ? 13.565 13.106 10.553 1.00 81.50 411 VAL A O 1
ATOM 3399 N N . PHE A 1 412 ? 14.910 12.242 8.957 1.00 87.19 412 PHE A N 1
ATOM 3400 C CA . PHE A 1 412 ? 14.270 12.886 7.818 1.00 87.19 412 PHE A CA 1
ATOM 3401 C C . PHE A 1 412 ? 13.408 11.866 7.073 1.00 87.19 412 PHE A C 1
ATOM 3403 O O . PHE A 1 412 ? 13.856 10.760 6.779 1.00 87.19 412 PHE A O 1
ATOM 3410 N N . PHE A 1 413 ? 12.187 12.261 6.733 1.00 85.44 413 PHE A N 1
ATOM 3411 C CA . PHE A 1 413 ? 11.252 11.471 5.946 1.00 85.44 413 PHE A CA 1
ATOM 3412 C C . PHE A 1 413 ? 10.930 12.220 4.655 1.00 85.44 413 PHE A C 1
ATOM 3414 O O . PHE A 1 413 ? 10.275 13.265 4.690 1.00 85.44 413 PHE A O 1
ATOM 3421 N N . ALA A 1 414 ? 11.352 11.676 3.513 1.00 87.88 414 ALA A N 1
ATOM 3422 C CA . ALA A 1 414 ? 10.784 12.074 2.230 1.00 87.88 414 ALA A CA 1
ATOM 3423 C C . ALA A 1 414 ? 9.353 11.527 2.162 1.00 87.88 414 ALA A C 1
ATOM 3425 O O . ALA A 1 414 ? 9.136 10.325 2.309 1.00 87.88 414 ALA A O 1
ATOM 3426 N N . LEU A 1 415 ? 8.371 12.412 1.999 1.00 81.12 415 LEU A N 1
ATOM 3427 C CA . LEU A 1 415 ? 6.958 12.032 1.892 1.00 81.12 415 LEU A CA 1
ATOM 3428 C C . LEU A 1 415 ? 6.483 11.990 0.429 1.00 81.12 415 LEU A C 1
ATOM 3430 O O . LEU A 1 415 ? 5.357 11.576 0.158 1.00 81.12 415 LEU A O 1
ATOM 3434 N N . GLY A 1 416 ? 7.333 12.444 -0.488 1.00 80.88 416 GLY A N 1
ATOM 3435 C CA . GLY A 1 416 ? 7.183 12.435 -1.936 1.00 80.88 416 GLY A CA 1
ATOM 3436 C C . GLY A 1 416 ? 8.434 13.040 -2.572 1.00 80.88 416 GLY A C 1
ATOM 3437 O O . GLY A 1 416 ? 9.417 13.302 -1.874 1.00 80.88 416 GLY A O 1
ATOM 3438 N N . GLU A 1 417 ? 8.393 13.297 -3.880 1.00 83.88 417 GLU A N 1
ATOM 3439 C CA . GLU A 1 417 ? 9.521 13.920 -4.584 1.00 83.88 417 GLU A CA 1
ATOM 3440 C C . GLU A 1 417 ? 9.846 15.314 -4.031 1.00 83.88 417 GLU A C 1
ATOM 3442 O O . GLU A 1 417 ? 10.992 15.621 -3.727 1.00 83.88 417 GLU A O 1
ATOM 3447 N N . ASP A 1 418 ? 8.828 16.157 -3.864 1.00 89.00 418 ASP A N 1
ATOM 3448 C CA . ASP A 1 418 ? 9.019 17.582 -3.584 1.00 89.00 418 ASP A CA 1
ATOM 3449 C C . ASP A 1 418 ? 8.758 17.979 -2.138 1.00 89.00 418 ASP A C 1
ATOM 3451 O O . ASP A 1 418 ? 8.790 19.164 -1.814 1.00 89.00 418 ASP A O 1
ATOM 3455 N N . TYR A 1 419 ? 8.482 17.038 -1.242 1.00 90.06 419 TYR A N 1
ATOM 3456 C CA . TYR A 1 419 ? 8.178 17.383 0.140 1.00 90.06 419 TYR A CA 1
ATOM 3457 C C . TYR A 1 419 ? 8.598 16.307 1.126 1.00 90.06 419 TYR A C 1
ATOM 3459 O O . TYR A 1 419 ? 8.584 15.105 0.861 1.00 90.06 419 TYR A O 1
ATOM 3467 N N . GLY A 1 420 ? 8.950 16.770 2.317 1.00 89.06 420 GLY A N 1
ATOM 3468 C CA . GLY A 1 420 ? 9.429 15.921 3.390 1.00 89.06 420 GLY A CA 1
ATOM 3469 C C . GLY A 1 420 ? 9.243 16.572 4.746 1.00 89.06 420 GLY A C 1
ATOM 3470 O O . GLY A 1 420 ? 8.951 17.766 4.861 1.00 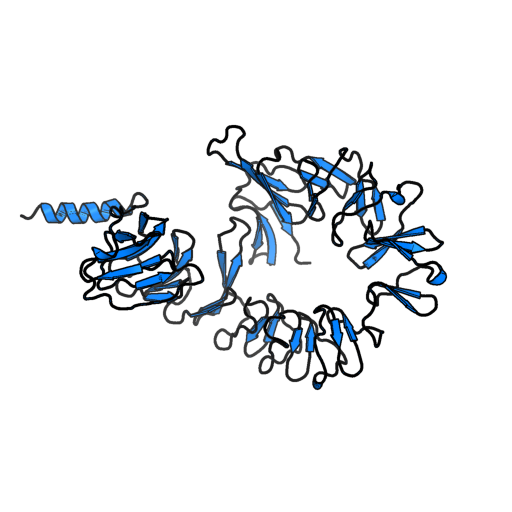89.06 420 GLY A O 1
ATOM 3471 N N . LYS A 1 421 ? 9.411 15.769 5.785 1.00 89.12 421 LYS A N 1
ATOM 3472 C CA . LYS A 1 421 ? 9.381 16.207 7.176 1.00 89.12 421 LYS A CA 1
ATOM 3473 C C . LYS A 1 421 ? 10.684 15.820 7.841 1.00 89.12 421 LYS A C 1
ATOM 3475 O O . LYS A 1 421 ? 11.236 14.762 7.552 1.00 89.12 421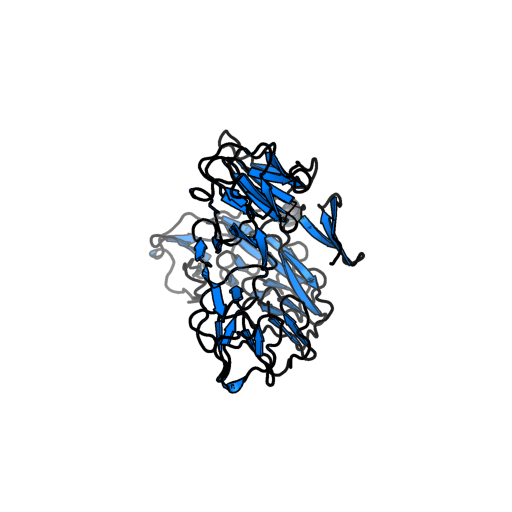 LYS A O 1
ATOM 3480 N N . ASP A 1 422 ? 11.148 16.646 8.762 1.00 86.94 422 ASP A N 1
ATOM 3481 C CA . ASP A 1 422 ? 12.181 16.233 9.695 1.00 86.94 422 ASP A CA 1
ATOM 3482 C C . ASP A 1 422 ? 11.714 16.346 11.141 1.00 86.94 422 ASP A C 1
ATOM 3484 O O . ASP A 1 422 ? 10.881 17.170 11.531 1.00 86.94 422 ASP A O 1
ATOM 3488 N N . PHE A 1 423 ? 12.286 15.464 11.939 1.00 82.75 423 PHE A N 1
ATOM 3489 C CA . PHE A 1 423 ? 12.164 15.461 13.376 1.00 82.75 423 PHE A CA 1
ATOM 3490 C C . PHE A 1 423 ? 13.580 15.500 13.937 1.00 82.75 423 PHE A C 1
ATOM 3492 O O . PHE A 1 423 ? 14.312 14.523 13.786 1.00 82.75 423 PHE A O 1
ATOM 3499 N N . ASN A 1 424 ? 13.966 16.616 14.560 1.00 72.31 424 ASN A N 1
ATOM 3500 C CA . ASN A 1 424 ? 15.285 16.789 15.167 1.00 72.31 424 ASN A CA 1
ATOM 3501 C C . ASN A 1 424 ? 15.195 16.862 16.697 1.00 72.31 424 ASN A C 1
ATOM 3503 O O . ASN A 1 424 ? 14.296 17.497 17.265 1.00 72.31 424 ASN A O 1
ATOM 3507 N N . LEU A 1 425 ? 16.169 16.244 17.359 1.00 67.62 425 LEU A N 1
ATOM 3508 C CA . LEU A 1 425 ? 16.388 16.336 18.799 1.00 67.62 425 LEU A CA 1
ATOM 3509 C C . LEU A 1 425 ? 17.218 17.586 19.104 1.00 67.62 425 LEU A C 1
ATOM 3511 O O . LEU A 1 425 ? 18.204 17.872 18.423 1.00 67.62 425 LEU A O 1
ATOM 3515 N N . ASN A 1 426 ? 16.833 18.349 20.129 1.00 63.06 426 ASN A N 1
ATOM 3516 C CA . ASN A 1 426 ? 17.606 19.521 20.524 1.00 63.06 426 ASN A CA 1
ATOM 3517 C C . ASN A 1 426 ? 19.003 19.145 21.041 1.00 63.06 426 ASN A C 1
ATOM 3519 O O . ASN A 1 426 ? 19.211 18.105 21.664 1.00 63.06 426 ASN A O 1
ATOM 3523 N N . ALA A 1 427 ? 19.957 20.049 20.796 1.00 55.09 427 ALA A N 1
ATOM 3524 C CA . ALA A 1 427 ? 21.383 19.862 21.052 1.00 55.09 427 ALA A CA 1
ATOM 3525 C C . ALA A 1 427 ? 21.753 19.543 22.510 1.00 55.09 427 ALA A C 1
ATOM 3527 O O . ALA A 1 427 ? 22.833 19.015 22.750 1.00 55.09 427 ALA A O 1
ATOM 3528 N N . GLU A 1 428 ? 20.873 19.865 23.458 1.00 58.56 428 GLU A N 1
ATOM 3529 C CA . GLU A 1 428 ? 21.113 19.744 24.899 1.00 58.56 428 GLU A CA 1
ATOM 3530 C C . GLU A 1 428 ? 20.579 18.434 25.501 1.00 58.56 428 GLU A C 1
ATOM 3532 O O . GLU A 1 428 ? 20.616 18.260 26.713 1.00 58.56 428 GLU A O 1
ATOM 3537 N N . GLY A 1 429 ? 20.040 17.510 24.694 1.00 52.72 429 GLY A N 1
ATOM 3538 C CA . GLY A 1 429 ? 19.425 16.283 25.224 1.00 52.72 429 GLY A CA 1
ATOM 3539 C C . GLY A 1 429 ? 18.146 16.530 26.039 1.00 52.72 429 GLY A C 1
ATOM 3540 O O . GLY A 1 429 ? 17.631 15.610 26.667 1.00 52.72 429 GLY A O 1
ATOM 3541 N N . VAL A 1 430 ? 17.622 17.760 26.014 1.00 52.69 430 VAL A N 1
ATOM 3542 C CA . VAL A 1 430 ? 16.371 18.166 26.662 1.00 52.69 430 VAL A CA 1
ATOM 3543 C C . VAL A 1 430 ? 15.196 17.916 25.712 1.00 52.69 430 VAL A C 1
ATOM 3545 O O . VAL A 1 430 ? 15.300 18.164 24.511 1.00 52.69 430 VAL A O 1
ATOM 3548 N N . GLU A 1 431 ? 14.077 17.457 26.279 1.00 53.09 431 GLU A N 1
ATOM 3549 C CA . GLU A 1 431 ? 12.811 16.936 25.715 1.00 53.09 431 GLU A CA 1
ATOM 3550 C C . GLU A 1 431 ? 12.073 17.782 24.648 1.00 53.09 431 GLU A C 1
ATOM 3552 O O . GLU A 1 431 ? 10.911 17.525 24.334 1.00 53.09 431 GLU A O 1
ATOM 3557 N N . THR A 1 432 ? 12.697 18.795 24.054 1.00 55.22 432 THR A N 1
ATOM 3558 C CA . THR A 1 432 ? 12.069 19.642 23.036 1.00 55.22 432 THR A CA 1
ATOM 3559 C C . THR A 1 432 ? 12.494 19.213 21.633 1.00 55.22 432 THR A C 1
ATOM 3561 O O . THR A 1 432 ? 13.644 19.343 21.220 1.00 55.22 432 THR A O 1
ATOM 3564 N N . THR A 1 433 ? 11.532 18.682 20.881 1.00 66.06 433 THR A N 1
ATOM 3565 C CA . THR A 1 433 ? 11.724 18.203 19.508 1.00 66.06 433 THR A CA 1
ATOM 3566 C C . THR A 1 433 ? 11.425 19.323 18.521 1.00 66.06 433 THR A C 1
ATOM 3568 O O . THR A 1 433 ? 10.335 19.902 18.568 1.00 66.06 433 THR A O 1
ATOM 3571 N N . ARG A 1 434 ? 12.354 19.626 17.611 1.00 74.69 434 ARG A N 1
ATOM 3572 C CA . ARG A 1 434 ? 12.105 20.555 16.498 1.00 74.69 434 ARG A CA 1
ATOM 3573 C C . ARG A 1 434 ? 11.567 19.774 15.309 1.00 74.69 434 ARG A C 1
ATOM 3575 O O . ARG A 1 434 ? 12.038 18.683 15.010 1.00 74.69 434 ARG A O 1
ATOM 3582 N N . ARG A 1 435 ? 10.566 20.345 14.652 1.00 85.81 435 ARG A N 1
ATOM 3583 C CA . ARG A 1 435 ? 9.794 19.701 13.595 1.00 85.81 435 ARG A CA 1
ATOM 3584 C C . ARG A 1 435 ? 9.688 20.660 12.419 1.00 85.81 435 ARG A C 1
ATOM 3586 O O . ARG A 1 435 ? 9.102 21.734 12.581 1.00 85.81 435 ARG A O 1
ATOM 3593 N N . TYR A 1 436 ? 10.259 20.311 11.271 1.00 89.38 436 TYR A N 1
ATOM 3594 C CA . TYR A 1 436 ? 10.156 21.121 10.059 1.00 89.38 436 TYR A CA 1
ATOM 3595 C C . TYR A 1 436 ? 9.476 20.348 8.938 1.00 89.38 436 TYR A C 1
ATOM 3597 O O . TYR A 1 436 ? 9.611 19.136 8.790 1.00 89.38 436 TYR A O 1
ATOM 3605 N N . ILE A 1 437 ? 8.725 21.095 8.136 1.00 91.25 437 ILE A N 1
ATOM 3606 C CA . ILE A 1 437 ? 8.184 20.629 6.868 1.00 91.25 437 ILE A CA 1
ATOM 3607 C C . ILE A 1 437 ? 8.959 21.328 5.764 1.00 91.25 437 ILE A C 1
ATOM 3609 O O . ILE A 1 437 ? 9.111 22.554 5.792 1.00 91.25 437 ILE A O 1
ATOM 3613 N N . TYR A 1 438 ? 9.388 20.552 4.779 1.00 92.56 438 TYR A N 1
ATOM 3614 C CA . TYR A 1 438 ? 10.047 21.037 3.581 1.00 92.56 438 TYR A CA 1
ATOM 3615 C C . TYR A 1 438 ? 9.152 20.823 2.368 1.00 92.56 438 TYR A C 1
ATOM 3617 O O . TYR A 1 438 ? 8.531 19.773 2.227 1.00 92.56 438 TYR A O 1
ATOM 3625 N N . PHE A 1 439 ? 9.131 21.812 1.484 1.00 91.88 439 PHE A N 1
ATOM 3626 C CA . PHE A 1 439 ? 8.500 21.750 0.174 1.00 91.88 439 PHE A CA 1
ATOM 3627 C C . PHE A 1 439 ? 9.423 22.416 -0.849 1.00 91.88 439 PHE A C 1
ATOM 3629 O O . PHE A 1 439 ? 9.876 23.546 -0.634 1.00 91.88 439 PHE A O 1
ATOM 3636 N N . LYS A 1 440 ? 9.767 21.692 -1.916 1.00 91.12 440 LYS A N 1
ATOM 3637 C CA . LYS A 1 440 ? 10.747 22.058 -2.951 1.00 91.12 440 LYS A CA 1
ATOM 3638 C C . LYS A 1 440 ? 12.058 22.566 -2.330 1.00 91.12 440 LYS A C 1
ATOM 3640 O O . LYS A 1 440 ? 12.564 23.641 -2.654 1.00 91.12 440 LYS A O 1
ATOM 3645 N N . GLY A 1 441 ? 12.542 21.825 -1.329 1.00 91.31 441 GLY A N 1
ATOM 3646 C CA . GLY A 1 441 ? 13.772 22.121 -0.582 1.00 91.31 441 GLY A CA 1
ATOM 3647 C C . GLY A 1 441 ? 13.707 23.290 0.411 1.00 91.31 441 GLY A C 1
ATOM 3648 O O . GLY A 1 441 ? 14.733 23.645 0.988 1.00 91.31 441 GLY A O 1
ATOM 3649 N N . ARG A 1 442 ? 12.538 23.906 0.640 1.00 92.44 442 ARG A N 1
ATOM 3650 C CA . ARG A 1 442 ? 12.382 25.080 1.523 1.00 92.44 442 ARG A CA 1
ATOM 3651 C C . ARG A 1 442 ? 11.454 24.802 2.692 1.00 92.44 442 ARG A C 1
ATOM 3653 O O . ARG A 1 442 ? 10.481 24.074 2.549 1.00 92.44 442 ARG A O 1
ATOM 3660 N N . ILE A 1 443 ? 11.712 25.441 3.832 1.00 92.19 443 ILE A N 1
ATOM 3661 C CA . ILE A 1 443 ? 10.852 25.314 5.012 1.00 92.19 443 ILE A CA 1
ATOM 3662 C C . ILE A 1 443 ? 9.502 25.993 4.761 1.00 92.19 443 ILE A C 1
ATOM 3664 O O . ILE A 1 443 ? 9.440 27.195 4.485 1.00 92.19 443 ILE A O 1
ATOM 3668 N N . LEU A 1 444 ? 8.414 25.247 4.946 1.00 91.31 444 LEU A N 1
ATOM 3669 C CA . LEU A 1 444 ? 7.066 25.804 4.965 1.00 91.31 444 LEU A CA 1
ATOM 3670 C C . LEU A 1 444 ? 6.777 26.441 6.328 1.00 91.31 444 LEU A C 1
ATOM 3672 O O . LEU A 1 444 ? 6.415 25.777 7.299 1.00 91.31 444 LEU A O 1
ATOM 3676 N N . LYS A 1 445 ? 6.931 27.767 6.405 1.00 88.06 445 LYS A N 1
ATOM 3677 C CA . LYS A 1 445 ? 6.617 28.534 7.620 1.00 88.06 445 LYS A CA 1
ATOM 3678 C C . LYS A 1 445 ? 5.129 28.432 7.957 1.00 88.06 445 LYS A C 1
ATOM 3680 O O . LYS A 1 445 ? 4.284 28.587 7.075 1.00 88.06 445 LYS A O 1
ATOM 3685 N N . ASN A 1 446 ? 4.834 28.245 9.243 1.00 86.38 446 ASN A N 1
ATOM 3686 C CA . ASN A 1 446 ? 3.483 28.132 9.811 1.00 86.38 446 ASN A CA 1
ATOM 3687 C C . ASN A 1 446 ? 2.682 26.923 9.312 1.00 86.38 446 ASN A C 1
ATOM 3689 O O . ASN A 1 446 ? 1.465 26.882 9.492 1.00 86.38 446 ASN A O 1
ATOM 3693 N N . ALA A 1 447 ? 3.347 25.959 8.673 1.00 87.81 447 ALA A N 1
ATOM 3694 C CA . ALA A 1 447 ? 2.711 24.703 8.348 1.00 87.81 447 ALA A CA 1
ATOM 3695 C C . ALA A 1 447 ? 2.514 23.875 9.617 1.00 87.81 447 ALA A C 1
ATOM 3697 O O . ALA A 1 447 ? 3.406 23.792 10.465 1.00 87.81 447 ALA A O 1
ATOM 3698 N N . ASP A 1 448 ? 1.336 23.281 9.755 1.00 87.75 448 ASP A N 1
ATOM 3699 C CA . ASP A 1 448 ? 1.059 22.409 10.888 1.00 87.75 448 ASP A CA 1
ATOM 3700 C C . ASP A 1 448 ? 1.738 21.056 10.659 1.00 87.75 448 ASP A C 1
ATOM 3702 O O . ASP A 1 448 ? 1.328 20.292 9.786 1.00 87.75 448 ASP A O 1
ATOM 3706 N N . TYR A 1 449 ? 2.802 20.790 11.426 1.00 85.44 449 TYR A N 1
ATOM 3707 C CA . TYR A 1 449 ? 3.641 19.601 11.253 1.00 85.44 449 TYR A CA 1
ATOM 3708 C C . TYR A 1 449 ? 2.833 18.314 11.243 1.00 85.44 449 TYR A C 1
ATOM 3710 O O . TYR A 1 449 ? 3.025 17.474 10.362 1.00 85.44 449 TYR A O 1
ATOM 3718 N N . ASP A 1 450 ? 1.944 18.176 12.223 1.00 80.75 450 ASP A N 1
ATOM 3719 C CA . ASP A 1 450 ? 1.157 16.969 12.375 1.00 80.75 450 ASP A CA 1
ATOM 3720 C C . ASP A 1 450 ? 0.226 16.853 11.172 1.00 80.75 450 ASP A C 1
ATOM 3722 O O . ASP A 1 450 ? 0.361 15.929 10.400 1.00 80.75 450 ASP A O 1
ATOM 3726 N N . SER A 1 451 ? -0.634 17.817 10.865 1.00 79.94 451 SER A N 1
ATOM 3727 C CA . SER A 1 451 ? -1.623 17.651 9.786 1.00 79.94 451 SER A CA 1
ATOM 3728 C C . SER A 1 451 ? -1.120 17.767 8.341 1.00 79.94 451 SER A C 1
ATOM 3730 O O . SER A 1 451 ? -1.922 17.537 7.428 1.00 79.94 451 SER A O 1
ATOM 3732 N N . PHE A 1 452 ? 0.152 18.102 8.109 1.00 84.56 452 PHE A N 1
ATOM 3733 C CA . PHE A 1 452 ? 0.707 18.248 6.762 1.00 84.56 452 PHE A CA 1
ATOM 3734 C C . PHE A 1 452 ? 0.844 16.913 6.020 1.00 84.56 452 PHE A C 1
ATOM 3736 O O . PHE A 1 452 ? 1.382 15.946 6.556 1.00 84.56 452 PHE A O 1
ATOM 3743 N N . GLY A 1 453 ? 0.433 16.875 4.758 1.00 75.94 453 GLY A N 1
ATOM 3744 C CA . GLY A 1 453 ? 0.628 15.739 3.861 1.00 75.94 453 GLY A CA 1
ATOM 3745 C C . GLY A 1 453 ? -0.241 15.853 2.613 1.00 75.94 453 GLY A C 1
ATOM 3746 O O . GLY A 1 453 ? -0.921 16.860 2.412 1.00 75.94 453 GLY A O 1
ATOM 3747 N N . ILE A 1 454 ? -0.247 14.809 1.784 1.00 79.00 454 ILE A N 1
ATOM 3748 C CA . ILE A 1 454 ? -1.216 14.694 0.692 1.00 79.00 454 ILE A CA 1
ATOM 3749 C C . ILE A 1 454 ? -2.568 14.259 1.256 1.00 79.00 454 ILE A C 1
ATOM 3751 O O . ILE A 1 454 ? -2.659 13.299 2.024 1.00 79.00 454 ILE A O 1
ATOM 3755 N N . LYS A 1 455 ? -3.632 14.945 0.842 1.00 72.75 455 LYS A N 1
ATOM 3756 C CA . LYS A 1 455 ? -5.019 14.567 1.102 1.00 72.75 455 LYS A CA 1
ATOM 3757 C C . LYS A 1 455 ? -5.812 14.590 -0.185 1.00 72.75 455 LYS A C 1
ATOM 3759 O O . LYS A 1 455 ? -5.769 15.564 -0.922 1.00 72.75 455 LYS A O 1
ATOM 3764 N N . TYR A 1 456 ? -6.591 13.547 -0.411 1.00 72.19 456 TYR A N 1
ATOM 3765 C CA . TYR A 1 456 ? -7.580 13.556 -1.475 1.00 72.19 456 TYR A CA 1
ATOM 3766 C C . TYR A 1 456 ? -8.766 14.458 -1.098 1.00 72.19 456 TYR A C 1
ATOM 3768 O O . TYR A 1 456 ? -9.265 14.387 0.030 1.00 72.19 456 TYR A O 1
ATOM 3776 N N . ASN A 1 457 ? -9.182 15.320 -2.023 1.00 73.12 457 ASN A N 1
ATOM 3777 C CA . ASN A 1 457 ? -10.334 16.202 -1.893 1.00 73.12 457 ASN A CA 1
ATOM 3778 C C . ASN A 1 457 ? -11.485 15.661 -2.752 1.00 73.12 457 ASN A C 1
ATOM 3780 O O . ASN A 1 457 ? -11.530 15.908 -3.958 1.00 73.12 457 ASN A O 1
ATOM 3784 N N . ASP A 1 458 ? -12.432 14.974 -2.108 1.00 66.00 458 ASP A N 1
ATOM 3785 C CA . ASP A 1 458 ? -13.568 14.314 -2.768 1.00 66.00 458 ASP A CA 1
ATOM 3786 C C . ASP A 1 458 ? -14.414 15.277 -3.618 1.00 66.00 458 ASP A C 1
ATOM 3788 O O . ASP A 1 458 ? -14.911 14.902 -4.674 1.00 66.00 458 ASP A O 1
ATOM 3792 N N . GLN A 1 459 ? -14.565 16.534 -3.185 1.00 72.31 459 GLN A N 1
ATOM 3793 C CA . GLN A 1 459 ? -15.396 17.521 -3.886 1.00 72.31 459 GLN A CA 1
ATOM 3794 C C . GLN A 1 459 ? -14.760 18.002 -5.190 1.00 72.31 459 GLN A C 1
ATOM 3796 O O . GLN A 1 459 ? -15.464 18.391 -6.118 1.00 72.31 459 GLN A O 1
ATOM 3801 N N . LYS A 1 460 ? -13.427 18.017 -5.238 1.00 77.38 460 LYS A N 1
ATOM 3802 C CA . LYS A 1 460 ? -12.657 18.504 -6.385 1.00 77.38 460 LYS A CA 1
ATOM 3803 C C . LYS A 1 460 ? -12.083 17.377 -7.241 1.00 77.38 460 LYS A C 1
ATOM 3805 O O . LYS A 1 460 ? -11.582 17.674 -8.318 1.00 77.38 460 LYS A O 1
ATOM 3810 N N . ASN A 1 461 ? -12.150 16.125 -6.779 1.00 74.12 461 ASN A N 1
ATOM 3811 C CA . ASN A 1 461 ? -11.550 14.958 -7.431 1.00 74.12 461 ASN A CA 1
ATOM 3812 C C . ASN A 1 461 ? -10.043 15.149 -7.716 1.00 74.12 461 ASN A C 1
ATOM 3814 O O . ASN A 1 461 ? -9.564 14.931 -8.827 1.00 74.12 461 ASN A O 1
ATOM 3818 N N . VAL A 1 462 ? -9.303 15.633 -6.714 1.00 74.00 462 VAL A N 1
ATOM 3819 C CA . VAL A 1 462 ? -7.861 15.935 -6.808 1.00 74.00 462 VAL A CA 1
ATOM 3820 C C . VAL A 1 462 ? -7.146 15.589 -5.510 1.00 74.00 462 VAL A C 1
ATOM 3822 O O . VAL A 1 462 ? -7.749 15.591 -4.433 1.00 74.00 462 VAL A O 1
ATOM 3825 N N . PHE A 1 463 ? -5.838 15.368 -5.591 1.00 77.31 463 PHE A N 1
ATOM 3826 C CA . PHE A 1 463 ? -4.975 15.298 -4.418 1.00 77.31 463 PHE A CA 1
ATOM 3827 C C . PHE A 1 463 ? -4.434 16.693 -4.077 1.00 77.31 463 PHE A C 1
ATOM 3829 O O . PHE A 1 463 ? -4.020 17.452 -4.943 1.00 77.31 463 PHE A O 1
ATOM 3836 N N . GLU A 1 464 ? -4.435 17.063 -2.803 1.00 84.25 464 GLU A N 1
ATOM 3837 C CA . GLU A 1 464 ? -3.944 18.343 -2.292 1.00 84.25 464 GLU A CA 1
ATOM 3838 C C . GLU A 1 464 ? -2.786 18.084 -1.322 1.00 84.25 464 GLU A C 1
ATOM 3840 O O . GLU A 1 464 ? -2.966 17.392 -0.320 1.00 84.25 464 GLU A O 1
ATOM 3845 N N . ILE A 1 465 ? -1.617 18.681 -1.554 1.00 85.50 465 ILE A N 1
ATOM 3846 C CA . ILE A 1 465 ? -0.598 18.820 -0.506 1.00 85.50 465 ILE A CA 1
ATOM 3847 C C . ILE A 1 465 ? -1.098 19.924 0.418 1.00 85.50 465 ILE A C 1
ATOM 3849 O O . ILE A 1 465 ? -1.198 21.083 0.014 1.00 85.50 465 ILE A O 1
ATOM 3853 N N . ARG A 1 466 ? -1.472 19.583 1.648 1.00 86.12 466 ARG A N 1
ATOM 3854 C CA . ARG A 1 466 ? -2.151 20.502 2.568 1.00 86.12 466 ARG A CA 1
ATOM 3855 C C . ARG A 1 466 ? -1.843 20.194 4.020 1.00 86.12 466 ARG A C 1
ATOM 3857 O O . ARG A 1 466 ? -1.398 19.103 4.355 1.00 86.12 466 ARG A O 1
ATOM 3864 N N . ASP A 1 467 ? -2.158 21.141 4.886 1.00 85.81 467 ASP A N 1
ATOM 3865 C CA . ASP A 1 467 ? -2.319 20.900 6.315 1.00 85.81 467 ASP A CA 1
ATOM 3866 C C . ASP A 1 467 ? -3.759 21.237 6.752 1.00 85.81 467 ASP A C 1
ATOM 3868 O O . ASP A 1 467 ? -4.663 21.411 5.921 1.00 85.81 467 ASP A O 1
ATOM 3872 N N . LYS A 1 468 ? -4.022 21.252 8.061 1.00 83.12 468 LYS A N 1
ATOM 3873 C CA . LYS A 1 468 ? -5.334 21.608 8.622 1.00 83.12 468 LYS A CA 1
ATOM 3874 C C . LYS A 1 468 ? -5.705 23.076 8.391 1.00 83.12 468 LYS A C 1
ATOM 3876 O O . LYS A 1 468 ? -6.887 23.397 8.432 1.00 83.12 468 LYS A O 1
ATOM 3881 N N . ASN A 1 469 ? -4.725 23.941 8.137 1.00 87.69 469 ASN A N 1
ATOM 3882 C CA . ASN A 1 469 ? -4.898 25.382 8.005 1.00 87.69 469 ASN A CA 1
ATOM 3883 C C . ASN A 1 469 ? -5.043 25.822 6.538 1.00 87.69 469 ASN A C 1
ATOM 3885 O O . ASN A 1 469 ? -5.763 26.780 6.269 1.00 87.69 469 ASN A O 1
ATOM 3889 N N . ARG A 1 470 ? -4.359 25.171 5.583 1.00 91.19 470 ARG A N 1
ATOM 3890 C CA . ARG A 1 470 ? -4.361 25.575 4.162 1.00 91.19 470 ARG A CA 1
ATOM 3891 C C . ARG A 1 470 ? -3.902 24.481 3.194 1.00 91.19 470 ARG A C 1
ATOM 3893 O O . ARG A 1 470 ? -3.291 23.492 3.589 1.00 91.19 470 ARG A O 1
ATOM 3900 N N . VAL A 1 471 ? -4.151 24.720 1.905 1.00 90.81 471 VAL A N 1
ATOM 3901 C CA . VAL A 1 471 ? -3.651 23.933 0.765 1.00 90.81 471 VAL A CA 1
ATOM 3902 C C . VAL A 1 471 ? -2.405 24.607 0.180 1.00 90.81 471 VAL A C 1
ATOM 3904 O O . VAL A 1 471 ? -2.403 25.821 -0.009 1.00 90.81 471 VAL A O 1
ATOM 3907 N N . TYR A 1 472 ? -1.354 23.829 -0.083 1.00 88.38 472 TYR A N 1
ATOM 3908 C CA . TYR A 1 472 ? -0.070 24.278 -0.640 1.00 88.38 472 TYR A CA 1
ATOM 3909 C C . TYR A 1 472 ? 0.030 24.047 -2.145 1.00 88.38 472 TYR A C 1
ATOM 3911 O O . TYR A 1 472 ? 0.480 24.927 -2.871 1.00 88.38 472 TYR A O 1
ATOM 3919 N N . GLU A 1 473 ? -0.391 22.873 -2.607 1.00 89.94 473 GLU A N 1
ATOM 3920 C CA . GLU A 1 473 ? -0.371 22.491 -4.018 1.00 89.94 473 GLU A CA 1
ATOM 3921 C C . GLU A 1 473 ? -1.536 21.540 -4.293 1.00 89.94 473 GLU A C 1
ATOM 3923 O O . GLU A 1 473 ? -1.962 20.790 -3.414 1.00 89.94 473 GLU A O 1
ATOM 3928 N N . THR A 1 474 ? -2.085 21.597 -5.503 1.00 87.62 474 THR A N 1
ATOM 3929 C CA . THR A 1 474 ? -3.098 20.654 -5.983 1.00 87.62 474 THR A CA 1
ATOM 3930 C C . THR A 1 474 ? -2.478 19.832 -7.099 1.00 87.62 474 THR A C 1
ATOM 3932 O O . THR A 1 474 ? -2.037 20.384 -8.104 1.00 87.62 474 THR A O 1
ATOM 3935 N N . LEU A 1 475 ? -2.429 18.524 -6.895 1.00 79.06 475 LEU A N 1
ATOM 3936 C CA . LEU A 1 475 ? -1.926 17.538 -7.831 1.00 79.06 475 LEU A CA 1
ATOM 3937 C C . LEU A 1 475 ? -3.090 17.096 -8.716 1.00 79.06 475 LEU A C 1
ATOM 3939 O O . LEU A 1 475 ? -4.171 16.752 -8.222 1.00 79.06 475 LEU A O 1
ATOM 3943 N N . LYS A 1 476 ? -2.880 17.129 -10.030 1.00 70.56 476 LYS A N 1
ATOM 3944 C CA . LYS A 1 476 ? -3.825 16.530 -10.969 1.00 70.56 476 LYS A CA 1
ATOM 3945 C C . LYS A 1 476 ? -3.765 15.010 -10.801 1.00 70.56 476 LYS A C 1
ATOM 3947 O O . LYS A 1 476 ? -2.684 14.470 -10.594 1.00 70.56 476 LYS A O 1
ATOM 3952 N N . ASN A 1 477 ? -4.921 14.350 -10.865 1.00 54.00 477 ASN A N 1
ATOM 3953 C CA . ASN A 1 477 ? -4.972 12.915 -11.142 1.00 54.00 477 ASN A CA 1
ATOM 3954 C C . ASN A 1 477 ? -4.483 12.748 -12.586 1.00 54.00 477 ASN A C 1
ATOM 3956 O O . ASN A 1 477 ? -5.266 12.966 -13.511 1.00 54.00 477 ASN A O 1
ATOM 3960 N N . GLU A 1 478 ? -3.188 12.501 -12.764 1.00 38.41 478 GLU A N 1
ATOM 3961 C CA . GLU A 1 478 ? -2.619 12.033 -14.033 1.00 38.41 478 GLU A CA 1
ATOM 3962 C C . GLU A 1 478 ? -2.517 10.511 -14.025 1.00 38.41 478 GLU A C 1
ATOM 3964 O O . GLU A 1 478 ? -2.090 9.957 -12.984 1.00 38.41 478 GLU A O 1
#

InterPro domains:
  IPR027375 DKNYY family [PF13644] (105-164)
  IPR027375 DKNYY family [PF13644] (181-272)

Radius of gyration: 29.5 Å; chains: 1; bounding box: 65×54×90 Å